Protein 6TVK (pdb70)

Foldseek 3Di:
DAQAEAEAAAQDDLPDAQFQVPADLVLLLVLCVLLVHQEYAEEQAHLCGAGLAPDPLGHHSPRHDHNLVQSNCVSNVVVNHAYAYEHELQHHNVVCVVCVLQFFQDPVGAFPPHRDPVDDDTGTGQLLDCSLVSVLVRLLRCLQPDPHQAYEYPDADQDQGDRPSLVVVCVVVVHDNVDRVSSSVVSVVSRLVSLVSNQVSNCVHPNPRFYDYDPLADQAQCPVNCVSGQAEENAAACQAFRNPLRVLLRLLARQVVVGAYAYEYEQANYHPPRVVGGAALLQLLLVSLVQLQSLHRYYYYDYADSNNRDDNVSSNSSNSNSVVVVQCVVVRPPKHFDAQEEEADCRLAVHDADCLTPPDGQLSSLVSLLCFLLQHRYGYYHLPDDCQSHQEYEAAAAQACDPSHVVSVVVSLVSNHAYEYEHQRQHHPVSQFRNDPFFKTWPAWDPEAFWWKFFPPPLDPVHTDTHTARFTFTQIAGHRWDARIFTFHFPDADDVPDADPDHGHDTPRDTRHGQWTGDSRFIYGGGSLSSVCSPVVPVSSSSNVSVRVCVSCPPVRFKDKPQHRQKGWTWIDPVVQQKIKIKIFDFDFPAPDPGRTGGDDWDKDAFMKMWGQDPFAFWPFKAKPPVRHGFDWDDDGSIIMGTDGMATGMIIMMTHGHD

Radius of gyration: 26.82 Å; Cα contacts (8 Å, |Δi|>4): 1527; chains: 1; bounding box: 70×64×73 Å

Sequence (659 aa):
MRYRQVHLDFHTSEHISDIGRNFSKKNFQEMLQLGHVNSITVFAKCHHGWAYFPSATNEIHPRLDFDLLGAQIEAAHEIGVKVPIYISVGFDEKLAWEEKPQWLMRDEEADRMNWVDSFMKPGYHQFCLNTPYLDLVIEQVQEVVRKYDGDGIFLDIVGERTCYCTTCLKQMQADGLDPHNKEEDVIANGRRIYANYTTRIREAIDAIKPGLPVFHNAGHIHQGRRDLMGMNSHLELESLPTGGWGYDHFPLSARYAQPTGFHFLGMTGKFHTFWGEFGGYKHPNALRYETALSLANGARCSIGDQLHPGGQMDRATYELIGKAYAEVEAKEAWCVNAVNLADVALLTVEAAGVQQESGAMYSGKVDMGAVRMLLEGKILFDIVDLESDWSGYKVLILPDSIVMKDTILPKVEAFLAAGGKVLASGRSGLNVELTRQMLPLGFTDSGLNPFRPDYFRPLDGMANLGEAAYVMYGDGRRIELTDGTELGRREDPYFNRQAFRFCSHQHAPSSEQEGGPGMVESAQGIYIAWNVFEDYATKGSLILKEMVLFALRRLLGEQITLKTTLPAQGVTTLQHQAAERRYINHLLYASPVKRGERVEIIEDMIPLQQVEVQLQLPVTDVKRVYLAPQMTEIEFKASGGDVQFTVPQLECHQMVVVEYNE

Solvent-accessible surface area: 26938 Å² total

Nearest PDB structures (foldseek):
  6tvk-assembly1_AAA  TM=1.002E+00  e=0.000E+00  Paenibacillus thiaminolyticus
  4oif-assembly1_C  TM=6.599E-01  e=8.447E-22  Geobacillus stearothermophilus
  1hl9-assembly1_B-3  TM=6.759E-01  e=8.529E-10  Thermotoga maritima MSB8
  1hl9-assembly1_A  TM=6.380E-01  e=1.092E-08  Thermotoga maritima MSB8
  7xsh-assembly1_A  TM=5.441E-01  e=2.319E-08  Cecembia lonarensis LW9

Structure (mmCIF, N/CA/C/O backbone):
data_6TVK
#
_entry.id   6TVK
#
_cell.length_a   125.118
_cell.length_b   125.118
_cell.length_c   231.905
_cell.angle_alpha   90.000
_cell.angle_beta   90.000
_cell.angle_gamma   120.000
#
_symmetry.space_group_name_H-M   'P 64 2 2'
#
loop_
_entity.id
_entity.type
_entity.pdbx_description
1 polymer Alpha-L-fucosidase
2 non-polymer 'HEXATANTALUM DODECABROMIDE'
3 non-polymer 'ZINC ION'
4 non-polymer GLYCEROL
5 non-polymer 'SULFATE ION'
6 water water
#
loop_
_atom_site.group_PDB
_atom_site.id
_atom_site.type_symbol
_atom_site.label_atom_id
_atom_site.label_alt_id
_atom_site.label_comp_id
_atom_site.label_asym_id
_atom_site.label_entity_id
_atom_site.label_seq_id
_atom_site.pdbx_PDB_ins_code
_atom_site.Cartn_x
_atom_site.Cartn_y
_atom_site.Cartn_z
_atom_site.occupancy
_atom_site.B_iso_or_equiv
_atom_site.auth_seq_id
_atom_site.auth_comp_id
_atom_site.auth_asym_id
_atom_site.auth_atom_id
_atom_site.pdbx_PDB_model_num
ATOM 1 N N . MET A 1 30 ? 20.571 9.731 83.452 1.000 69.607 1 MET AAA N 1
ATOM 2 C CA . MET A 1 30 ? 21.446 8.795 84.246 1.000 64.001 1 MET AAA CA 1
ATOM 3 C C . MET A 1 30 ? 20.571 7.748 84.945 1.000 48.144 1 MET AAA C 1
ATOM 4 O O . MET A 1 30 ? 19.726 8.100 85.764 1.000 50.934 1 MET AAA O 1
ATOM 9 N N . ARG A 1 31 ? 20.792 6.477 84.657 1.000 49.698 2 ARG AAA N 1
ATOM 10 C CA . ARG A 1 31 ? 19.967 5.378 85.224 1.000 52.511 2 ARG AAA CA 1
ATOM 11 C C . ARG A 1 31 ? 20.244 5.134 86.710 1.000 53.624 2 ARG AAA C 1
ATOM 12 O O . ARG A 1 31 ? 21.408 5.269 87.146 1.000 52.826 2 ARG AAA O 1
ATOM 20 N N . TYR A 1 32 ? 19.194 4.740 87.440 1.000 55.660 3 TYR AAA N 1
ATOM 21 C CA . TYR A 1 32 ? 19.142 4.667 88.919 1.000 51.214 3 TYR AAA CA 1
ATOM 22 C C . TYR A 1 32 ? 19.664 3.322 89.422 1.000 48.342 3 TYR AAA C 1
ATOM 23 O O . TYR A 1 32 ? 20.066 3.277 90.594 1.000 51.639 3 TYR AAA O 1
ATOM 32 N N . ARG A 1 33 ? 19.642 2.279 88.604 1.000 50.451 4 ARG AAA N 1
ATOM 33 C CA . ARG A 1 33 ? 19.846 0.879 89.055 1.000 48.458 4 ARG AAA CA 1
ATOM 34 C C . ARG A 1 33 ? 21.067 0.245 88.385 1.000 48.851 4 ARG AAA C 1
ATOM 35 O O . ARG A 1 33 ? 20.910 -0.745 87.658 1.000 49.709 4 ARG AAA O 1
ATOM 43 N N . GLN A 1 34 ? 22.263 0.726 88.718 1.000 47.613 5 GLN AAA N 1
ATOM 44 C CA . GLN A 1 34 ? 23.510 0.285 88.048 1.000 45.587 5 GLN AAA CA 1
ATOM 45 C C . GLN A 1 34 ? 24.215 -0.821 88.851 1.000 49.410 5 GLN AAA C 1
ATOM 46 O O . GLN A 1 34 ? 24.080 -0.901 90.091 1.000 48.209 5 GLN AAA O 1
ATOM 52 N N . VAL A 1 35 ? 24.996 -1.620 88.140 1.000 47.317 6 VAL AAA N 1
ATOM 53 C CA . VAL A 1 35 ? 25.955 -2.585 88.720 1.000 46.098 6 VAL AAA CA 1
ATOM 54 C C . VAL A 1 35 ? 27.311 -2.244 88.119 1.000 50.976 6 VAL AAA C 1
ATOM 55 O O . VAL A 1 35 ? 27.359 -1.914 86.926 1.000 48.089 6 VAL AAA O 1
ATOM 59 N N . HIS A 1 36 ? 28.359 -2.277 88.942 1.000 47.085 7 HIS AAA N 1
ATOM 60 C CA . HIS A 1 36 ? 29.753 -2.154 88.488 1.000 48.476 7 HIS AAA CA 1
ATOM 61 C C . HIS A 1 36 ? 30.301 -3.574 88.494 1.000 50.496 7 HIS AAA C 1
ATOM 62 O O . HIS A 1 36 ? 30.537 -4.091 89.595 1.000 54.194 7 HIS AAA O 1
ATOM 69 N N . LEU A 1 37 ? 30.427 -4.212 87.335 1.000 47.354 8 LEU AAA N 1
ATOM 70 C CA . LEU A 1 37 ? 30.761 -5.656 87.284 1.000 46.538 8 LEU AAA CA 1
ATOM 71 C C . LEU A 1 37 ? 32.279 -5.870 87.168 1.000 44.719 8 LEU AAA C 1
ATOM 72 O O . LEU A 1 37 ? 32.786 -5.966 86.053 1.000 50.983 8 LEU AAA O 1
ATOM 77 N N . ASP A 1 38 ? 32.976 -5.995 88.293 1.000 47.993 9 ASP AAA N 1
ATOM 78 C CA . ASP A 1 38 ? 34.446 -6.224 88.328 1.000 47.585 9 ASP AAA CA 1
ATOM 79 C C . ASP A 1 38 ? 34.800 -7.526 87.603 1.000 50.872 9 ASP AAA C 1
ATOM 80 O O . ASP A 1 38 ? 33.973 -8.477 87.627 1.000 49.599 9 ASP AAA O 1
ATOM 85 N N . PHE A 1 39 ? 35.990 -7.566 86.992 1.000 46.919 10 PHE AAA N 1
ATOM 86 C CA . PHE A 1 39 ? 36.530 -8.748 86.272 1.000 49.519 10 PHE AAA CA 1
ATOM 87 C C . PHE A 1 39 ? 38.068 -8.754 86.276 1.000 43.676 10 PHE AAA C 1
ATOM 88 O O . PHE A 1 39 ? 38.683 -9.086 85.258 1.000 46.169 10 PHE AAA O 1
ATOM 96 N N . HIS A 1 40 ? 38.678 -8.399 87.395 1.000 46.027 11 HIS AAA N 1
ATOM 97 C CA . HIS A 1 40 ? 40.131 -8.573 87.624 1.000 45.206 11 HIS AAA CA 1
ATOM 98 C C . HIS A 1 40 ? 40.410 -10.070 87.699 1.000 46.611 11 HIS AAA C 1
ATOM 99 O O . HIS A 1 40 ? 40.061 -10.686 88.716 1.000 46.120 11 HIS AAA O 1
ATOM 106 N N . THR A 1 41 ? 41.015 -10.614 86.639 1.000 51.151 12 THR AAA N 1
ATOM 107 C CA . THR A 1 41 ? 41.120 -12.062 86.396 1.000 47.004 12 THR AAA CA 1
ATOM 108 C C . THR A 1 41 ? 42.565 -12.415 86.066 1.000 48.555 12 THR AAA C 1
ATOM 109 O O . THR A 1 41 ? 43.061 -11.980 85.019 1.000 52.794 12 THR AAA O 1
ATOM 113 N N . SER A 1 42 ? 43.189 -13.225 86.918 1.000 49.727 13 SER AAA N 1
ATOM 114 C CA . SER A 1 42 ? 44.550 -13.796 86.740 1.000 47.948 13 SER AAA CA 1
ATOM 115 C C . SER A 1 42 ? 44.680 -14.564 85.423 1.000 46.072 13 SER AAA C 1
ATOM 116 O O . SER A 1 42 ? 43.768 -15.350 85.081 1.000 49.432 13 SER AAA O 1
ATOM 119 N N . GLU A 1 43 ? 45.807 -14.363 84.737 1.000 47.395 14 GLU AAA N 1
ATOM 120 C CA . GLU A 1 43 ? 46.257 -15.171 83.576 1.000 50.315 14 GLU AAA CA 1
ATOM 121 C C . GLU A 1 43 ? 46.321 -16.649 83.972 1.000 53.971 14 GLU AAA C 1
ATOM 122 O O . GLU A 1 43 ? 46.195 -17.456 83.088 1.000 53.442 14 GLU AAA O 1
ATOM 128 N N . HIS A 1 44 ? 46.461 -16.982 85.256 1.000 53.881 15 HIS AAA N 1
ATOM 129 C CA . HIS A 1 44 ? 46.638 -18.375 85.725 1.000 49.092 15 HIS AAA CA 1
ATOM 130 C C . HIS A 1 44 ? 45.288 -19.040 85.972 1.000 52.284 15 HIS AAA C 1
ATOM 131 O O . HIS A 1 44 ? 45.319 -20.129 86.468 1.000 57.269 15 HIS AAA O 1
ATOM 138 N N . ILE A 1 45 ? 44.156 -18.413 85.651 1.000 49.762 16 ILE AAA N 1
ATOM 139 C CA . ILE A 1 45 ? 42.842 -19.122 85.625 1.000 50.645 16 ILE AAA CA 1
ATOM 140 C C . ILE A 1 45 ? 42.452 -19.393 84.161 1.000 52.255 16 ILE AAA C 1
ATOM 141 O O . ILE A 1 45 ? 42.601 -18.474 83.311 1.000 51.285 16 ILE AAA O 1
ATOM 146 N N . SER A 1 46 ? 41.986 -20.619 83.891 1.000 48.140 17 SER AAA N 1
ATOM 147 C CA . SER A 1 46 ? 41.621 -21.169 82.557 1.000 51.042 17 SER AAA CA 1
ATOM 148 C C . SER A 1 46 ? 40.129 -21.016 82.242 1.000 51.483 17 SER AAA C 1
ATOM 149 O O . SER A 1 46 ? 39.350 -20.699 83.160 1.000 56.784 17 SER AAA O 1
ATOM 152 N N . ASP A 1 47 ? 39.761 -21.231 80.974 1.000 48.747 18 ASP AAA N 1
ATOM 153 C CA . ASP A 1 47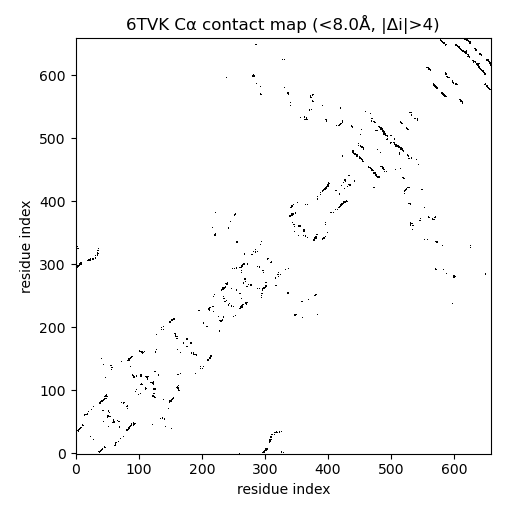 ? 38.351 -21.359 80.517 1.000 51.632 18 ASP AAA CA 1
ATOM 154 C C . ASP A 1 47 ? 37.577 -20.082 80.864 1.000 51.840 18 ASP AAA C 1
ATOM 155 O O . ASP A 1 47 ? 36.409 -20.167 81.286 1.000 56.542 18 ASP AAA O 1
ATOM 160 N N . ILE A 1 48 ? 38.197 -18.922 80.685 1.000 50.790 19 ILE AAA N 1
ATOM 161 C CA . ILE A 1 48 ? 37.522 -17.627 80.953 1.000 50.518 19 ILE AAA CA 1
ATOM 162 C C . ILE A 1 48 ? 36.274 -17.576 80.082 1.000 49.422 19 ILE AAA C 1
ATOM 163 O O . ILE A 1 48 ? 36.389 -17.761 78.881 1.000 55.324 19 ILE AAA O 1
ATOM 168 N N . GLY A 1 49 ? 35.123 -17.313 80.681 1.000 53.716 20 GLY AAA N 1
ATOM 169 C CA . GLY A 1 49 ? 33.871 -17.058 79.949 1.000 54.691 20 GLY AAA CA 1
ATOM 170 C C . GLY A 1 49 ? 33.215 -18.332 79.452 1.000 56.776 20 GLY AAA C 1
ATOM 171 O O . GLY A 1 49 ? 32.126 -18.220 78.897 1.000 55.937 20 GLY AAA O 1
ATOM 172 N N . ARG A 1 50 ? 33.802 -19.506 79.687 1.000 58.599 21 ARG AAA N 1
ATOM 173 C CA . ARG A 1 50 ? 33.273 -20.799 79.163 1.000 57.427 21 ARG AAA CA 1
ATOM 174 C C . ARG A 1 50 ? 31.823 -21.012 79.607 1.000 53.230 21 ARG AAA C 1
ATOM 175 O O . ARG A 1 50 ? 31.096 -21.649 78.875 1.000 56.844 21 ARG AAA O 1
ATOM 183 N N . ASN A 1 51 ? 31.419 -20.536 80.780 1.000 55.874 22 ASN AAA N 1
ATOM 184 C CA . ASN A 1 51 ? 30.035 -20.688 81.299 1.000 52.793 22 ASN AAA CA 1
ATOM 185 C C . ASN A 1 51 ? 29.247 -19.398 81.114 1.000 52.074 22 ASN AAA C 1
ATOM 186 O O . ASN A 1 51 ? 28.228 -19.266 81.784 1.000 53.715 22 ASN AAA O 1
ATOM 191 N N . PHE A 1 52 ? 29.709 -18.457 80.287 1.000 54.567 23 PHE AAA N 1
ATOM 192 C CA . PHE A 1 52 ? 28.920 -17.250 79.951 1.000 50.400 23 PHE AAA CA 1
ATOM 193 C C . PHE A 1 52 ? 27.783 -17.680 79.025 1.000 56.134 23 PHE AAA C 1
ATOM 194 O O . PHE A 1 52 ? 27.988 -18.567 78.214 1.000 56.366 23 PHE AAA O 1
ATOM 202 N N . SER A 1 53 ? 26.627 -17.036 79.115 1.000 53.444 24 SER AAA N 1
ATOM 203 C CA . SER A 1 53 ? 25.560 -17.172 78.104 1.000 57.411 24 SER AAA CA 1
ATOM 204 C C . SER A 1 53 ? 24.722 -15.894 78.074 1.000 52.264 24 SER AAA C 1
ATOM 205 O O . SER A 1 53 ? 24.484 -15.308 79.119 1.000 58.521 24 SER AAA O 1
ATOM 208 N N . LYS A 1 54 ? 24.275 -15.489 76.901 1.000 59.151 25 LYS AAA N 1
ATOM 209 C CA . LYS A 1 54 ? 23.304 -14.375 76.760 1.000 62.339 25 LYS AAA CA 1
ATOM 210 C C . LYS A 1 54 ? 22.131 -14.636 77.705 1.000 57.463 25 LYS AAA C 1
ATOM 211 O O . LYS A 1 54 ? 21.729 -13.705 78.426 1.000 58.108 25 LYS AAA O 1
ATOM 217 N N . LYS A 1 55 ? 21.618 -15.863 77.744 1.000 62.420 26 LYS AAA N 1
ATOM 218 C CA . LYS A 1 55 ? 20.439 -16.195 78.589 1.000 67.586 26 LYS AAA CA 1
ATOM 219 C C . LYS A 1 55 ? 20.746 -15.952 80.084 1.000 61.509 26 LYS AAA C 1
ATOM 220 O O . LYS A 1 55 ? 19.968 -15.232 80.780 1.000 57.693 26 LYS AAA O 1
ATOM 226 N N . ASN A 1 56 ? 21.842 -16.501 80.592 1.000 56.924 27 ASN AAA N 1
ATOM 227 C CA . ASN A 1 56 ? 22.209 -16.336 82.023 1.000 53.917 27 ASN AAA CA 1
ATOM 228 C C . ASN A 1 56 ? 22.411 -14.839 82.315 1.000 52.458 27 ASN AAA C 1
ATOM 229 O O . ASN A 1 56 ? 21.849 -14.365 83.296 1.000 53.943 27 ASN AAA O 1
ATOM 234 N N . PHE A 1 57 ? 23.158 -14.104 81.483 1.000 53.919 28 PHE AAA N 1
ATOM 235 C CA . PHE A 1 57 ? 23.478 -12.670 81.727 1.000 54.992 28 PHE AAA CA 1
ATOM 236 C C . PHE A 1 57 ? 22.161 -11.878 81.822 1.000 58.595 28 PHE AAA C 1
ATOM 237 O O . PHE A 1 57 ? 22.001 -11.029 82.720 1.000 53.455 28 PHE AAA O 1
ATOM 245 N N . GLN A 1 58 ? 21.195 -12.182 80.956 1.000 60.197 29 GLN AAA N 1
ATOM 246 C CA . GLN A 1 58 ? 19.910 -11.434 80.879 1.000 57.731 29 GLN AAA CA 1
ATOM 247 C C . GLN A 1 58 ? 19.016 -11.794 82.061 1.000 52.374 29 GLN AAA C 1
ATOM 248 O O . GLN A 1 58 ? 18.340 -10.889 82.574 1.000 57.424 29 GLN AAA O 1
ATOM 254 N N . GLU A 1 59 ? 18.963 -13.077 82.429 1.000 55.847 30 GLU AAA N 1
ATOM 255 C CA . GLU A 1 59 ? 18.108 -13.572 83.542 1.000 63.471 30 GLU AAA CA 1
ATOM 256 C C . GLU A 1 59 ? 18.550 -12.891 84.839 1.000 55.463 30 GLU AAA C 1
ATOM 257 O O . GLU A 1 59 ? 17.704 -12.425 85.602 1.000 56.183 30 GLU AAA O 1
ATOM 263 N N . MET A 1 60 ? 19.854 -12.844 85.081 1.000 53.520 31 MET AAA N 1
ATOM 264 C CA . MET A 1 60 ? 20.396 -12.283 86.340 1.000 53.586 31 MET AAA CA 1
ATOM 265 C C . MET A 1 60 ? 20.226 -10.752 86.346 1.000 49.674 31 MET AAA C 1
ATOM 266 O O . MET A 1 60 ? 19.796 -10.237 87.379 1.000 57.954 31 MET AAA O 1
ATOM 271 N N . LEU A 1 61 ? 20.373 -10.050 85.218 1.000 50.181 32 LEU AAA N 1
ATOM 272 C CA . LEU A 1 61 ? 20.102 -8.586 85.170 1.000 53.580 32 LEU AAA CA 1
ATOM 273 C C . LEU A 1 61 ? 18.639 -8.329 85.540 1.000 51.976 32 LEU AAA C 1
ATOM 274 O O . LEU A 1 61 ? 18.339 -7.334 86.271 1.000 55.019 32 LEU AAA O 1
ATOM 279 N N . GLN A 1 62 ? 17.757 -9.211 85.085 1.000 52.192 33 GLN AAA N 1
ATOM 280 C CA . GLN A 1 62 ? 16.289 -9.087 85.316 1.000 55.519 33 GLN AAA CA 1
ATOM 281 C C . GLN A 1 62 ? 15.973 -9.433 86.772 1.000 53.312 33 GLN AAA C 1
ATOM 282 O O . GLN A 1 62 ? 15.273 -8.652 87.413 1.000 53.423 33 GLN AAA O 1
ATOM 288 N N . LEU A 1 63 ? 16.549 -10.510 87.298 1.000 50.402 34 LEU AAA N 1
ATOM 289 C CA . LEU A 1 63 ? 16.434 -10.862 88.733 1.000 51.292 34 LEU AAA CA 1
ATOM 290 C C . LEU A 1 63 ? 16.867 -9.661 89.579 1.000 54.004 34 LEU AAA C 1
ATOM 291 O O . LEU A 1 63 ? 16.175 -9.362 90.547 1.000 59.217 34 LEU AAA O 1
ATOM 296 N N . GLY A 1 64 ? 17.903 -8.928 89.165 1.000 57.610 35 GLY AAA N 1
ATOM 297 C CA . GLY A 1 64 ? 18.464 -7.794 89.930 1.000 55.477 35 GLY AAA CA 1
ATOM 298 C C . GLY A 1 64 ? 17.787 -6.459 89.666 1.000 50.351 35 GLY AAA C 1
ATOM 299 O O . GLY A 1 64 ? 18.160 -5.462 90.359 1.000 55.033 35 GLY AAA O 1
ATOM 300 N N . HIS A 1 65 ? 16.849 -6.396 88.714 1.000 55.292 36 HIS AAA N 1
ATOM 301 C CA . HIS A 1 65 ? 16.186 -5.139 88.278 1.000 49.753 36 HIS AAA CA 1
ATOM 302 C C . HIS A 1 65 ? 17.274 -4.133 87.895 1.000 51.403 36 HIS AAA C 1
ATOM 303 O O . HIS A 1 65 ? 17.193 -2.955 88.286 1.000 51.713 36 HIS AAA O 1
ATOM 310 N N . VAL A 1 66 ? 18.264 -4.595 87.129 1.000 52.142 37 VAL AAA N 1
ATOM 311 C CA . VAL A 1 66 ? 19.443 -3.772 86.746 1.000 53.896 37 VAL AAA CA 1
ATOM 312 C C . VAL A 1 66 ? 19.131 -3.107 85.403 1.000 53.573 37 VAL AAA C 1
ATOM 313 O O . VAL A 1 66 ? 18.682 -3.802 84.513 1.000 51.813 37 VAL AAA O 1
ATOM 317 N N . ASN A 1 67 ? 19.367 -1.806 85.279 1.000 52.500 38 ASN AAA N 1
ATOM 318 C CA . ASN A 1 67 ? 19.082 -1.073 84.027 1.000 53.047 38 ASN AAA CA 1
ATOM 319 C C . ASN A 1 67 ? 20.391 -0.476 83.470 1.000 53.276 38 ASN AAA C 1
ATOM 320 O O . ASN A 1 67 ? 20.347 0.105 82.393 1.000 52.189 38 ASN AAA O 1
ATOM 325 N N . SER A 1 68 ? 21.543 -0.716 84.105 1.000 52.037 39 SER AAA N 1
ATOM 326 C CA . SER A 1 68 ? 22.896 -0.384 83.572 1.000 49.877 39 SER AAA CA 1
ATOM 327 C C . SER A 1 68 ? 23.969 -1.285 84.202 1.000 47.309 39 SER AAA C 1
ATOM 328 O O . SER A 1 68 ? 23.905 -1.558 85.394 1.000 47.209 39 SER AAA O 1
ATOM 331 N N . ILE A 1 69 ? 24.932 -1.770 83.446 1.000 49.603 40 ILE AAA N 1
ATOM 332 C CA . ILE A 1 69 ? 25.998 -2.605 84.055 1.000 51.066 40 ILE AAA CA 1
ATOM 333 C C . ILE A 1 69 ? 27.314 -2.209 83.400 1.000 54.624 40 ILE AAA C 1
ATOM 334 O O . ILE A 1 69 ? 27.452 -2.383 82.193 1.000 52.340 40 ILE AAA O 1
ATOM 339 N N . THR A 1 70 ? 28.241 -1.675 84.185 1.000 49.415 41 THR AAA N 1
ATOM 340 C CA . THR A 1 70 ? 29.582 -1.336 83.693 1.000 47.472 41 THR AAA CA 1
ATOM 341 C C . THR A 1 70 ? 30.352 -2.646 83.561 1.000 45.896 41 THR AAA C 1
ATOM 342 O O . THR A 1 70 ? 30.554 -3.281 84.579 1.000 51.780 41 THR AAA O 1
ATOM 346 N N . VAL A 1 71 ? 30.759 -3.023 82.351 1.000 50.971 42 VAL AAA N 1
ATOM 347 C CA . VAL A 1 71 ? 31.528 -4.282 82.079 1.000 52.510 42 VAL AAA CA 1
ATOM 348 C C . VAL A 1 71 ? 32.947 -3.940 81.621 1.000 50.098 42 VAL AAA C 1
ATOM 349 O O . VAL A 1 71 ? 33.194 -2.786 81.207 1.000 46.682 42 VAL AAA O 1
ATOM 353 N N . PHE A 1 72 ? 33.848 -4.923 81.692 1.000 46.497 43 PHE AAA N 1
ATOM 354 C CA . PHE A 1 72 ? 35.307 -4.696 81.581 1.000 45.154 43 PHE AAA CA 1
ATOM 355 C C . PHE A 1 72 ? 35.781 -4.848 80.138 1.000 50.257 43 PHE AAA C 1
ATOM 356 O O . PHE A 1 72 ? 35.470 -5.845 79.463 1.000 49.019 43 PHE AAA O 1
ATOM 364 N N . ALA A 1 73 ? 36.588 -3.890 79.696 1.000 47.506 44 ALA AAA N 1
ATOM 365 C CA . ALA A 1 73 ? 37.405 -4.011 78.479 1.000 48.924 44 ALA AAA CA 1
ATOM 366 C C . ALA A 1 73 ? 38.829 -4.377 78.882 1.000 46.681 44 ALA AAA C 1
ATOM 367 O O . ALA A 1 73 ? 39.474 -5.107 78.128 1.000 48.471 44 ALA AAA O 1
ATOM 369 N N . LYS A 1 74 ? 39.293 -3.867 80.024 1.000 50.979 45 LYS AAA N 1
ATOM 370 C CA . LYS A 1 74 ? 40.692 -4.010 80.515 1.000 46.388 45 LYS AAA CA 1
ATOM 371 C C . LYS A 1 74 ? 40.724 -3.972 82.055 1.000 48.160 45 LYS AAA C 1
ATOM 372 O O . LYS A 1 74 ? 40.247 -2.966 82.649 1.000 48.278 45 LYS AAA O 1
ATOM 378 N N . CYS A 1 75 ? 41.267 -5.023 82.695 1.000 44.063 46 CYS AAA N 1
ATOM 379 C CA . CYS A 1 75 ? 41.295 -5.175 84.174 1.000 45.126 46 CYS AAA CA 1
ATOM 380 C C . CYS A 1 75 ? 42.662 -4.783 84.754 1.000 46.663 46 CYS AAA C 1
ATOM 381 O O . CYS A 1 75 ? 43.599 -4.525 84.002 1.000 44.965 46 CYS AAA O 1
ATOM 384 N N . HIS A 1 76 ? 42.781 -4.802 86.078 1.000 48.062 47 HIS AAA N 1
ATOM 385 C CA . HIS A 1 76 ? 44.033 -4.485 86.807 1.000 48.756 47 HIS AAA CA 1
ATOM 386 C C . HIS A 1 76 ? 45.177 -5.400 86.354 1.000 45.527 47 HIS AAA C 1
ATOM 387 O O . HIS A 1 76 ? 46.340 -4.964 86.399 1.000 43.228 47 HIS AAA O 1
ATOM 394 N N . HIS A 1 77 ? 44.885 -6.642 85.993 1.000 42.159 48 HIS AAA N 1
ATOM 395 C CA . HIS A 1 77 ? 45.925 -7.608 85.549 1.000 46.814 48 HIS AAA CA 1
ATOM 396 C C . HIS A 1 77 ? 46.419 -7.230 84.158 1.000 45.015 48 HIS AAA C 1
ATOM 397 O O . HIS A 1 77 ? 47.479 -7.754 83.752 1.000 46.134 48 HIS AAA O 1
ATOM 404 N N . GLY A 1 78 ? 45.646 -6.399 83.452 1.000 50.430 49 GLY AAA N 1
ATOM 405 C CA . GLY A 1 78 ? 46.043 -5.696 82.215 1.000 47.686 49 GLY AAA CA 1
ATOM 406 C C . GLY A 1 78 ? 45.470 -6.313 80.954 1.000 46.008 49 GLY AAA C 1
ATOM 407 O O . GLY A 1 78 ? 45.729 -5.790 79.875 1.000 48.165 49 GLY AAA O 1
ATOM 408 N N . TRP A 1 79 ? 44.709 -7.391 81.077 1.000 45.153 50 TRP AAA N 1
ATOM 409 C CA . TRP A 1 79 ? 44.194 -8.153 79.921 1.000 44.311 50 TRP AAA CA 1
ATOM 410 C C . TRP A 1 79 ? 42.980 -7.426 79.356 1.000 50.384 50 TRP AAA C 1
ATOM 411 O O . TRP A 1 79 ? 42.232 -6.793 80.145 1.000 47.264 50 TRP AAA O 1
ATOM 422 N N . ALA A 1 80 ? 42.790 -7.534 78.039 1.000 49.875 51 ALA AAA N 1
ATOM 423 C CA . ALA A 1 80 ? 41.537 -7.162 77.343 1.000 47.001 51 ALA AAA CA 1
ATOM 424 C C . ALA A 1 80 ? 40.599 -8.363 77.376 1.000 45.736 51 ALA AAA C 1
ATOM 425 O O . ALA A 1 80 ? 41.098 -9.487 77.442 1.000 46.181 51 ALA AAA O 1
ATOM 427 N N . TYR A 1 81 ? 39.294 -8.110 77.332 1.000 53.049 52 TYR AAA N 1
ATOM 428 C CA . TYR A 1 81 ? 38.207 -9.127 77.307 1.000 54.339 52 TYR AAA CA 1
ATOM 429 C C . TYR A 1 81 ? 37.510 -9.059 75.940 1.000 50.728 52 TYR AAA C 1
ATOM 430 O O . TYR A 1 81 ? 36.302 -9.342 75.853 1.000 51.750 52 TYR AAA O 1
ATOM 439 N N . PHE A 1 82 ? 38.292 -8.692 74.918 1.000 52.272 53 PHE AAA N 1
ATOM 440 C CA . PHE A 1 82 ? 37.910 -8.596 73.487 1.000 51.507 53 PHE AAA CA 1
ATOM 441 C C . PHE A 1 82 ? 39.162 -8.819 72.651 1.000 55.860 53 PHE AAA C 1
ATOM 442 O O . PHE A 1 82 ? 40.262 -8.610 73.146 1.000 57.172 53 PHE AAA O 1
ATOM 450 N N . PRO A 1 83 ? 39.043 -9.266 71.380 1.000 56.332 54 PRO AAA N 1
ATOM 451 C CA . PRO A 1 83 ? 40.219 -9.559 70.559 1.000 58.366 54 PRO AAA CA 1
ATOM 452 C C . PRO A 1 83 ? 40.918 -8.258 70.121 1.000 57.819 54 PRO AAA C 1
ATOM 453 O O . PRO A 1 83 ? 40.736 -7.781 69.034 1.000 64.976 54 PRO AAA O 1
ATOM 457 N N . SER A 1 84 ? 41.722 -7.702 71.012 1.000 58.929 55 SER AAA N 1
ATOM 458 C CA . SER A 1 84 ? 42.282 -6.332 70.920 1.000 57.186 55 SER AAA CA 1
ATOM 459 C C . SER A 1 84 ? 43.542 -6.326 70.046 1.000 57.407 55 SER AAA C 1
ATOM 460 O O . SER A 1 84 ? 44.298 -7.309 70.107 1.000 52.129 55 SER AAA O 1
ATOM 463 N N . ALA A 1 85 ? 43.767 -5.246 69.290 1.000 50.127 56 ALA AAA N 1
ATOM 464 C CA . ALA A 1 85 ? 45.001 -5.000 68.510 1.000 55.204 56 ALA AAA CA 1
ATOM 465 C C . ALA A 1 85 ? 45.955 -4.104 69.296 1.000 53.637 56 ALA AAA C 1
ATOM 466 O O . ALA A 1 85 ? 47.108 -4.103 68.965 1.000 62.270 56 ALA AAA O 1
ATOM 468 N N . THR A 1 86 ? 45.514 -3.350 70.293 1.000 57.436 57 THR AAA N 1
ATOM 469 C CA . THR A 1 86 ? 46.438 -2.436 71.023 1.000 57.402 57 THR AAA CA 1
ATOM 470 C C . THR A 1 86 ? 46.800 -3.011 72.388 1.000 56.704 57 THR AAA C 1
ATOM 471 O O . THR A 1 86 ? 47.682 -2.424 73.041 1.000 58.903 57 THR AAA O 1
ATOM 475 N N . ASN A 1 87 ? 46.120 -4.080 72.810 1.000 55.340 58 ASN AAA N 1
ATOM 476 C CA . ASN A 1 87 ? 4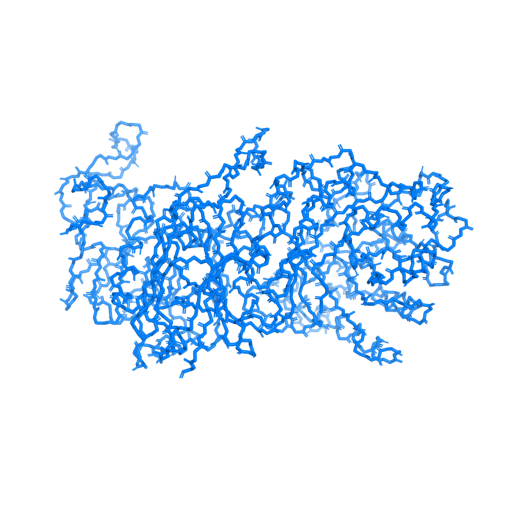6.362 -4.787 74.099 1.000 54.220 58 ASN AAA CA 1
ATOM 477 C C . ASN A 1 87 ? 46.235 -6.289 73.841 1.000 54.994 58 ASN AAA C 1
ATOM 478 O O . ASN A 1 87 ? 45.670 -6.643 72.810 1.000 52.275 58 ASN AAA O 1
ATOM 483 N N . GLU A 1 88 ? 46.687 -7.138 74.759 1.000 53.047 59 GLU AAA N 1
ATOM 484 C CA . GLU A 1 88 ? 46.569 -8.608 74.599 1.000 53.050 59 GLU AAA CA 1
ATOM 485 C C . GLU A 1 88 ? 45.290 -9.086 75.295 1.000 51.806 59 GLU AAA C 1
ATOM 486 O O . GLU A 1 88 ? 45.082 -8.783 76.488 1.000 48.794 59 GLU AAA O 1
ATOM 492 N N . ILE A 1 89 ? 44.467 -9.848 74.591 1.000 47.548 60 ILE AAA N 1
ATOM 493 C CA . ILE A 1 89 ? 43.309 -10.551 75.200 1.000 48.835 60 ILE AAA CA 1
ATOM 494 C C . ILE A 1 89 ? 43.827 -11.444 76.341 1.000 45.771 60 ILE AAA C 1
ATOM 495 O O . ILE A 1 89 ? 44.953 -11.933 76.261 1.000 47.943 60 ILE AAA O 1
ATOM 500 N N . HIS A 1 90 ? 43.031 -11.646 77.387 1.000 47.826 61 HIS AAA N 1
ATOM 501 C CA . HIS A 1 90 ? 43.319 -12.658 78.430 1.000 48.386 61 HIS AAA CA 1
ATOM 502 C C . HIS A 1 90 ? 43.729 -13.947 77.721 1.000 50.809 61 HIS AAA C 1
ATOM 503 O O . HIS A 1 90 ? 43.001 -14.458 76.875 1.000 48.412 61 HIS AAA O 1
ATOM 510 N N . PRO A 1 91 ? 44.911 -14.517 78.014 1.000 51.405 62 PRO AAA N 1
ATOM 511 C CA . PRO A 1 91 ? 45.378 -15.691 77.283 1.000 52.421 62 PRO AAA CA 1
ATOM 512 C C . PRO A 1 91 ? 44.525 -16.961 77.445 1.000 53.372 62 PRO AAA C 1
ATOM 513 O O . PRO A 1 91 ? 44.802 -17.913 76.805 1.000 52.233 62 PRO AAA O 1
ATOM 517 N N . ARG A 1 92 ? 43.470 -16.950 78.241 1.000 51.510 63 ARG AAA N 1
ATOM 518 C CA . ARG A 1 92 ? 42.624 -18.153 78.416 1.000 53.583 63 ARG AAA CA 1
ATOM 519 C C . ARG A 1 92 ? 41.185 -17.812 78.034 1.000 53.281 63 ARG AAA C 1
ATOM 520 O O . ARG A 1 92 ? 40.281 -18.546 78.450 1.000 53.005 63 ARG AAA O 1
ATOM 528 N N . LEU A 1 93 ? 40.991 -16.717 77.295 1.000 55.015 64 LEU AAA N 1
ATOM 529 C CA . LEU A 1 93 ? 39.680 -16.287 76.735 1.000 56.830 64 LEU AAA CA 1
ATOM 530 C C . LEU A 1 93 ? 39.714 -16.519 75.223 1.000 57.890 64 LEU AAA C 1
ATOM 531 O O . LEU A 1 93 ? 40.669 -16.032 74.597 1.000 49.579 64 LEU AAA O 1
ATOM 536 N N . ASP A 1 94 ? 38.689 -17.190 74.680 1.000 64.418 65 ASP AAA N 1
ATOM 537 C CA . ASP A 1 94 ? 38.615 -17.684 73.276 1.000 63.270 65 ASP AAA CA 1
ATOM 538 C C . ASP A 1 94 ? 37.622 -16.886 72.432 1.000 66.886 65 ASP AAA C 1
ATOM 539 O O . ASP A 1 94 ? 37.467 -17.249 71.274 1.000 70.952 65 ASP AAA O 1
ATOM 544 N N . PHE A 1 95 ? 36.899 -15.923 72.994 1.000 56.023 66 PHE AAA N 1
ATOM 545 C CA . PHE A 1 95 ? 35.804 -15.239 72.274 1.000 54.717 66 PHE AAA CA 1
ATOM 546 C C . PHE A 1 95 ? 35.652 -13.834 72.836 1.000 52.560 66 PHE AAA C 1
ATOM 547 O O . PHE A 1 95 ? 36.193 -13.551 73.892 1.000 54.671 66 PHE AAA O 1
ATOM 555 N N . ASP A 1 96 ? 34.913 -12.997 72.130 1.000 55.456 67 ASP AAA N 1
ATOM 556 C CA . ASP A 1 96 ? 34.749 -11.558 72.449 1.000 52.437 67 ASP AAA CA 1
ATOM 557 C C . ASP A 1 96 ? 33.734 -11.412 73.583 1.000 49.283 67 ASP AAA C 1
ATOM 558 O O . ASP A 1 96 ? 32.539 -11.235 73.305 1.000 56.743 67 ASP AAA O 1
ATOM 563 N N . LEU A 1 97 ? 34.200 -11.477 74.827 1.000 51.547 68 LEU AAA N 1
ATOM 564 C CA . LEU A 1 97 ? 33.314 -11.463 76.016 1.000 50.308 68 LEU AAA CA 1
ATOM 565 C C . LEU A 1 97 ? 32.663 -10.083 76.139 1.000 47.286 68 LEU AAA C 1
ATOM 566 O O . LEU A 1 97 ? 31.427 -10.021 76.317 1.000 53.572 68 LEU AAA O 1
ATOM 571 N N . LEU A 1 98 ? 33.447 -9.023 75.973 1.000 46.857 69 LEU AAA N 1
ATOM 572 C CA . LEU A 1 98 ? 32.954 -7.619 76.025 1.000 49.554 69 LEU AAA CA 1
ATOM 573 C C . LEU A 1 98 ? 31.797 -7.411 75.039 1.000 52.065 69 LEU AAA C 1
ATOM 574 O O . LEU A 1 98 ? 30.735 -6.910 75.467 1.000 50.985 69 LEU AAA O 1
ATOM 579 N N . GLY A 1 99 ? 32.029 -7.735 73.757 1.000 51.182 70 GLY AAA N 1
ATOM 580 C CA . GLY A 1 99 ? 31.011 -7.764 72.689 1.000 51.064 70 GLY AAA CA 1
ATOM 581 C C . GLY A 1 99 ? 29.758 -8.550 73.073 1.000 51.938 70 GLY AAA C 1
ATOM 582 O O . GLY A 1 99 ? 28.654 -8.018 72.917 1.000 50.523 70 GLY AAA O 1
ATOM 583 N N . ALA A 1 100 ? 29.899 -9.781 73.560 1.000 53.046 71 ALA AAA N 1
ATOM 584 C CA . ALA A 1 100 ? 28.758 -10.635 73.960 1.000 51.429 71 ALA AAA CA 1
ATOM 585 C C . ALA A 1 100 ? 27.976 -9.969 75.095 1.000 53.057 71 ALA AAA C 1
ATOM 586 O O . ALA A 1 100 ? 26.763 -10.056 75.091 1.000 55.289 71 ALA AAA O 1
ATOM 588 N N . GLN A 1 101 ? 28.649 -9.304 76.044 1.000 57.587 72 GLN AAA N 1
ATOM 589 C CA . GLN A 1 101 ? 27.954 -8.680 77.209 1.000 56.146 72 GLN AAA CA 1
ATOM 590 C C . GLN A 1 101 ? 27.152 -7.454 76.738 1.000 50.003 72 GLN AAA C 1
ATOM 591 O O . GLN A 1 101 ? 26.039 -7.254 77.244 1.000 51.378 72 GLN AAA O 1
ATOM 597 N N . ILE A 1 102 ? 27.735 -6.604 75.890 1.000 53.073 73 ILE AAA N 1
ATOM 598 C CA . ILE A 1 102 ? 27.059 -5.381 75.368 1.000 51.915 73 ILE AAA CA 1
ATOM 599 C C . ILE A 1 102 ? 25.812 -5.821 74.598 1.000 52.388 73 ILE AAA C 1
ATOM 600 O O . ILE A 1 102 ? 24.742 -5.240 74.788 1.000 55.170 73 ILE AAA O 1
ATOM 605 N N . GLU A 1 103 ? 25.949 -6.829 73.748 1.000 60.858 74 GLU AAA N 1
ATOM 606 C CA . GLU A 1 103 ? 24.811 -7.316 72.932 1.000 62.146 74 GLU AAA CA 1
ATOM 607 C C . GLU A 1 103 ? 23.723 -7.839 73.870 1.000 57.369 74 GLU AAA C 1
ATOM 608 O O . GLU A 1 103 ? 22.577 -7.391 73.717 1.000 57.105 74 GLU AAA O 1
ATOM 614 N N . ALA A 1 104 ? 24.064 -8.720 74.818 1.000 59.230 75 ALA AAA N 1
ATOM 615 C CA . ALA A 1 104 ? 23.075 -9.390 75.708 1.000 56.791 75 ALA AAA CA 1
ATOM 616 C C . ALA A 1 104 ? 22.295 -8.348 76.507 1.000 53.490 75 ALA AAA C 1
ATOM 617 O O . ALA A 1 104 ? 21.065 -8.468 76.630 1.000 59.889 75 ALA AAA O 1
ATOM 619 N N . ALA A 1 105 ? 22.979 -7.335 77.020 1.000 57.373 76 ALA AAA N 1
ATOM 620 C CA . ALA A 1 105 ? 22.351 -6.263 77.829 1.000 54.607 76 ALA AAA CA 1
ATOM 621 C C . ALA A 1 105 ? 21.508 -5.344 76.940 1.000 57.389 76 ALA AAA C 1
ATOM 622 O O . ALA A 1 105 ? 20.404 -4.946 77.376 1.000 57.641 76 ALA AAA O 1
ATOM 624 N N . HIS A 1 106 ? 22.042 -4.927 75.788 1.000 63.074 77 HIS AAA N 1
ATOM 625 C CA . HIS A 1 106 ? 21.367 -3.939 74.904 1.000 57.293 77 HIS AAA CA 1
ATOM 626 C C . HIS A 1 106 ? 20.063 -4.571 74.414 1.000 54.000 77 HIS AAA C 1
ATOM 627 O O . HIS A 1 106 ? 19.053 -3.861 74.322 1.000 54.753 77 HIS AAA O 1
ATOM 634 N N . GLU A 1 107 ? 20.065 -5.876 74.177 1.000 55.156 78 GLU AAA N 1
ATOM 635 C CA . GLU A 1 107 ? 18.866 -6.578 73.657 1.000 58.099 78 GLU AAA CA 1
ATOM 636 C C . GLU A 1 107 ? 17.741 -6.633 74.696 1.000 61.033 78 GLU AAA C 1
ATOM 637 O O . GLU A 1 107 ? 16.673 -7.045 74.285 1.000 69.365 78 GLU AAA O 1
ATOM 643 N N . ILE A 1 108 ? 17.946 -6.242 75.965 1.000 60.334 79 ILE AAA N 1
ATOM 644 C CA . ILE A 1 108 ? 16.854 -6.173 76.991 1.000 50.036 79 ILE AAA CA 1
ATOM 645 C C . ILE A 1 108 ? 16.799 -4.763 77.569 1.000 53.012 79 ILE AAA C 1
ATOM 646 O O . ILE A 1 108 ? 16.220 -4.604 78.644 1.000 51.393 79 ILE AAA O 1
ATOM 651 N N . GLY A 1 109 ? 17.354 -3.779 76.854 1.000 54.109 80 GLY AAA N 1
ATOM 652 C CA . GLY A 1 109 ? 17.254 -2.351 77.208 1.000 58.261 80 GLY AAA CA 1
ATOM 653 C C . GLY A 1 109 ? 18.164 -1.952 78.367 1.000 59.576 80 GLY AAA C 1
ATOM 654 O O . GLY A 1 109 ? 17.875 -0.928 79.022 1.000 55.527 80 GLY AAA O 1
ATOM 655 N N . VAL A 1 110 ? 19.245 -2.695 78.610 1.000 57.616 81 VAL AAA N 1
ATOM 656 C CA . VAL A 1 110 ? 20.226 -2.372 79.688 1.000 55.524 81 VAL AAA CA 1
ATOM 657 C C . VAL A 1 110 ? 21.437 -1.656 79.063 1.000 51.919 81 VAL AAA C 1
ATOM 658 O O . VAL A 1 110 ? 22.083 -2.244 78.174 1.000 55.945 81 VAL AAA O 1
ATOM 662 N N . LYS A 1 111 ? 21.754 -0.447 79.529 1.000 49.110 82 LYS AAA N 1
ATOM 663 C CA . LYS A 1 111 ? 22.969 0.314 79.129 1.000 55.656 82 LYS AAA CA 1
ATOM 664 C C . LYS A 1 111 ? 24.226 -0.344 79.697 1.000 49.318 82 LYS AAA C 1
ATOM 665 O O . LYS A 1 111 ? 24.129 -1.084 80.669 1.000 49.623 82 LYS AAA O 1
ATOM 671 N N . VAL A 1 112 ? 25.354 -0.139 79.036 1.000 48.393 83 VAL AAA N 1
ATOM 672 C CA . VAL A 1 112 ? 26.627 -0.848 79.345 1.000 48.750 83 VAL AAA CA 1
ATOM 673 C C . VAL A 1 112 ? 27.782 0.131 79.221 1.000 47.934 83 VAL AAA C 1
ATOM 674 O O . VAL A 1 112 ? 28.401 0.200 78.169 1.000 51.637 83 VAL AAA O 1
ATOM 678 N N . PRO A 1 113 ? 28.110 0.927 80.262 1.000 48.844 84 PRO AAA N 1
ATOM 679 C CA . PRO A 1 113 ? 29.361 1.667 80.260 1.000 48.320 84 PRO AAA CA 1
ATOM 680 C C . PRO A 1 113 ? 30.489 0.630 80.281 1.000 48.909 84 PRO AAA C 1
ATOM 681 O O . PRO A 1 113 ? 30.246 -0.522 80.622 1.000 46.102 84 PRO AAA O 1
ATOM 685 N N . ILE A 1 114 ? 31.678 1.033 79.854 1.000 48.829 85 ILE AAA N 1
ATOM 686 C CA . ILE A 1 114 ? 32.848 0.115 79.698 1.000 48.585 85 ILE AAA CA 1
ATOM 687 C C . ILE A 1 114 ? 33.971 0.613 80.614 1.000 49.379 85 ILE AAA C 1
ATOM 688 O O . ILE A 1 114 ? 34.269 1.826 80.602 1.000 46.284 85 ILE AAA O 1
ATOM 693 N N . TYR A 1 115 ? 34.582 -0.322 81.339 1.000 51.335 86 TYR AAA N 1
ATOM 694 C CA . TYR A 1 115 ? 35.645 -0.080 82.346 1.000 49.115 86 TYR AAA CA 1
ATOM 695 C C . TYR A 1 115 ? 37.018 -0.317 81.705 1.000 44.613 86 TYR AAA C 1
ATOM 696 O O . TYR A 1 115 ? 37.251 -1.356 81.039 1.000 43.332 86 TYR AAA O 1
ATOM 705 N N . ILE A 1 116 ? 37.943 0.615 81.938 1.000 44.863 87 ILE AAA N 1
ATOM 706 C CA . ILE A 1 116 ? 39.370 0.470 81.547 1.000 43.089 87 ILE AAA CA 1
ATOM 707 C C . ILE A 1 116 ? 40.210 0.809 82.773 1.000 46.924 87 ILE AAA C 1
ATOM 708 O O . ILE A 1 116 ? 40.120 1.951 83.295 1.000 47.368 87 ILE AAA O 1
ATOM 713 N N . SER A 1 117 ? 41.019 -0.152 83.209 1.000 46.543 88 SER AAA N 1
ATOM 714 C CA . SER A 1 117 ? 42.039 0.087 84.246 1.000 43.925 88 SER AAA CA 1
ATOM 715 C C . SER A 1 117 ? 43.103 0.972 83.629 1.000 41.548 88 SER AAA C 1
ATOM 716 O O . SER A 1 117 ? 43.605 0.579 82.602 1.000 46.645 88 SER AAA O 1
ATOM 719 N N . VAL A 1 118 ? 43.427 2.107 84.237 1.000 44.380 89 VAL AAA N 1
ATOM 720 C CA . VAL A 1 118 ? 44.500 2.996 83.732 1.000 45.556 89 VAL AAA CA 1
ATOM 721 C C . VAL A 1 118 ? 45.729 2.816 84.621 1.000 45.784 89 VAL AAA C 1
ATOM 722 O O . VAL A 1 118 ? 46.799 2.482 84.080 1.000 44.360 89 VAL AAA O 1
ATOM 726 N N . GLY A 1 119 ? 45.590 3.111 85.906 1.000 41.513 90 GLY AAA N 1
ATOM 727 C CA . GLY A 1 119 ? 46.702 3.068 86.866 1.000 44.452 90 GLY AAA CA 1
ATOM 728 C C . GLY A 1 119 ? 47.330 1.682 86.930 1.000 45.243 90 GLY AAA C 1
ATOM 729 O O . GLY A 1 119 ? 48.549 1.589 87.151 1.000 41.830 90 GLY AAA O 1
ATOM 730 N N . PHE A 1 120 ? 46.543 0.626 86.764 1.000 43.418 91 PHE AAA N 1
ATOM 731 C CA . PHE A 1 120 ? 47.080 -0.756 86.821 1.000 45.419 91 PHE AAA CA 1
ATOM 732 C C . PHE A 1 120 ? 46.964 -1.460 85.474 1.000 45.964 91 PHE AAA C 1
ATOM 733 O O . PHE A 1 120 ? 45.885 -1.461 84.874 1.000 49.675 91 PHE AAA O 1
ATOM 741 N N . ASP A 1 121 ? 48.077 -2.087 85.083 1.000 46.409 92 ASP AAA N 1
ATOM 742 C CA . ASP A 1 121 ? 48.247 -3.032 83.957 1.000 43.602 92 ASP AAA CA 1
ATOM 743 C C . ASP A 1 121 ? 49.368 -4.012 84.354 1.000 44.711 92 ASP AAA C 1
ATOM 744 O O . ASP A 1 121 ? 50.503 -3.842 83.924 1.000 44.769 92 ASP AAA O 1
ATOM 749 N N . GLU A 1 122 ? 49.062 -4.995 85.176 1.000 43.574 93 GLU AAA N 1
ATOM 750 C CA . GLU A 1 122 ? 50.085 -5.794 85.887 1.000 45.910 93 GLU AAA CA 1
ATOM 751 C C . GLU A 1 122 ? 50.943 -6.585 84.889 1.000 47.355 93 GLU AAA C 1
ATOM 752 O O . GLU A 1 122 ? 52.161 -6.652 85.089 1.000 45.844 93 GLU AAA O 1
ATOM 758 N N . LYS A 1 123 ? 50.372 -7.121 83.818 1.000 46.559 94 LYS AAA N 1
ATOM 759 C CA . LYS A 1 123 ? 51.177 -7.889 82.832 1.000 50.184 94 LYS AAA CA 1
ATOM 760 C C . LYS A 1 123 ? 52.139 -6.935 82.093 1.000 49.972 94 LYS AAA C 1
ATOM 761 O O . LYS A 1 123 ? 53.240 -7.380 81.753 1.000 46.594 94 LYS AAA O 1
ATOM 767 N N . LEU A 1 124 ? 51.793 -5.657 81.904 1.000 46.978 95 LEU AAA N 1
ATOM 768 C CA . LEU A 1 124 ? 52.747 -4.651 81.360 1.000 45.913 95 LEU AAA CA 1
ATOM 769 C C . LEU A 1 124 ? 53.745 -4.233 82.432 1.000 43.008 95 LEU AAA C 1
ATOM 770 O O . LEU A 1 124 ? 54.885 -3.967 82.057 1.000 47.884 95 LEU AAA O 1
ATOM 775 N N . ALA A 1 125 ? 53.341 -4.174 83.705 1.000 44.483 96 ALA AAA N 1
ATOM 776 C CA . ALA A 1 125 ? 54.230 -3.792 84.822 1.000 43.283 96 ALA AAA CA 1
ATOM 777 C C . ALA A 1 125 ? 55.486 -4.654 84.778 1.000 46.923 96 ALA AAA C 1
ATOM 778 O O . ALA A 1 125 ? 56.590 -4.120 85.039 1.000 45.376 96 ALA AAA O 1
ATOM 780 N N . TRP A 1 126 ? 55.322 -5.940 84.461 1.000 46.723 97 TRP AAA N 1
ATOM 781 C CA . TRP A 1 126 ? 56.439 -6.931 84.401 1.000 50.286 97 TRP AAA CA 1
ATOM 782 C C . TRP A 1 126 ? 57.387 -6.656 83.230 1.000 47.437 97 TRP AAA C 1
ATOM 783 O O . TRP A 1 126 ? 58.567 -7.061 83.325 1.000 52.469 97 TRP AAA O 1
ATOM 794 N N . GLU A 1 127 ? 56.904 -6.015 82.167 1.000 46.472 98 GLU AAA N 1
ATOM 795 C CA A GLU A 1 127 ? 57.713 -5.733 80.956 0.500 47.843 98 GLU AAA CA 1
ATOM 796 C CA B GLU A 1 127 ? 57.681 -5.711 80.933 0.500 48.948 98 GLU AAA CA 1
ATOM 797 C C . GLU A 1 127 ? 58.300 -4.316 81.020 1.000 49.186 98 GLU AAA C 1
ATOM 798 O O . GLU A 1 127 ? 59.363 -4.134 80.453 1.000 50.321 98 GLU AAA O 1
ATOM 809 N N . LYS A 1 128 ? 57.614 -3.369 81.676 1.000 50.296 99 LYS AAA N 1
ATOM 810 C CA . LYS A 1 128 ? 57.965 -1.922 81.638 1.000 51.884 99 LYS AAA CA 1
ATOM 811 C C . LYS A 1 128 ? 57.996 -1.331 83.035 1.000 48.042 99 LYS AAA C 1
ATOM 812 O O . LYS A 1 128 ? 57.392 -0.293 83.290 1.000 50.467 99 LYS AAA O 1
ATOM 818 N N . PRO A 1 129 ? 58.751 -1.933 83.964 1.000 48.689 100 PRO AAA N 1
ATOM 819 C CA . PRO A 1 129 ? 58.862 -1.392 85.311 1.000 50.738 100 PRO AAA CA 1
ATOM 820 C C . PRO A 1 129 ? 59.418 0.041 85.342 1.000 45.809 100 PRO AAA C 1
ATOM 821 O O . PRO A 1 129 ? 59.216 0.698 86.318 1.000 45.592 100 PRO AAA O 1
ATOM 825 N N . GLN A 1 130 ? 60.090 0.487 84.283 1.000 45.276 101 GLN AAA N 1
ATOM 826 C CA . GLN A 1 130 ? 60.644 1.868 84.196 1.000 45.474 101 GLN AAA CA 1
ATOM 827 C C . GLN A 1 130 ? 59.509 2.905 84.144 1.000 47.312 101 GLN AAA C 1
ATOM 828 O O . GLN A 1 130 ? 59.800 4.087 84.341 1.000 51.361 101 GLN AAA O 1
ATOM 834 N N . TRP A 1 131 ? 58.268 2.496 83.893 1.000 44.563 102 TRP AAA N 1
ATOM 835 C CA . TRP A 1 131 ? 57.116 3.423 83.749 1.000 47.395 102 TRP AAA CA 1
ATOM 836 C C . TRP A 1 131 ? 56.284 3.453 85.027 1.000 47.659 102 TRP AAA C 1
ATOM 837 O O . TRP A 1 131 ? 55.243 4.125 85.026 1.000 49.789 102 TRP AAA O 1
ATOM 848 N N . LEU A 1 132 ? 56.719 2.750 86.072 1.000 46.101 103 LEU AAA N 1
ATOM 849 C CA . LEU A 1 132 ? 55.968 2.649 87.338 1.000 43.807 103 LEU AAA CA 1
ATOM 850 C C . LEU A 1 132 ? 56.299 3.848 88.207 1.000 43.498 103 LEU AAA C 1
ATOM 851 O O . LEU A 1 132 ? 57.431 4.349 88.129 1.000 45.197 103 LEU AAA O 1
ATOM 856 N N . MET A 1 133 ? 55.321 4.260 89.008 1.000 41.563 104 MET AAA N 1
ATOM 857 C CA . MET A 1 133 ? 55.491 5.305 90.036 1.000 42.995 104 MET AAA CA 1
ATOM 858 C C . MET A 1 133 ? 56.562 4.876 91.040 1.000 43.987 104 MET AAA C 1
ATOM 859 O O . MET A 1 133 ? 56.680 3.657 91.352 1.000 47.825 104 MET AAA O 1
ATOM 864 N N . ARG A 1 134 ? 57.282 5.873 91.551 1.000 42.488 105 ARG AAA N 1
ATOM 865 C CA . ARG A 1 134 ? 58.276 5.742 92.632 1.000 44.873 105 ARG AAA CA 1
ATOM 866 C C . ARG A 1 134 ? 58.042 6.875 93.628 1.000 45.084 105 ARG AAA C 1
ATOM 867 O O . ARG A 1 134 ? 57.872 8.016 93.196 1.000 43.127 105 ARG AAA O 1
ATOM 875 N N . ASP A 1 135 ? 58.113 6.572 94.921 1.000 46.799 106 ASP AAA N 1
ATOM 876 C CA . ASP A 1 135 ? 58.199 7.608 95.974 1.000 48.739 106 ASP AAA CA 1
ATOM 877 C C . ASP A 1 135 ? 59.670 8.001 96.145 1.000 47.081 106 ASP AAA C 1
ATOM 878 O O . ASP A 1 135 ? 60.510 7.507 95.384 1.000 48.338 106 ASP AAA O 1
ATOM 883 N N . GLU A 1 136 ? 59.922 8.918 97.069 1.000 47.074 107 GLU AAA N 1
ATOM 884 C CA A GLU A 1 136 ? 61.244 9.523 97.389 0.500 52.426 107 GLU AAA CA 1
ATOM 885 C CA B GLU A 1 136 ? 61.261 9.519 97.298 0.500 52.728 107 GLU AAA CA 1
ATOM 886 C C . GLU A 1 136 ? 62.282 8.428 97.665 1.000 51.965 107 GLU AAA C 1
ATOM 887 O O . GLU A 1 136 ? 63.477 8.669 97.409 1.000 51.027 107 GLU AAA O 1
ATOM 898 N N . ALA A 1 137 ? 61.832 7.287 98.214 1.000 48.779 108 ALA AAA N 1
ATOM 899 C CA . ALA A 1 137 ? 62.685 6.148 98.640 1.000 46.785 108 ALA AAA CA 1
ATOM 900 C C . ALA A 1 137 ? 62.624 4.992 97.629 1.000 46.030 108 ALA AAA C 1
ATOM 901 O O . ALA A 1 137 ? 63.022 3.862 97.992 1.000 47.888 108 ALA AAA O 1
ATOM 903 N N . ASP A 1 138 ? 62.106 5.243 96.418 1.000 43.303 109 ASP AAA N 1
ATOM 904 C CA . ASP A 1 138 ? 62.155 4.323 95.255 1.000 42.495 109 ASP AAA CA 1
ATOM 905 C C . ASP A 1 138 ? 61.091 3.252 95.367 1.000 43.965 109 ASP AAA C 1
ATOM 906 O O . ASP A 1 138 ? 61.188 2.287 94.597 1.000 47.074 109 ASP AAA O 1
ATOM 911 N N . ARG A 1 139 ? 60.101 3.433 96.228 1.000 46.435 110 ARG AAA N 1
ATOM 912 C CA . ARG A 1 139 ? 59.063 2.410 96.497 1.000 50.067 110 ARG AAA CA 1
ATOM 913 C C . ARG A 1 139 ? 57.928 2.518 95.472 1.000 49.209 110 ARG AAA C 1
ATOM 914 O O . ARG A 1 139 ? 57.437 3.643 95.186 1.000 47.341 110 ARG AAA O 1
ATOM 922 N N . MET A 1 140 ? 57.513 1.364 94.961 1.000 47.212 111 MET AAA N 1
ATOM 923 C CA . MET A 1 140 ? 56.300 1.212 94.133 1.000 43.588 111 MET AAA CA 1
ATOM 924 C C . MET A 1 140 ? 55.086 1.242 95.056 1.000 42.178 111 MET AAA C 1
ATOM 925 O O . MET A 1 140 ? 55.253 1.008 96.238 1.000 47.582 111 MET AAA O 1
ATOM 930 N N . ASN A 1 141 ? 53.898 1.477 94.502 1.000 42.365 112 ASN AAA N 1
ATOM 931 C CA . ASN A 1 141 ? 52.595 1.389 95.207 1.000 44.509 112 ASN AAA CA 1
ATOM 932 C C . ASN A 1 141 ? 51.716 0.629 94.226 1.000 48.849 112 ASN AAA C 1
ATOM 933 O O . ASN A 1 141 ? 52.052 0.621 93.041 1.000 47.883 112 ASN AAA O 1
ATOM 938 N N . TRP A 1 142 ? 50.665 -0.072 94.674 1.000 47.581 113 TRP AAA N 1
ATOM 939 C CA . TRP A 1 142 ? 50.238 -0.210 96.055 1.000 47.500 113 TRP AAA CA 1
ATOM 940 C C . TRP A 1 142 ? 51.153 -1.160 96.841 1.000 45.105 113 TRP AAA C 1
ATOM 941 O O . TRP A 1 142 ? 51.101 -1.166 98.059 1.000 46.487 113 TRP AAA O 1
ATOM 952 N N . VAL A 1 143 ? 51.876 -2.027 96.167 1.000 45.109 114 VAL AAA N 1
ATOM 953 C CA . VAL A 1 143 ? 52.695 -3.079 96.818 1.000 48.563 114 VAL AAA CA 1
ATOM 954 C C . VAL A 1 143 ? 54.161 -2.781 96.461 1.000 45.776 114 VAL AAA C 1
ATOM 955 O O . VAL A 1 143 ? 54.424 -2.360 95.352 1.000 44.790 114 VAL AAA O 1
ATOM 959 N N . ASP A 1 144 ? 55.090 -2.889 97.400 1.000 49.339 115 ASP AAA N 1
ATOM 960 C CA . ASP A 1 144 ? 56.461 -2.337 97.203 1.000 50.069 115 ASP AAA CA 1
ATOM 961 C C . ASP A 1 144 ? 57.455 -3.396 96.697 1.000 46.578 115 ASP AAA C 1
ATOM 962 O O . ASP A 1 144 ? 58.653 -3.093 96.605 1.000 46.677 115 ASP AAA O 1
ATOM 967 N N . SER A 1 145 ? 56.992 -4.528 96.193 1.000 44.838 116 SER AAA N 1
ATOM 968 C CA . SER A 1 145 ? 57.876 -5.391 95.380 1.000 46.225 116 SER AAA CA 1
ATOM 969 C C . SER A 1 145 ? 57.067 -6.337 94.494 1.000 41.596 116 SER AAA C 1
ATOM 970 O O . SER A 1 145 ? 55.857 -6.491 94.691 1.000 45.441 116 SER AAA O 1
ATOM 973 N N . PHE A 1 146 ? 57.749 -7.004 93.584 1.000 42.475 117 PHE AAA N 1
ATOM 974 C CA . PHE A 1 146 ? 57.157 -8.048 92.713 1.000 49.903 117 PHE AAA CA 1
ATOM 975 C C . PHE A 1 146 ? 57.168 -9.424 93.406 1.000 44.799 117 PHE AAA C 1
ATOM 976 O O . PHE A 1 146 ? 56.650 -10.381 92.833 1.000 50.647 117 PHE AAA O 1
ATOM 984 N N . MET A 1 147 ? 57.781 -9.534 94.580 1.000 46.564 118 MET AAA N 1
ATOM 985 C CA . MET A 1 147 ? 57.889 -10.811 95.338 1.000 50.584 118 MET AAA CA 1
ATOM 986 C C . MET A 1 147 ? 56.714 -10.930 96.312 1.000 52.816 118 MET AAA C 1
ATOM 987 O O . MET A 1 147 ? 56.753 -11.822 97.137 1.000 52.801 118 MET AAA O 1
ATOM 992 N N . LYS A 1 148 ? 55.736 -10.025 96.225 1.000 56.532 119 LYS AAA N 1
ATOM 993 C CA . LYS A 1 148 ? 54.486 -10.021 97.025 1.000 52.461 119 LYS AAA CA 1
ATOM 994 C C . LYS A 1 148 ? 53.329 -9.886 96.061 1.000 50.805 119 LYS AAA C 1
ATOM 995 O O . LYS A 1 148 ? 53.479 -9.301 95.002 1.000 51.514 119 LYS AAA O 1
ATOM 1001 N N . PRO A 1 149 ? 52.144 -10.430 96.392 1.000 47.763 120 PRO AAA N 1
ATOM 1002 C CA . PRO A 1 149 ? 50.987 -10.268 95.527 1.000 46.248 120 PRO AAA CA 1
ATOM 1003 C C . PRO A 1 149 ? 50.467 -8.820 95.568 1.000 45.432 120 PRO AAA C 1
ATOM 1004 O O . PRO A 1 149 ? 50.594 -8.163 96.577 1.000 50.892 120 PRO AAA O 1
ATOM 1008 N N . GLY A 1 150 ? 49.847 -8.387 94.486 1.000 45.516 121 GLY AAA N 1
ATOM 1009 C CA . GLY A 1 150 ? 49.192 -7.072 94.353 1.000 45.171 121 GLY AAA CA 1
ATOM 1010 C C . GLY A 1 150 ? 49.697 -6.313 93.139 1.000 45.837 121 GLY AAA C 1
ATOM 1011 O O . GLY A 1 150 ? 50.586 -6.820 92.371 1.000 44.748 121 GLY AAA O 1
ATOM 1012 N N . TYR A 1 151 ? 49.164 -5.109 92.974 1.000 43.904 122 TYR AAA N 1
ATOM 1013 C CA . TYR A 1 151 ? 49.301 -4.292 91.751 1.000 42.156 122 TYR AAA CA 1
ATOM 1014 C C . TYR A 1 151 ? 50.308 -3.152 91.928 1.000 44.217 122 TYR AAA C 1
ATOM 1015 O O . TYR A 1 151 ? 50.435 -2.580 93.033 1.000 43.871 122 TYR AAA O 1
ATOM 1024 N N . HIS A 1 152 ? 50.952 -2.788 90.814 1.000 45.516 123 HIS AAA N 1
ATOM 1025 C CA . HIS A 1 152 ? 52.012 -1.756 90.711 1.000 44.033 123 HIS AAA CA 1
ATOM 1026 C C . HIS A 1 152 ? 51.535 -0.628 89.779 1.000 44.744 123 HIS AAA C 1
ATOM 1027 O O . HIS A 1 152 ? 51.317 -0.875 88.580 1.000 46.343 123 HIS AAA O 1
ATOM 1034 N N . GLN A 1 153 ? 51.423 0.590 90.310 1.000 44.589 124 GLN AAA N 1
ATOM 1035 C CA . GLN A 1 153 ? 50.803 1.745 89.610 1.000 41.966 124 GLN AAA CA 1
ATOM 1036 C C . GLN A 1 153 ? 51.787 2.375 88.633 1.000 41.490 124 GLN AAA C 1
ATOM 1037 O O . GLN A 1 153 ? 52.960 2.630 89.008 1.000 46.744 124 GLN AAA O 1
ATOM 1043 N N . PHE A 1 154 ? 51.317 2.619 87.412 1.000 45.242 125 PHE AAA N 1
ATOM 1044 C CA . PHE A 1 154 ? 52.078 3.301 86.337 1.000 45.526 125 PHE AAA CA 1
ATOM 1045 C C . PHE A 1 154 ? 52.033 4.809 86.571 1.000 45.050 125 PHE AAA C 1
ATOM 1046 O O . PHE A 1 154 ? 51.040 5.302 87.104 1.000 45.465 125 PHE AAA O 1
ATOM 1054 N N . CYS A 1 155 ? 53.089 5.509 86.167 1.000 45.723 126 CYS AAA N 1
ATOM 1055 C CA . CYS A 1 155 ? 53.165 6.992 86.133 1.000 43.373 126 CYS AAA CA 1
ATOM 1056 C C . CYS A 1 155 ? 52.662 7.504 84.776 1.000 45.249 126 CYS AAA C 1
ATOM 1057 O O . CYS A 1 155 ? 53.206 7.102 83.741 1.000 45.202 126 CYS AAA O 1
ATOM 1060 N N . LEU A 1 156 ? 51.649 8.368 84.766 1.000 44.640 127 LEU AAA N 1
ATOM 1061 C CA . LEU A 1 156 ? 51.102 8.943 83.507 1.000 48.275 127 LEU AAA CA 1
ATOM 1062 C C . LEU A 1 156 ? 51.977 10.094 82.956 1.000 46.644 127 LEU AAA C 1
ATOM 1063 O O . LEU A 1 156 ? 51.587 10.700 81.961 1.000 44.598 127 LEU AAA O 1
ATOM 1068 N N . ASN A 1 157 ? 53.146 10.365 83.521 1.000 48.145 128 ASN AAA N 1
ATOM 1069 C CA . ASN A 1 157 ? 54.132 11.319 82.950 1.000 44.761 128 ASN AAA CA 1
ATOM 1070 C C . ASN A 1 157 ? 55.075 10.550 82.017 1.000 49.479 128 ASN AAA C 1
ATOM 1071 O O . ASN A 1 157 ? 56.072 11.127 81.588 1.000 52.794 128 ASN AAA O 1
ATOM 1076 N N . THR A 1 158 ? 54.804 9.280 81.729 1.000 45.967 129 THR AAA N 1
ATOM 1077 C CA . THR A 1 158 ? 55.693 8.417 80.904 1.000 48.040 129 THR AAA CA 1
ATOM 1078 C C . THR A 1 158 ? 54.976 8.051 79.614 1.000 47.021 129 THR AAA C 1
ATOM 1079 O O . THR A 1 158 ? 53.776 8.282 79.495 1.000 49.477 129 THR AAA O 1
ATOM 1083 N N . PRO A 1 159 ? 55.670 7.417 78.644 1.000 46.460 130 PRO AAA N 1
ATOM 1084 C CA . PRO A 1 159 ? 55.030 6.999 77.404 1.000 46.832 130 PRO AAA CA 1
ATOM 1085 C C . PRO A 1 159 ? 53.923 5.956 77.600 1.000 49.860 130 PRO AAA C 1
ATOM 1086 O O . PRO A 1 159 ? 53.268 5.661 76.642 1.000 54.578 130 PRO AAA O 1
ATOM 1090 N N . TYR A 1 160 ? 53.743 5.422 78.807 1.000 49.946 131 TYR AAA N 1
ATOM 1091 C CA . TYR A 1 160 ? 52.560 4.598 79.148 1.000 44.746 131 TYR AAA CA 1
ATOM 1092 C C . TYR A 1 160 ? 51.289 5.378 78.815 1.000 48.441 131 TYR AAA C 1
ATOM 1093 O O . TYR A 1 160 ? 50.327 4.722 78.430 1.000 49.834 131 TYR AAA O 1
ATOM 1102 N N . LEU A 1 161 ? 51.278 6.717 78.955 1.000 51.273 132 LEU AAA N 1
ATOM 1103 C CA . LEU A 1 161 ? 50.081 7.560 78.636 1.000 49.089 132 LEU AAA CA 1
ATOM 1104 C C . LEU A 1 161 ? 49.659 7.347 77.177 1.000 48.326 132 LEU AAA C 1
ATOM 1105 O O . LEU A 1 161 ? 48.453 7.245 76.912 1.000 50.015 132 LEU AAA O 1
ATOM 1110 N N . ASP A 1 162 ? 50.617 7.257 76.256 1.000 50.837 133 ASP AAA N 1
ATOM 1111 C CA . ASP A 1 162 ? 50.344 7.121 74.798 1.000 51.167 133 ASP AAA CA 1
ATOM 1112 C C . ASP A 1 162 ? 49.672 5.775 74.544 1.000 50.629 133 ASP AAA C 1
ATOM 1113 O O . ASP A 1 162 ? 48.804 5.712 73.654 1.000 50.556 133 ASP AAA O 1
ATOM 1118 N N . LEU A 1 163 ? 50.104 4.735 75.257 1.000 46.211 134 LEU AAA N 1
ATOM 1119 C CA . LEU A 1 163 ? 49.544 3.358 75.142 1.000 46.671 134 LEU AAA CA 1
ATOM 1120 C C . LEU A 1 163 ? 48.109 3.358 75.684 1.000 46.883 134 LEU AAA C 1
ATOM 1121 O O . LEU A 1 163 ? 47.212 2.793 75.053 1.000 45.931 134 LEU AAA O 1
ATOM 1126 N N . VAL A 1 164 ? 47.855 4.092 76.763 1.000 49.671 135 VAL AAA N 1
ATOM 1127 C CA . VAL A 1 164 ? 46.499 4.203 77.363 1.000 51.082 135 VAL AAA CA 1
ATOM 1128 C C . VAL A 1 164 ? 45.568 4.860 76.351 1.000 48.758 135 VAL AAA C 1
ATOM 1129 O O . VAL A 1 164 ? 44.456 4.368 76.141 1.000 49.048 135 VAL AAA O 1
ATOM 1133 N N . ILE A 1 165 ? 45.982 5.974 75.768 1.000 55.045 136 ILE AAA N 1
ATOM 1134 C CA . ILE A 1 165 ? 45.135 6.688 74.772 1.000 49.762 136 ILE AAA CA 1
ATOM 1135 C C . ILE A 1 165 ? 44.827 5.731 73.615 1.000 49.489 136 ILE AAA C 1
ATOM 1136 O O . ILE A 1 165 ? 43.658 5.589 73.255 1.000 47.808 136 ILE AAA O 1
ATOM 1141 N N . GLU A 1 166 ? 45.831 5.080 73.033 1.000 48.549 137 GLU AAA N 1
ATOM 1142 C CA . GLU A 1 166 ? 45.581 4.097 71.947 1.000 54.839 137 GLU AAA CA 1
ATOM 1143 C C . GLU A 1 166 ? 44.524 3.079 72.390 1.000 50.154 137 GLU AAA C 1
ATOM 1144 O O . GLU A 1 166 ? 43.660 2.729 71.581 1.000 52.820 137 GLU AAA O 1
ATOM 1150 N N . GLN A 1 167 ? 44.633 2.538 73.599 1.000 49.636 138 GLN AAA N 1
ATOM 1151 C CA . GLN A 1 167 ? 43.747 1.429 74.020 1.000 49.011 138 GLN AAA CA 1
ATOM 1152 C C . GLN A 1 167 ? 42.345 1.981 74.225 1.000 45.570 138 GLN AAA C 1
ATOM 1153 O O . GLN A 1 167 ? 41.372 1.264 73.898 1.000 47.640 138 GLN AAA O 1
ATOM 1159 N N . VAL A 1 168 ? 42.233 3.210 74.729 1.000 48.682 139 VAL AAA N 1
ATOM 1160 C CA . VAL A 1 168 ? 40.919 3.875 74.974 1.000 46.313 139 VAL AAA CA 1
ATOM 1161 C C . VAL A 1 168 ? 40.291 4.145 73.603 1.000 50.615 139 VAL AAA C 1
ATOM 1162 O O . VAL A 1 168 ? 39.078 3.856 73.407 1.000 47.784 139 VAL AAA O 1
ATOM 1166 N N . GLN A 1 169 ? 41.098 4.624 72.661 1.000 47.339 140 GLN AAA N 1
ATOM 1167 C CA . GLN A 1 169 ? 40.625 4.912 71.282 1.000 49.098 140 GLN AAA CA 1
ATOM 1168 C C . GLN A 1 169 ? 40.057 3.635 70.664 1.000 48.499 140 GLN AAA C 1
ATOM 1169 O O . GLN A 1 169 ? 38.942 3.695 70.133 1.000 49.085 140 GLN AAA O 1
ATOM 1175 N N . GLU A 1 170 ? 40.774 2.511 70.758 1.000 51.753 141 GLU AAA N 1
ATOM 1176 C CA . GLU A 1 170 ? 40.338 1.220 70.163 1.000 47.798 141 GLU AAA CA 1
ATOM 1177 C C . GLU A 1 170 ? 38.970 0.845 70.726 1.000 53.937 141 GLU AAA C 1
ATOM 1178 O O . GLU A 1 170 ? 38.063 0.537 69.928 1.000 52.836 141 GLU AAA O 1
ATOM 1184 N N . VAL A 1 171 ? 38.809 0.847 72.049 1.000 56.117 142 VAL AAA N 1
ATOM 1185 C CA . VAL A 1 171 ? 37.516 0.455 72.693 1.000 51.020 142 VAL AAA CA 1
ATOM 1186 C C . VAL A 1 171 ? 36.409 1.413 72.237 1.000 51.411 142 VAL AAA C 1
ATOM 1187 O O . VAL A 1 171 ? 35.273 0.964 71.981 1.000 51.930 142 VAL AAA O 1
ATOM 1191 N N . VAL A 1 172 ? 36.679 2.712 72.183 1.000 50.889 143 VAL AAA N 1
ATOM 1192 C CA . VAL A 1 172 ? 35.617 3.685 71.803 1.000 48.447 143 VAL AAA CA 1
ATOM 1193 C C . VAL A 1 172 ? 35.224 3.483 70.327 1.000 53.416 143 VAL AAA C 1
ATOM 1194 O O . VAL A 1 172 ? 34.033 3.567 70.024 1.000 52.059 143 VAL AAA O 1
ATOM 1198 N N . ARG A 1 173 ? 36.172 3.168 69.443 1.000 56.039 144 ARG AAA N 1
ATOM 1199 C CA . ARG A 1 173 ? 35.867 2.927 68.010 1.000 54.678 144 ARG AAA CA 1
ATOM 1200 C C . ARG A 1 173 ? 35.041 1.662 67.867 1.000 55.379 144 ARG AAA C 1
ATOM 1201 O O . ARG A 1 173 ? 34.085 1.680 67.113 1.000 57.758 144 ARG AAA O 1
ATOM 1209 N N . LYS A 1 174 ? 35.438 0.577 68.518 1.000 54.030 145 LYS AAA N 1
ATOM 1210 C CA . LYS A 1 174 ? 34.998 -0.766 68.092 1.000 52.294 145 LYS AAA CA 1
ATOM 1211 C C . LYS A 1 174 ? 33.725 -1.208 68.804 1.000 52.264 145 LYS AAA C 1
ATOM 1212 O O . LYS A 1 174 ? 33.117 -2.178 68.314 1.000 57.021 145 LYS AAA O 1
ATOM 1218 N N . TYR A 1 175 ? 33.355 -0.593 69.928 1.000 55.343 146 TYR AAA N 1
ATOM 1219 C CA . TYR A 1 175 ? 32.272 -1.126 70.801 1.000 52.447 146 TYR AAA CA 1
ATOM 1220 C C . TYR A 1 175 ? 31.234 -0.030 71.033 1.000 55.264 146 TYR AAA C 1
ATOM 1221 O O . TYR A 1 175 ? 31.584 1.161 71.181 1.000 54.216 146 TYR AAA O 1
ATOM 1230 N N . ASP A 1 176 ? 29.978 -0.459 71.027 1.000 51.721 147 ASP AAA N 1
ATOM 1231 C CA . ASP A 1 176 ? 28.784 0.405 71.161 1.000 58.283 147 ASP AAA CA 1
ATOM 1232 C C . ASP A 1 176 ? 28.498 0.602 72.653 1.000 57.735 147 ASP AAA C 1
ATOM 1233 O O . ASP A 1 176 ? 27.369 0.393 73.070 1.000 56.110 147 ASP AAA O 1
ATOM 1238 N N . GLY A 1 177 ? 29.489 1.008 73.442 1.000 57.420 148 GLY AAA N 1
ATOM 1239 C CA . GLY A 1 177 ? 29.312 1.231 74.889 1.000 57.219 148 GLY AAA CA 1
ATOM 1240 C C . GLY A 1 177 ? 28.580 2.524 75.201 1.000 55.323 148 GLY AAA C 1
ATOM 1241 O O . GLY A 1 177 ? 28.491 3.396 74.326 1.000 58.937 148 GLY AAA O 1
ATOM 1242 N N . ASP A 1 178 ? 28.121 2.666 76.440 1.000 49.152 149 ASP AAA N 1
ATOM 1243 C CA . ASP A 1 178 ? 27.330 3.824 76.921 1.000 48.032 149 ASP AAA CA 1
ATOM 1244 C C . ASP A 1 178 ? 28.195 4.692 77.835 1.000 46.814 149 ASP AAA C 1
ATOM 1245 O O . ASP A 1 178 ? 27.643 5.355 78.684 1.000 55.816 149 ASP AAA O 1
ATOM 1250 N N . GLY A 1 179 ? 29.511 4.733 77.618 1.000 47.000 150 GLY AAA N 1
ATOM 1251 C CA . GLY A 1 179 ? 30.419 5.535 78.447 1.000 44.425 150 GLY AAA CA 1
ATOM 1252 C C . GLY A 1 179 ? 31.686 4.774 78.809 1.000 48.677 150 GLY AAA C 1
ATOM 1253 O O . GLY A 1 179 ? 31.777 3.583 78.544 1.000 47.183 150 GLY AAA O 1
ATOM 1254 N N . ILE A 1 180 ? 32.633 5.475 79.413 1.000 48.198 151 ILE AAA N 1
ATOM 1255 C CA . ILE A 1 180 ? 33.961 4.952 79.813 1.000 52.347 151 ILE AAA CA 1
ATOM 1256 C C . ILE A 1 180 ? 34.155 5.317 81.287 1.000 51.589 151 ILE AAA C 1
ATOM 1257 O O . ILE A 1 180 ? 33.875 6.480 81.671 1.000 53.224 151 ILE AAA O 1
ATOM 1262 N N . PHE A 1 181 ? 34.565 4.323 82.072 1.000 50.480 152 PHE AAA N 1
ATOM 1263 C CA . PHE A 1 181 ? 34.969 4.419 83.492 1.000 46.843 152 PHE AAA CA 1
ATOM 1264 C C . PHE A 1 181 ? 36.472 4.156 83.498 1.000 48.847 152 PHE AAA C 1
ATOM 1265 O O . PHE A 1 181 ? 36.897 3.058 83.091 1.000 44.936 152 PHE AAA O 1
ATOM 1273 N N . LEU A 1 182 ? 37.260 5.147 83.874 1.000 48.057 153 LEU AAA N 1
ATOM 1274 C CA . LEU A 1 182 ? 38.738 5.028 83.900 1.000 49.926 153 LEU AAA CA 1
ATOM 1275 C C . LEU A 1 182 ? 39.205 4.935 85.360 1.000 49.718 153 LEU AAA C 1
ATOM 1276 O O . LEU A 1 182 ? 38.952 5.872 86.150 1.000 47.611 153 LEU AAA O 1
ATOM 1281 N N . ASP A 1 183 ? 39.895 3.849 85.709 1.000 48.313 154 ASP AAA N 1
ATOM 1282 C CA . ASP A 1 183 ? 40.173 3.502 87.125 1.000 46.934 154 ASP AAA CA 1
ATOM 1283 C C . ASP A 1 183 ? 41.652 3.706 87.496 1.000 44.818 154 ASP AAA C 1
ATOM 1284 O O . ASP A 1 183 ? 42.535 3.580 86.646 1.000 42.463 154 ASP AAA O 1
ATOM 1289 N N . ILE A 1 184 ? 41.873 3.952 88.785 1.000 46.710 155 ILE AAA N 1
ATOM 1290 C CA . ILE A 1 184 ? 43.193 4.137 89.418 1.000 46.162 155 ILE AAA CA 1
ATOM 1291 C C . ILE A 1 184 ? 43.842 5.338 88.757 1.000 48.370 155 ILE AAA C 1
ATOM 1292 O O . ILE A 1 184 ? 44.889 5.186 88.131 1.000 51.044 155 ILE AAA O 1
ATOM 1297 N N . VAL A 1 185 ? 43.223 6.503 88.951 1.000 47.062 156 VAL AAA N 1
ATOM 1298 C CA . VAL A 1 185 ? 43.745 7.808 88.470 1.000 45.090 156 VAL AAA CA 1
ATOM 1299 C C . VAL A 1 185 ? 43.505 8.890 89.521 1.000 41.526 156 VAL AAA C 1
ATOM 1300 O O . VAL A 1 185 ? 42.634 8.729 90.370 1.000 52.200 156 VAL AAA O 1
ATOM 1304 N N . GLY A 1 186 ? 44.315 9.938 89.472 1.000 45.361 157 GLY AAA N 1
ATOM 1305 C CA . GLY A 1 186 ? 44.199 11.126 90.327 1.000 43.722 157 GLY AAA CA 1
ATOM 1306 C C . GLY A 1 186 ? 45.515 11.836 90.370 1.000 46.527 157 GLY AAA C 1
ATOM 1307 O O . GLY A 1 186 ? 46.447 11.312 89.796 1.000 51.193 157 GLY AAA O 1
ATOM 1308 N N . GLU A 1 187 ? 45.585 12.959 91.066 1.000 46.186 158 GLU AAA N 1
ATOM 1309 C CA . GLU A 1 187 ? 46.836 13.719 91.277 1.000 45.832 158 GLU AAA CA 1
ATOM 1310 C C . GLU A 1 187 ? 47.760 12.945 92.219 1.000 46.861 158 GLU AAA C 1
ATOM 1311 O O . GLU A 1 187 ? 47.355 12.636 93.318 1.000 51.026 158 GLU AAA O 1
ATOM 1317 N N . ARG A 1 188 ? 48.973 12.682 91.774 1.000 43.866 159 ARG AAA N 1
ATOM 1318 C CA . ARG A 1 188 ? 49.981 11.875 92.471 1.000 42.674 159 ARG AAA CA 1
ATOM 1319 C C . ARG A 1 188 ? 51.168 12.766 92.795 1.000 46.688 159 ARG AAA C 1
ATOM 1320 O O . ARG A 1 188 ? 51.195 13.927 92.318 1.000 48.689 159 ARG AAA O 1
ATOM 1328 N N . THR A 1 189 ? 52.097 12.238 93.586 1.000 47.382 160 THR AAA N 1
ATOM 1329 C CA . THR A 1 189 ? 53.479 12.766 93.727 1.000 48.968 160 THR AAA CA 1
ATOM 1330 C C . THR A 1 189 ? 54.423 11.629 93.328 1.000 49.862 160 THR AAA C 1
ATOM 1331 O O . THR A 1 189 ? 54.324 10.537 93.887 1.000 54.712 160 THR AAA O 1
ATOM 1335 N N . CYS A 1 190 ? 55.239 11.840 92.308 1.000 50.382 161 CYS AAA N 1
ATOM 1336 C CA . CYS A 1 190 ? 56.012 10.751 91.693 1.000 50.330 161 CYS AAA CA 1
ATOM 1337 C C . CYS A 1 190 ? 57.464 11.183 91.552 1.000 50.463 161 CYS AAA C 1
ATOM 1338 O O . CYS A 1 190 ? 57.706 12.324 91.145 1.000 45.643 161 CYS AAA O 1
ATOM 1341 N N . TYR A 1 191 ? 58.371 10.274 91.907 1.000 47.788 162 TYR AAA N 1
ATOM 1342 C CA . TYR A 1 191 ? 59.839 10.488 91.915 1.000 46.145 162 TYR AAA CA 1
ATOM 1343 C C . TYR A 1 191 ? 60.522 9.432 91.029 1.000 43.719 162 TYR AAA C 1
ATOM 1344 O O . TYR A 1 191 ? 61.684 9.164 91.256 1.000 47.811 162 TYR AAA O 1
ATOM 1353 N N . CYS A 1 192 ? 59.817 8.883 90.034 1.000 46.326 163 CYS AAA N 1
ATOM 1354 C CA . CYS A 1 192 ? 60.350 7.968 88.977 1.000 47.901 163 CYS AAA CA 1
ATOM 1355 C C . CYS A 1 192 ? 61.450 8.686 88.179 1.000 51.341 163 CYS AAA C 1
ATOM 1356 O O . CYS A 1 192 ? 61.534 9.922 88.269 1.000 49.547 163 CYS AAA O 1
ATOM 1359 N N . THR A 1 193 ? 62.272 7.956 87.419 1.000 47.081 164 THR AAA N 1
ATOM 1360 C CA . THR A 1 193 ? 63.402 8.541 86.653 1.000 47.605 164 THR AAA CA 1
ATOM 1361 C C . THR A 1 193 ? 62.895 9.615 85.684 1.000 46.053 164 THR AAA C 1
ATOM 1362 O O . THR A 1 193 ? 63.527 10.679 85.609 1.000 53.752 164 THR AAA O 1
ATOM 1366 N N . THR A 1 194 ? 61.784 9.383 85.001 1.000 42.327 165 THR AAA N 1
ATOM 1367 C CA . THR A 1 194 ? 61.233 10.316 83.995 1.000 46.007 165 THR AAA CA 1
ATOM 1368 C C . THR A 1 194 ? 60.874 11.634 84.675 1.000 51.925 165 THR AAA C 1
ATOM 1369 O O . THR A 1 194 ? 61.276 12.706 84.156 1.000 52.060 165 THR AAA O 1
ATOM 1373 N N . CYS A 1 195 ? 60.148 11.542 85.788 1.000 50.006 166 CYS AAA N 1
ATOM 1374 C CA . CYS A 1 195 ? 59.678 12.706 86.580 1.000 51.106 166 CYS AAA CA 1
ATOM 1375 C C . CYS A 1 195 ? 60.866 13.505 87.115 1.000 49.942 166 CYS AAA C 1
ATOM 1376 O O . CYS A 1 195 ? 60.837 14.719 86.997 1.000 49.922 166 CYS AAA O 1
ATOM 1379 N N . LEU A 1 196 ? 61.869 12.848 87.685 1.000 49.139 167 LEU AAA N 1
ATOM 1380 C CA . LEU A 1 196 ? 63.040 13.541 88.266 1.000 52.550 167 LEU AAA CA 1
ATOM 1381 C C . LEU A 1 196 ? 63.798 14.286 87.157 1.000 52.351 167 LEU AAA C 1
ATOM 1382 O O . LEU A 1 196 ? 64.201 15.428 87.395 1.000 51.027 167 LEU AAA O 1
ATOM 1387 N N . LYS A 1 197 ? 63.961 13.695 85.974 1.000 53.437 168 LYS AAA N 1
ATOM 1388 C CA . LYS A 1 197 ? 64.685 14.359 84.852 1.000 53.400 168 LYS AAA CA 1
ATOM 1389 C C . LYS A 1 197 ? 63.890 15.570 84.368 1.000 57.417 168 LYS AAA C 1
ATOM 1390 O O . LYS A 1 197 ? 64.509 16.622 84.135 1.000 56.930 168 LYS AAA O 1
ATOM 1396 N N . GLN A 1 198 ? 62.576 15.395 84.207 1.000 54.213 169 GLN AAA N 1
ATOM 1397 C CA . GLN A 1 198 ? 61.649 16.401 83.640 1.000 54.885 169 GLN AAA CA 1
ATOM 1398 C C . GLN A 1 198 ? 61.581 17.583 84.604 1.000 52.070 169 GLN AAA C 1
ATOM 1399 O O . GLN A 1 198 ? 61.659 18.717 84.131 1.000 55.626 169 GLN AAA O 1
ATOM 1405 N N . MET A 1 199 ? 61.465 17.316 85.904 1.000 52.994 170 MET AAA N 1
ATOM 1406 C CA . MET A 1 199 ? 61.410 18.373 86.943 1.000 54.274 170 MET AAA CA 1
ATOM 1407 C C . MET A 1 199 ? 62.702 19.205 86.896 1.000 60.591 170 MET AAA C 1
ATOM 1408 O O . MET A 1 199 ? 62.594 20.439 86.891 1.000 57.625 170 MET AAA O 1
ATOM 1413 N N . GLN A 1 200 ? 63.857 18.558 86.754 1.000 54.788 171 GLN AAA N 1
ATOM 1414 C CA . GLN A 1 200 ? 65.180 19.224 86.746 1.000 56.015 171 GLN AAA CA 1
ATOM 1415 C C . GLN A 1 200 ? 65.311 20.097 85.494 1.000 53.528 171 GLN AAA C 1
ATOM 1416 O O . GLN A 1 200 ? 65.834 21.197 85.622 1.000 55.564 171 GLN AAA O 1
ATOM 1422 N N . ALA A 1 201 ? 64.801 19.633 84.357 1.000 53.683 172 ALA AAA N 1
ATOM 1423 C CA . ALA A 1 201 ? 64.865 20.320 83.053 1.000 52.183 172 ALA AAA CA 1
ATOM 1424 C C . ALA A 1 201 ? 63.901 21.507 83.036 1.000 56.694 172 ALA AAA C 1
ATOM 1425 O O . ALA A 1 201 ? 64.161 22.417 82.298 1.000 66.747 172 ALA AAA O 1
ATOM 1427 N N . ASP A 1 202 ? 62.833 21.487 83.827 1.000 55.913 173 ASP AAA N 1
ATOM 1428 C CA . ASP A 1 202 ? 61.817 22.565 83.910 1.000 56.116 173 ASP AAA CA 1
ATOM 1429 C C . ASP A 1 202 ? 62.172 23.513 85.062 1.000 60.481 173 ASP AAA C 1
ATOM 1430 O O . ASP A 1 202 ? 61.339 24.372 85.392 1.000 61.570 173 ASP AAA O 1
ATOM 1435 N N . GLY A 1 203 ? 63.334 23.323 85.692 1.000 60.223 174 GLY AAA N 1
ATOM 1436 C CA . GLY A 1 203 ? 63.813 24.149 86.819 1.000 60.656 174 GLY AAA CA 1
ATOM 1437 C C . GLY A 1 203 ? 63.052 23.935 88.116 1.000 64.540 174 GLY AAA C 1
ATOM 1438 O O . GLY A 1 203 ? 63.205 24.771 89.012 1.000 63.052 174 GLY AAA O 1
ATOM 1439 N N . LEU A 1 204 ? 62.295 22.842 88.247 1.000 62.898 175 LEU AAA N 1
ATOM 1440 C CA . LEU A 1 204 ? 61.635 22.441 89.515 1.000 58.179 175 LEU AAA CA 1
ATOM 1441 C C . LEU A 1 204 ? 62.630 21.670 90.386 1.000 55.560 175 LEU AAA C 1
ATOM 1442 O O . LEU A 1 204 ? 63.596 21.129 89.866 1.000 62.343 175 LEU AAA O 1
ATOM 1447 N N . ASP A 1 205 ? 62.378 21.645 91.682 1.000 53.298 176 ASP AAA N 1
ATOM 1448 C CA . ASP A 1 205 ? 63.254 21.037 92.708 1.000 58.647 176 ASP AAA CA 1
ATOM 1449 C C . ASP A 1 205 ? 62.571 19.786 93.250 1.000 54.487 176 ASP AAA C 1
ATOM 1450 O O . ASP A 1 205 ? 61.625 19.909 94.013 1.000 57.837 176 ASP AAA O 1
ATOM 1455 N N . PRO A 1 206 ? 63.030 18.560 92.904 1.000 54.024 177 PRO AAA N 1
ATOM 1456 C CA . PRO A 1 206 ? 62.422 17.332 93.422 1.000 50.499 177 PRO AAA CA 1
ATOM 1457 C C . PRO A 1 206 ? 62.453 17.203 94.952 1.000 51.066 177 PRO AAA C 1
ATOM 1458 O O . PRO A 1 206 ? 61.621 16.504 95.504 1.000 60.753 177 PRO AAA O 1
ATOM 1462 N N . HIS A 1 207 ? 63.365 17.900 95.623 1.000 52.847 178 HIS AAA N 1
ATOM 1463 C CA . HIS A 1 207 ? 63.463 17.895 97.105 1.000 54.393 178 HIS AAA CA 1
ATOM 1464 C C . HIS A 1 207 ? 62.432 18.853 97.703 1.000 52.335 178 HIS AAA C 1
ATOM 1465 O O . HIS A 1 207 ? 62.246 18.801 98.896 1.000 59.435 178 HIS AAA O 1
ATOM 1472 N N . ASN A 1 208 ? 61.766 19.667 96.894 1.000 55.053 179 ASN AAA N 1
ATOM 1473 C CA . ASN A 1 208 ? 60.672 20.560 97.363 1.000 56.796 179 ASN AAA CA 1
ATOM 1474 C C . ASN A 1 208 ? 59.328 19.845 97.159 1.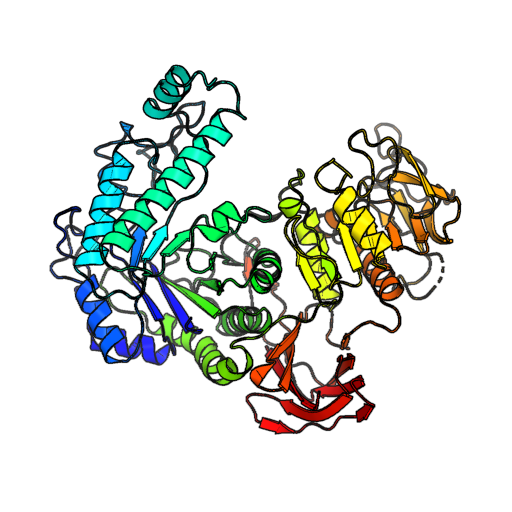000 55.920 179 ASN AAA C 1
ATOM 1475 O O . ASN A 1 208 ? 58.911 19.661 96.024 1.000 52.143 179 ASN AAA O 1
ATOM 1480 N N . LYS A 1 209 ? 58.667 19.438 98.227 1.000 54.469 180 LYS AAA N 1
ATOM 1481 C CA . LYS A 1 209 ? 57.396 18.691 98.116 1.000 58.059 180 LYS AAA CA 1
ATOM 1482 C C . LYS A 1 209 ? 56.378 19.477 97.267 1.000 59.919 180 LYS AAA C 1
ATOM 1483 O O . LYS A 1 209 ? 55.664 18.829 96.448 1.000 56.328 180 LYS AAA O 1
ATOM 1489 N N . GLU A 1 210 ? 56.250 20.798 97.447 1.000 56.933 181 GLU AAA N 1
ATOM 1490 C CA A GLU A 1 210 ? 55.262 21.659 96.729 0.500 59.001 181 GLU AAA CA 1
ATOM 1491 C CA B GLU A 1 210 ? 55.176 21.530 96.730 0.500 56.514 181 GLU AAA CA 1
ATOM 1492 C C . GLU A 1 210 ? 55.470 21.498 95.222 1.000 55.183 181 GLU AAA C 1
ATOM 1493 O O . GLU A 1 210 ? 54.476 21.340 94.473 1.000 53.763 181 GLU AAA O 1
ATOM 1504 N N . ASP A 1 211 ? 56.740 21.563 94.796 1.000 53.724 182 ASP AAA N 1
ATOM 1505 C CA . ASP A 1 211 ? 57.100 21.444 93.359 1.000 51.008 182 ASP AAA CA 1
ATOM 1506 C C . ASP A 1 211 ? 56.589 20.114 92.803 1.000 55.013 182 ASP AAA C 1
ATOM 1507 O O . ASP A 1 211 ? 56.046 20.120 91.687 1.000 51.495 182 ASP AAA O 1
ATOM 1512 N N . VAL A 1 212 ? 56.791 19.012 93.530 1.000 52.986 183 VAL AAA N 1
ATOM 1513 C CA . VAL A 1 212 ? 56.396 17.654 93.049 1.000 51.314 183 VAL AAA CA 1
ATOM 1514 C C . VAL A 1 212 ? 54.857 17.568 93.040 1.000 47.466 183 VAL AAA C 1
ATOM 1515 O O . VAL A 1 212 ? 54.312 17.066 92.057 1.000 47.259 183 VAL AAA O 1
ATOM 1519 N N . ILE A 1 213 ? 54.165 18.097 94.048 1.000 49.142 184 ILE AAA N 1
ATOM 1520 C CA . ILE A 1 213 ? 52.669 18.112 94.082 1.000 52.636 184 ILE AAA CA 1
ATOM 1521 C C . ILE A 1 213 ? 52.132 18.859 92.848 1.000 49.904 184 ILE AAA C 1
ATOM 1522 O O . ILE A 1 213 ? 51.230 18.326 92.173 1.000 49.654 184 ILE AAA O 1
ATOM 1527 N N . ALA A 1 214 ? 52.692 20.026 92.528 1.000 52.879 185 ALA AAA N 1
ATOM 1528 C CA . ALA A 1 214 ? 52.269 20.878 91.393 1.000 49.362 185 ALA AAA CA 1
ATOM 1529 C C . ALA A 1 214 ? 52.559 20.161 90.080 1.000 53.136 185 ALA AAA C 1
ATOM 1530 O O . ALA A 1 214 ? 51.663 20.131 89.206 1.000 53.267 185 ALA AAA O 1
ATOM 1532 N N . ASN A 1 215 ? 53.740 19.551 89.956 1.000 48.907 186 ASN AAA N 1
ATOM 1533 C CA . ASN A 1 215 ? 54.072 18.700 88.782 1.000 48.428 186 ASN AAA CA 1
ATOM 1534 C C . ASN A 1 215 ? 52.949 17.670 88.586 1.000 41.816 186 ASN AAA C 1
ATOM 1535 O O . ASN A 1 215 ? 52.515 17.460 87.439 1.000 49.511 186 ASN AAA O 1
ATOM 1540 N N . GLY A 1 216 ? 52.517 17.016 89.652 1.000 44.727 187 GLY AAA N 1
ATOM 1541 C CA . GLY A 1 216 ? 51.519 15.928 89.563 1.000 45.915 187 GLY AAA CA 1
ATOM 1542 C C . GLY A 1 216 ? 50.147 16.444 89.150 1.000 43.882 187 GLY AAA C 1
ATOM 1543 O O . GLY A 1 216 ? 49.387 15.679 88.514 1.000 46.713 187 GLY AAA O 1
ATOM 1544 N N . ARG A 1 217 ? 49.842 17.697 89.483 1.000 48.615 188 ARG AAA N 1
ATOM 1545 C CA . ARG A 1 217 ? 48.579 18.374 89.094 1.000 49.335 188 ARG AAA CA 1
ATOM 1546 C C . ARG A 1 217 ? 48.587 18.555 87.582 1.000 48.926 188 ARG AAA C 1
ATOM 1547 O O . ARG A 1 217 ? 47.580 18.232 86.951 1.000 47.105 188 ARG AAA O 1
ATOM 1555 N N . ARG A 1 218 ? 49.731 18.943 87.026 1.000 50.907 189 ARG AAA N 1
ATOM 1556 C CA . ARG A 1 218 ? 49.892 19.133 85.572 1.000 48.990 189 ARG AAA CA 1
ATOM 1557 C C . ARG A 1 218 ? 49.822 17.767 84.899 1.000 48.784 189 ARG AAA C 1
ATOM 1558 O O . ARG A 1 218 ? 49.151 17.652 83.852 1.000 52.321 189 ARG AAA O 1
ATOM 1566 N N . ILE A 1 219 ? 50.516 16.770 85.440 1.000 48.289 190 ILE AAA N 1
ATOM 1567 C CA . ILE A 1 219 ? 50.555 15.396 84.865 1.000 44.514 190 ILE AAA CA 1
ATOM 1568 C C . ILE A 1 219 ? 49.129 14.838 84.767 1.000 43.895 190 ILE AAA C 1
ATOM 1569 O O . ILE A 1 219 ? 48.793 14.196 83.741 1.000 46.486 190 ILE AAA O 1
ATOM 1574 N N . TYR A 1 220 ? 48.316 15.026 85.802 1.000 45.735 191 TYR AAA N 1
ATOM 1575 C CA . TYR A 1 220 ? 46.949 14.450 85.832 1.000 46.420 191 TYR AAA CA 1
ATOM 1576 C C . TYR A 1 220 ? 46.056 15.202 84.820 1.000 48.098 191 TYR AAA C 1
ATOM 1577 O O . TYR A 1 220 ? 45.270 14.556 84.096 1.000 44.464 191 TYR AAA O 1
ATOM 1586 N N . ALA A 1 221 ? 46.153 16.538 84.770 1.000 49.141 192 ALA AAA N 1
ATOM 1587 C CA . ALA A 1 221 ? 45.321 17.407 83.893 1.000 51.350 192 ALA AAA CA 1
ATOM 1588 C C . ALA A 1 221 ? 45.668 17.099 82.442 1.000 48.345 192 ALA AAA C 1
ATOM 1589 O O . ALA A 1 221 ? 44.746 16.965 81.602 1.000 51.894 192 ALA AAA O 1
ATOM 1591 N N . ASN A 1 222 ? 46.954 16.911 82.174 1.000 45.280 193 ASN AAA N 1
ATOM 1592 C CA . ASN A 1 222 ? 47.435 16.501 80.834 1.000 46.296 193 ASN AAA CA 1
ATOM 1593 C C . ASN A 1 222 ? 46.783 15.172 80.445 1.000 47.509 193 ASN AAA C 1
ATOM 1594 O O . ASN A 1 222 ? 46.369 15.091 79.302 1.000 54.860 193 ASN AAA O 1
ATOM 1599 N N . TYR A 1 223 ? 46.678 14.185 81.350 1.000 46.320 194 TYR AAA N 1
ATOM 1600 C CA . TYR A 1 223 ? 46.020 12.869 81.079 1.000 45.207 194 TYR AAA CA 1
ATOM 1601 C C . TYR A 1 223 ? 44.530 13.088 80.764 1.000 43.491 194 TYR AAA C 1
ATOM 1602 O O . TYR A 1 223 ? 44.044 12.496 79.821 1.000 42.356 194 TYR AAA O 1
ATOM 1611 N N . THR A 1 224 ? 43.784 13.839 81.568 1.000 46.851 195 THR AAA N 1
ATOM 1612 C CA . THR A 1 224 ? 42.308 13.933 81.367 1.000 49.950 195 THR AAA CA 1
ATOM 1613 C C . THR A 1 224 ? 42.000 14.758 80.101 1.000 50.387 195 THR AAA C 1
ATOM 1614 O O . THR A 1 224 ? 40.989 14.449 79.445 1.000 46.874 195 THR AAA O 1
ATOM 1618 N N . THR A 1 225 ? 42.810 15.779 79.799 1.000 47.841 196 THR AAA N 1
ATOM 1619 C CA . THR A 1 225 ? 42.718 16.600 78.551 1.000 54.032 196 THR AAA CA 1
ATOM 1620 C C . THR A 1 225 ? 42.951 15.680 77.342 1.000 54.462 196 THR AAA C 1
ATOM 1621 O O . THR A 1 225 ? 42.122 15.710 76.433 1.000 53.174 196 THR AAA O 1
ATOM 1625 N N . ARG A 1 226 ? 44.017 14.865 77.338 1.000 47.763 197 ARG AAA N 1
ATOM 1626 C CA . ARG A 1 226 ? 44.268 13.934 76.210 1.000 46.376 197 ARG AAA CA 1
ATOM 1627 C C . ARG A 1 226 ? 43.145 12.910 76.089 1.000 45.467 197 ARG AAA C 1
ATOM 1628 O O . ARG A 1 226 ? 42.771 12.611 74.963 1.000 54.343 197 ARG AAA O 1
ATOM 1636 N N . ILE A 1 227 ? 42.572 12.413 77.177 1.000 48.256 198 ILE AAA N 1
ATOM 1637 C CA . ILE A 1 227 ? 41.438 11.442 77.065 1.000 46.030 198 ILE AAA CA 1
ATOM 1638 C C . ILE A 1 227 ? 40.232 12.123 76.399 1.000 45.797 198 ILE AAA C 1
ATOM 1639 O O . ILE A 1 227 ? 39.624 11.475 75.536 1.000 47.819 198 ILE AAA O 1
ATOM 1644 N N . ARG A 1 228 ? 39.849 13.335 76.830 1.000 46.830 199 ARG AAA N 1
ATOM 1645 C CA . ARG A 1 228 ? 38.631 14.037 76.322 1.000 50.732 199 ARG AAA CA 1
ATOM 1646 C C . ARG A 1 228 ? 38.843 14.311 74.824 1.000 52.082 199 ARG AAA C 1
ATOM 1647 O O . ARG A 1 228 ? 37.939 13.996 74.028 1.000 51.092 199 ARG AAA O 1
ATOM 1655 N N . GLU A 1 229 ? 40.031 14.773 74.419 1.000 53.568 200 GLU AAA N 1
ATOM 1656 C CA . GLU A 1 229 ? 40.310 15.071 72.984 1.000 50.265 200 GLU AAA CA 1
ATOM 1657 C C . GLU A 1 229 ? 40.277 13.773 72.160 1.000 54.029 200 GLU AAA C 1
ATOM 1658 O O . GLU A 1 229 ? 39.640 13.771 71.108 1.000 54.701 200 GLU AAA O 1
ATOM 1664 N N . ALA A 1 230 ? 40.911 12.682 72.601 1.000 57.987 201 ALA AAA N 1
ATOM 1665 C CA . ALA A 1 230 ? 40.900 11.393 71.853 1.000 53.754 201 ALA AAA CA 1
ATOM 1666 C C . ALA A 1 230 ? 39.460 10.898 71.664 1.000 53.401 201 ALA AAA C 1
ATOM 1667 O O . ALA A 1 230 ? 39.106 10.433 70.575 1.000 57.058 201 ALA AAA O 1
ATOM 1669 N N . ILE A 1 231 ? 38.660 10.945 72.712 1.000 50.730 202 ILE AAA N 1
ATOM 1670 C CA . ILE A 1 231 ? 37.274 10.410 72.666 1.000 54.984 202 ILE AAA CA 1
ATOM 1671 C C . ILE A 1 231 ? 36.436 11.369 71.813 1.000 53.945 202 ILE AAA C 1
ATOM 1672 O O . ILE A 1 231 ? 35.638 10.884 71.026 1.000 50.594 202 ILE AAA O 1
ATOM 1677 N N . ASP A 1 232 ? 36.599 12.685 71.944 1.000 56.505 203 ASP AAA N 1
ATOM 1678 C CA . ASP A 1 232 ? 35.720 13.645 71.205 1.000 57.905 203 ASP AAA CA 1
ATOM 1679 C C . ASP A 1 232 ? 36.003 13.561 69.696 1.000 59.834 203 ASP AAA C 1
ATOM 1680 O O . ASP A 1 232 ? 35.085 13.826 68.913 1.000 56.286 203 ASP AAA O 1
ATOM 1685 N N . ALA A 1 233 ? 37.207 13.141 69.295 1.000 52.801 204 ALA AAA N 1
ATOM 1686 C CA . ALA A 1 233 ? 37.561 12.883 67.882 1.000 52.193 204 ALA AAA CA 1
ATOM 1687 C C . ALA A 1 233 ? 36.886 11.610 67.366 1.000 55.568 204 ALA AAA C 1
ATOM 1688 O O . ALA A 1 233 ? 37.137 11.277 66.193 1.000 51.971 204 ALA AAA O 1
ATOM 1690 N N . ILE A 1 234 ? 36.090 10.897 68.174 1.000 53.534 205 ILE AAA N 1
ATOM 1691 C CA . ILE A 1 234 ? 35.477 9.618 67.712 1.000 53.715 205 ILE AAA CA 1
ATOM 1692 C C . ILE A 1 234 ? 33.994 9.641 68.009 1.000 49.425 205 ILE AAA C 1
ATOM 1693 O O . ILE A 1 234 ? 33.224 9.453 67.079 1.000 55.444 205 ILE AAA O 1
ATOM 1698 N N . LYS A 1 235 ? 33.626 9.756 69.276 1.000 56.039 206 LYS AAA N 1
ATOM 1699 C CA . LYS A 1 235 ? 32.215 9.854 69.723 1.000 52.674 206 LYS AAA CA 1
ATOM 1700 C C . LYS A 1 235 ? 32.104 11.054 70.653 1.000 54.732 206 LYS AAA C 1
ATOM 1701 O O . LYS A 1 235 ? 32.187 10.913 71.866 1.000 58.060 206 LYS AAA O 1
ATOM 1707 N N . PRO A 1 236 ? 31.921 12.272 70.103 1.000 57.066 207 PRO AAA N 1
ATOM 1708 C CA . PRO A 1 236 ? 31.696 13.470 70.907 1.000 54.724 207 PRO AAA CA 1
ATOM 1709 C C . PRO A 1 236 ? 30.651 13.293 72.023 1.000 56.671 207 PRO AAA C 1
ATOM 1710 O O . PRO A 1 236 ? 29.583 12.736 71.753 1.000 56.239 207 PRO AAA O 1
ATOM 1714 N N . GLY A 1 237 ? 30.980 13.764 73.235 1.000 58.131 208 GLY AAA N 1
ATOM 1715 C CA . GLY A 1 237 ? 30.115 13.708 74.433 1.000 58.124 208 GLY AAA CA 1
ATOM 1716 C C . GLY A 1 237 ? 29.844 12.295 74.948 1.000 64.521 208 GLY AAA C 1
ATOM 1717 O O . GLY A 1 237 ? 28.855 12.120 75.694 1.000 69.136 208 GLY AAA O 1
ATOM 1718 N N . LEU A 1 238 ? 30.659 11.295 74.597 1.000 52.941 209 LEU AAA N 1
ATOM 1719 C CA . LEU A 1 238 ? 30.600 9.980 75.283 1.000 51.112 209 LEU AAA CA 1
ATOM 1720 C C . LEU A 1 238 ? 30.882 10.225 76.764 1.000 46.701 209 LEU AAA C 1
ATOM 1721 O O . LEU A 1 238 ? 31.841 10.926 77.114 1.000 50.263 209 LEU AAA O 1
ATOM 1726 N N . PRO A 1 239 ? 30.030 9.747 77.694 1.000 47.738 210 PRO AAA N 1
ATOM 1727 C CA . PRO A 1 239 ? 30.309 9.936 79.116 1.000 54.392 210 PRO AAA CA 1
ATOM 1728 C C . PRO A 1 239 ? 31.667 9.361 79.550 1.000 54.161 210 PRO AAA C 1
ATOM 1729 O O . PRO A 1 239 ? 32.038 8.287 79.103 1.000 55.020 210 PRO AAA O 1
ATOM 1733 N N . VAL A 1 240 ? 32.387 10.121 80.377 1.000 50.042 211 VAL AAA N 1
ATOM 1734 C CA . VAL A 1 240 ? 33.676 9.701 80.982 1.000 49.693 211 VAL AAA CA 1
ATOM 1735 C C . VAL A 1 240 ? 33.669 10.012 82.473 1.000 48.857 211 VAL AAA C 1
ATOM 1736 O O . VAL A 1 240 ? 33.291 11.134 82.847 1.000 50.434 211 VAL AAA O 1
ATOM 1740 N N . PHE A 1 241 ? 34.092 9.039 83.283 1.000 51.452 212 PHE AAA N 1
ATOM 1741 C CA . PHE A 1 241 ? 34.352 9.214 84.729 1.000 47.175 212 PHE AAA CA 1
ATOM 1742 C C . PHE A 1 241 ? 35.751 8.707 85.041 1.000 44.836 212 PHE AAA C 1
ATOM 1743 O O . PHE A 1 241 ? 36.104 7.582 84.639 1.000 48.775 212 PHE AAA O 1
ATOM 1751 N N . HIS A 1 242 ? 36.523 9.565 85.707 1.000 44.546 213 HIS AAA N 1
ATOM 1752 C CA . HIS A 1 242 ? 37.905 9.310 86.166 1.000 45.176 213 HIS AAA CA 1
ATOM 1753 C C . HIS A 1 242 ? 37.845 9.022 87.663 1.000 47.316 213 HIS AAA C 1
ATOM 1754 O O . HIS A 1 242 ? 37.582 9.980 88.428 1.000 49.302 213 HIS AAA O 1
ATOM 1761 N N . ASN A 1 243 ? 38.080 7.763 88.070 1.000 48.599 214 ASN AAA N 1
ATOM 1762 C CA . ASN A 1 243 ? 37.913 7.309 89.484 1.000 47.079 214 ASN AAA CA 1
ATOM 1763 C C . ASN A 1 243 ? 39.203 7.457 90.298 1.000 42.510 214 ASN AAA C 1
ATOM 1764 O O . ASN A 1 243 ? 40.156 6.706 90.040 1.000 49.489 214 ASN AAA O 1
ATOM 1769 N N . ALA A 1 244 ? 39.206 8.375 91.264 1.000 45.459 215 ALA AAA N 1
ATOM 1770 C CA . ALA A 1 244 ? 40.202 8.517 92.360 1.000 48.517 215 ALA AAA CA 1
ATOM 1771 C C . ALA A 1 244 ? 39.741 7.862 93.674 1.000 47.589 215 ALA AAA C 1
ATOM 1772 O O . ALA A 1 244 ? 40.532 7.835 94.626 1.000 55.650 215 ALA AAA O 1
ATOM 1774 N N . GLY A 1 245 ? 38.531 7.326 93.753 1.000 51.177 216 GLY AAA N 1
ATOM 1775 C CA . GLY A 1 245 ? 37.975 6.751 94.995 1.000 50.775 216 GLY AAA CA 1
ATOM 1776 C C . GLY A 1 245 ? 37.364 7.809 95.911 1.000 53.070 216 GLY AAA C 1
ATOM 1777 O O . GLY A 1 245 ? 36.744 7.430 96.936 1.000 51.738 216 GLY AAA O 1
ATOM 1778 N N . HIS A 1 246 ? 37.524 9.096 95.591 1.000 49.335 217 HIS AAA N 1
ATOM 1779 C CA . HIS A 1 246 ? 36.992 10.214 96.415 1.000 50.636 217 HIS AAA CA 1
ATOM 1780 C C . HIS A 1 246 ? 36.816 11.457 95.547 1.000 53.409 217 HIS AAA C 1
ATOM 1781 O O . HIS A 1 246 ? 37.742 11.736 94.753 1.000 51.639 217 HIS AAA O 1
ATOM 1788 N N . ILE A 1 247 ? 35.733 12.218 95.773 1.000 55.794 218 ILE AAA N 1
ATOM 1789 C CA . ILE A 1 247 ? 35.536 13.566 95.166 1.000 50.272 218 ILE AAA CA 1
ATOM 1790 C C . ILE A 1 247 ? 36.153 14.613 96.098 1.000 51.068 218 ILE AAA C 1
ATOM 1791 O O . ILE A 1 247 ? 35.506 14.966 97.087 1.000 52.402 218 ILE AAA O 1
ATOM 1796 N N . HIS A 1 248 ? 37.348 15.120 95.775 1.000 50.142 219 HIS AAA N 1
ATOM 1797 C CA . HIS A 1 248 ? 38.094 16.101 96.614 1.000 51.691 219 HIS AAA CA 1
ATOM 1798 C C . HIS A 1 248 ? 37.306 17.429 96.677 1.000 52.989 219 HIS AAA C 1
ATOM 1799 O O . HIS A 1 248 ? 36.922 17.965 95.629 1.000 51.864 219 HIS AAA O 1
ATOM 1806 N N . GLN A 1 249 ? 36.972 17.898 97.875 1.000 52.755 220 GLN AAA N 1
ATOM 1807 C CA . GLN A 1 249 ? 36.024 19.030 98.059 1.000 54.135 220 GLN AAA CA 1
ATOM 1808 C C . GLN A 1 249 ? 36.798 20.330 97.836 1.000 54.748 220 GLN AAA C 1
ATOM 1809 O O . GLN A 1 249 ? 37.959 20.405 98.241 1.000 50.692 220 GLN AAA O 1
ATOM 1815 N N . GLY A 1 250 ? 36.197 21.280 97.125 1.000 54.501 221 GLY AAA N 1
ATOM 1816 C CA . GLY A 1 250 ? 36.840 22.563 96.803 1.000 52.792 221 GLY AAA CA 1
ATOM 1817 C C . GLY A 1 250 ? 37.671 22.488 95.545 1.000 50.686 221 GLY AAA C 1
ATOM 1818 O O . GLY A 1 250 ? 38.410 23.426 95.294 1.000 60.926 221 GLY AAA O 1
ATOM 1819 N N . ARG A 1 251 ? 37.569 21.419 94.760 1.000 51.503 222 ARG AAA N 1
ATOM 1820 C CA . ARG A 1 251 ? 38.373 21.289 93.514 1.000 49.085 222 ARG AAA CA 1
ATOM 1821 C C . ARG A 1 251 ? 37.412 21.116 92.335 1.000 52.810 222 ARG AAA C 1
ATOM 1822 O O . ARG A 1 251 ? 37.265 19.988 91.857 1.000 51.868 222 ARG AAA O 1
ATOM 1830 N N . ARG A 1 252 ? 36.804 22.224 91.881 1.000 50.102 223 ARG AAA N 1
ATOM 1831 C CA . ARG A 1 252 ? 35.899 22.282 90.697 1.000 52.475 223 ARG AAA CA 1
ATOM 1832 C C . ARG A 1 252 ? 36.649 21.850 89.430 1.000 44.233 223 ARG AAA C 1
ATOM 1833 O O . ARG A 1 252 ? 36.025 21.264 88.568 1.000 48.454 223 ARG AAA O 1
ATOM 1841 N N . ASP A 1 253 ? 37.944 22.143 89.316 1.000 46.515 224 ASP AAA N 1
ATOM 1842 C CA . ASP A 1 253 ? 38.754 21.727 88.145 1.000 46.298 224 ASP AAA CA 1
ATOM 1843 C C . ASP A 1 253 ? 38.726 20.191 88.036 1.000 49.102 224 ASP AAA C 1
ATOM 1844 O O . ASP A 1 253 ? 38.506 19.687 86.944 1.000 53.980 224 ASP AAA O 1
ATOM 1849 N N . LEU A 1 254 ? 38.895 19.442 89.125 1.000 52.193 225 LEU AAA N 1
ATOM 1850 C CA . LEU A 1 254 ? 38.960 17.955 89.040 1.000 49.548 225 LEU AAA CA 1
ATOM 1851 C C . LEU A 1 254 ? 37.552 17.396 88.797 1.000 44.807 225 LEU AAA C 1
ATOM 1852 O O . LEU A 1 254 ? 37.418 16.483 88.011 1.000 45.625 225 LEU AAA O 1
ATOM 1857 N N . MET A 1 255 ? 36.516 17.961 89.399 1.000 46.061 226 MET AAA N 1
ATOM 1858 C CA . MET A 1 255 ? 35.136 17.461 89.166 1.000 49.889 226 MET AAA CA 1
ATOM 1859 C C . MET A 1 255 ? 34.771 17.652 87.694 1.000 48.802 226 MET AAA C 1
ATOM 1860 O O . MET A 1 255 ? 34.178 16.727 87.111 1.000 50.357 226 MET AAA O 1
ATOM 1865 N N . GLY A 1 256 ? 35.136 18.809 87.115 1.000 51.147 227 GLY AAA N 1
ATOM 1866 C CA . GLY A 1 256 ? 34.774 19.209 85.739 1.000 52.293 227 GLY AAA CA 1
ATOM 1867 C C . GLY A 1 256 ? 35.441 18.367 84.658 1.000 49.611 227 GLY AAA C 1
ATOM 1868 O O . GLY A 1 256 ? 35.089 18.494 83.502 1.000 51.367 227 GLY AAA O 1
ATOM 1869 N N . MET A 1 257 ? 36.412 17.537 84.993 1.000 50.531 228 MET AAA N 1
ATOM 1870 C CA . MET A 1 257 ? 37.059 16.648 84.005 1.000 45.568 228 MET AAA CA 1
ATOM 1871 C C . MET A 1 257 ? 36.158 15.441 83.735 1.000 41.578 228 MET AAA C 1
ATOM 1872 O O . MET A 1 257 ? 36.498 14.654 82.866 1.000 49.194 228 MET AAA O 1
ATOM 1877 N N . ASN A 1 258 ? 35.043 15.312 84.444 1.000 45.100 229 ASN AAA N 1
ATOM 1878 C CA . ASN A 1 258 ? 34.074 14.192 84.263 1.000 47.976 229 ASN AAA CA 1
ATOM 1879 C C . ASN A 1 258 ? 32.803 14.734 83.638 1.000 46.276 229 ASN AAA C 1
ATOM 1880 O O . ASN A 1 258 ? 32.535 15.924 83.804 1.000 49.736 229 ASN AAA O 1
ATOM 1885 N N . SER A 1 259 ? 32.041 13.874 82.981 1.000 47.262 230 SER AAA N 1
ATOM 1886 C CA . SER A 1 259 ? 30.678 14.189 82.499 1.000 46.499 230 SER AAA CA 1
ATOM 1887 C C . SER A 1 259 ? 29.668 13.983 83.632 1.000 51.012 230 SER AAA C 1
ATOM 1888 O O . SER A 1 259 ? 28.614 14.592 83.610 1.000 48.812 230 SER AAA O 1
ATOM 1891 N N . HIS A 1 260 ? 29.976 13.128 84.600 1.000 49.493 231 HIS AAA N 1
ATOM 1892 C CA . HIS A 1 260 ? 29.103 12.821 85.768 1.000 52.149 231 HIS AAA CA 1
ATOM 1893 C C . HIS A 1 260 ? 29.998 12.303 86.898 1.000 53.132 231 HIS AAA C 1
ATOM 1894 O O . HIS A 1 260 ? 31.182 12.071 86.591 1.000 49.037 231 HIS AAA O 1
ATOM 1901 N N . LEU A 1 261 ? 29.486 12.155 88.132 1.000 49.776 232 LEU AAA N 1
ATOM 1902 C CA . LEU A 1 261 ? 30.293 11.709 89.310 1.000 45.902 232 LEU AAA CA 1
ATOM 1903 C C . LEU A 1 261 ? 29.808 10.333 89.780 1.000 49.648 232 LEU AAA C 1
ATOM 1904 O O . LEU A 1 261 ? 28.593 10.119 89.869 1.000 51.778 232 LEU AAA O 1
ATOM 1909 N N . GLU A 1 262 ? 30.737 9.397 89.977 1.000 51.116 233 GLU AAA N 1
ATOM 1910 C CA . GLU A 1 262 ? 30.470 8.085 90.634 1.000 46.319 233 GLU AAA CA 1
ATOM 1911 C C . GLU A 1 262 ? 31.185 8.075 91.991 1.000 44.355 233 GLU AAA C 1
ATOM 1912 O O . GLU A 1 262 ? 32.442 8.077 92.037 1.000 46.234 233 GLU AAA O 1
ATOM 1918 N N . LEU A 1 263 ? 30.427 8.148 93.078 1.000 46.175 234 LEU AAA N 1
ATOM 1919 C CA . LEU A 1 263 ? 31.005 8.237 94.441 1.000 43.972 234 LEU AAA CA 1
ATOM 1920 C C . LEU A 1 263 ? 31.197 6.808 94.928 1.000 51.585 234 LEU AAA C 1
ATOM 1921 O O . LEU A 1 263 ? 30.235 6.231 95.450 1.000 50.415 234 LEU AAA O 1
ATOM 1926 N N . GLU A 1 264 ? 32.367 6.237 94.638 1.000 53.320 235 GLU AAA N 1
ATOM 1927 C CA . GLU A 1 264 ? 32.827 4.957 95.223 1.000 53.704 235 GLU AAA CA 1
ATOM 1928 C C . GLU A 1 264 ? 32.844 5.179 96.743 1.000 52.701 235 GLU AAA C 1
ATOM 1929 O O . GLU A 1 264 ? 33.531 6.097 97.192 1.000 50.553 235 GLU AAA O 1
ATOM 1935 N N . SER A 1 265 ? 32.045 4.409 97.480 1.000 50.060 236 SER AAA N 1
ATOM 1936 C CA . SER A 1 265 ? 31.748 4.635 98.915 1.000 54.396 236 SER AAA CA 1
ATOM 1937 C C . SER A 1 265 ? 31.176 3.342 99.549 1.000 53.645 236 SER AAA C 1
ATOM 1938 O O . SER A 1 265 ? 29.983 3.308 99.897 1.000 55.623 236 SER AAA O 1
ATOM 1941 N N . LEU A 1 266 ? 32.014 2.308 99.689 1.000 51.246 237 LEU AAA N 1
ATOM 1942 C CA . LEU A 1 266 ? 31.684 1.036 100.394 1.000 51.670 237 LEU AAA CA 1
ATOM 1943 C C . LEU A 1 266 ? 31.825 1.260 101.899 1.000 47.404 237 LEU AAA C 1
ATOM 1944 O O . LEU A 1 266 ? 32.941 1.267 102.445 1.000 49.121 237 LEU AAA O 1
ATOM 1949 N N . PRO A 1 267 ? 30.689 1.410 102.616 1.000 45.734 238 PRO AAA N 1
ATOM 1950 C CA . PRO A 1 267 ? 30.709 1.714 104.051 1.000 46.506 238 PRO AAA CA 1
ATOM 1951 C C . PRO A 1 267 ? 31.283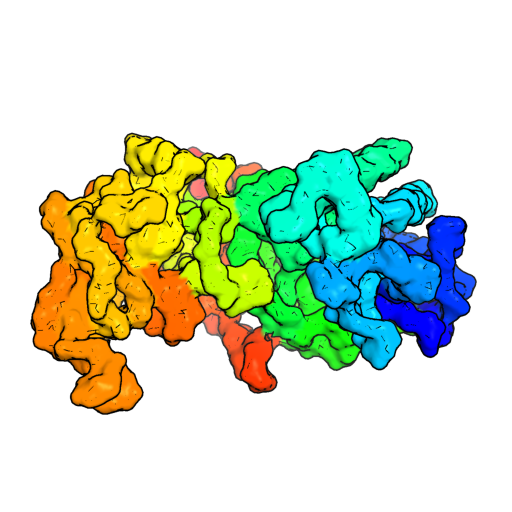 0.567 104.908 1.000 48.393 238 PRO AAA C 1
ATOM 1952 O O . PRO A 1 267 ? 31.738 0.847 105.988 1.000 53.950 238 PRO AAA O 1
ATOM 1956 N N . THR A 1 268 ? 31.359 -0.652 104.376 1.000 48.154 239 THR AAA N 1
ATOM 1957 C CA . THR A 1 268 ? 31.928 -1.831 105.074 1.000 49.267 239 THR AAA CA 1
ATOM 1958 C C . THR A 1 268 ? 33.241 -2.244 104.424 1.000 54.386 239 THR AAA C 1
ATOM 1959 O O . THR A 1 268 ? 33.703 -3.338 104.731 1.000 55.114 239 THR AAA O 1
ATOM 1963 N N . GLY A 1 269 ? 33.800 -1.407 103.548 1.000 56.160 240 GLY AAA N 1
ATOM 1964 C CA . GLY A 1 269 ? 34.929 -1.783 102.675 1.000 52.236 240 GLY AAA CA 1
ATOM 1965 C C . GLY A 1 269 ? 36.070 -0.792 102.743 1.000 51.266 240 GLY AAA C 1
ATOM 1966 O O . GLY A 1 269 ? 36.898 -0.810 101.835 1.000 53.990 240 GLY AAA O 1
ATOM 1967 N N . GLY A 1 270 ? 36.136 0.028 103.787 1.000 50.084 241 GLY AAA N 1
ATOM 1968 C CA . GLY A 1 270 ? 37.216 1.024 103.939 1.000 54.606 241 GLY AAA CA 1
ATOM 1969 C C . GLY A 1 270 ? 36.733 2.475 104.013 1.000 51.973 241 GLY AAA C 1
ATOM 1970 O O . GLY A 1 270 ? 37.501 3.310 104.470 1.000 55.404 241 GLY AAA O 1
ATOM 1971 N N . TRP A 1 271 ? 35.527 2.806 103.560 1.000 53.544 242 TRP AAA N 1
ATOM 1972 C CA . TRP A 1 271 ? 35.101 4.233 103.455 1.000 55.272 242 TRP AAA CA 1
ATOM 1973 C C . TRP A 1 271 ? 34.424 4.720 104.740 1.000 51.941 242 TRP AAA C 1
ATOM 1974 O O . TRP A 1 271 ? 34.543 5.916 104.992 1.000 60.392 242 TRP AAA O 1
ATOM 1985 N N . GLY A 1 272 ? 33.756 3.843 105.503 1.000 46.484 243 GLY AAA N 1
ATOM 1986 C CA . GLY A 1 272 ? 32.843 4.214 106.604 1.000 49.920 243 GLY AAA CA 1
ATOM 1987 C C . GLY A 1 272 ? 31.525 4.817 106.124 1.000 51.672 243 GLY AAA C 1
ATOM 1988 O O . GLY A 1 272 ? 31.380 5.010 104.919 1.000 56.374 243 GLY AAA O 1
ATOM 1989 N N . TYR A 1 273 ? 30.591 5.107 107.040 1.000 50.408 244 TYR AAA N 1
ATOM 1990 C CA . TYR A 1 273 ? 29.187 5.494 106.734 1.000 50.990 244 TYR AAA CA 1
ATOM 1991 C C . TYR A 1 273 ? 29.030 7.015 106.624 1.000 51.969 244 TYR AAA C 1
ATOM 1992 O O . TYR A 1 273 ? 27.970 7.489 106.196 1.000 51.571 244 TYR AAA O 1
ATOM 2001 N N . ASP A 1 274 ? 30.041 7.768 107.020 1.000 55.092 245 ASP AAA N 1
ATOM 2002 C CA . ASP A 1 274 ? 30.004 9.250 106.950 1.000 56.526 245 ASP AAA CA 1
ATOM 2003 C C . ASP A 1 274 ? 30.370 9.707 105.541 1.000 56.546 245 ASP AAA C 1
ATOM 2004 O O . ASP A 1 274 ? 29.934 10.802 105.145 1.000 52.111 245 ASP AAA O 1
ATOM 2009 N N . HIS A 1 275 ? 31.191 8.926 104.838 1.000 51.133 246 HIS AAA N 1
ATOM 2010 C CA . HIS A 1 275 ? 31.805 9.359 103.568 1.000 51.834 246 HIS AAA CA 1
ATOM 2011 C C . HIS A 1 275 ? 30.692 9.670 102.559 1.000 51.491 246 HIS AAA C 1
ATOM 2012 O O . HIS A 1 275 ? 30.793 10.711 101.913 1.000 50.141 246 HIS AAA O 1
ATOM 2019 N N . PHE A 1 276 ? 29.664 8.838 102.432 1.000 49.907 247 PHE AAA N 1
ATOM 2020 C CA . PHE A 1 276 ? 28.618 9.061 101.401 1.000 51.543 247 PHE AAA CA 1
ATOM 2021 C C . PHE A 1 276 ? 27.891 10.392 101.648 1.000 47.900 247 PHE AAA C 1
ATOM 2022 O O . PHE A 1 276 ? 27.898 11.260 100.775 1.000 51.158 247 PHE AAA O 1
ATOM 2030 N N . PRO A 1 277 ? 27.228 10.638 102.800 1.000 51.597 248 PRO AAA N 1
ATOM 2031 C CA . PRO A 1 277 ? 26.518 11.898 102.987 1.000 51.230 248 PRO AAA CA 1
ATOM 2032 C C . PRO A 1 277 ? 27.436 13.111 102.827 1.000 52.707 248 PRO AAA C 1
ATOM 2033 O O . PRO A 1 277 ? 26.946 14.085 102.313 1.000 47.701 248 PRO AAA O 1
ATOM 2037 N N . LEU A 1 278 ? 28.705 13.028 103.256 1.000 52.960 249 LEU AAA N 1
ATOM 2038 C CA . LEU A 1 278 ? 29.680 14.157 103.154 1.000 51.743 249 LEU AAA CA 1
ATOM 2039 C C . LEU A 1 278 ? 29.912 14.478 101.676 1.000 48.967 249 LEU AAA C 1
ATOM 2040 O O . LEU A 1 278 ? 30.109 15.645 101.370 1.000 52.377 249 LEU AAA O 1
ATOM 2045 N N . SER A 1 279 ? 29.939 13.466 100.809 1.000 45.613 250 SER AAA N 1
ATOM 2046 C CA . SER A 1 279 ? 30.161 13.609 99.357 1.000 48.837 250 SER AAA CA 1
ATOM 2047 C C . SER A 1 279 ? 28.863 14.005 98.630 1.000 49.552 250 SER AAA C 1
ATOM 2048 O O . SER A 1 279 ? 28.913 14.905 97.795 1.000 54.468 250 SER AAA O 1
ATOM 2051 N N . ALA A 1 280 ? 27.777 13.281 98.856 1.000 43.657 251 ALA AAA N 1
ATOM 2052 C CA . ALA A 1 280 ? 26.482 13.486 98.177 1.000 43.975 251 ALA AAA CA 1
ATOM 2053 C C . ALA A 1 280 ? 25.935 14.893 98.465 1.000 44.066 251 ALA AAA C 1
ATOM 2054 O O . ALA A 1 280 ? 25.421 15.506 97.550 1.000 52.553 251 ALA AAA O 1
ATOM 2056 N N . ARG A 1 281 ? 26.047 15.404 99.683 1.000 47.198 252 ARG AAA N 1
ATOM 2057 C CA . ARG A 1 281 ? 25.483 16.724 100.065 1.000 46.909 252 ARG AAA CA 1
ATOM 2058 C C . ARG A 1 281 ? 26.391 17.848 99.566 1.000 49.014 252 ARG AAA C 1
ATOM 2059 O O . ARG A 1 281 ? 25.998 19.042 99.673 1.000 48.714 252 ARG AAA O 1
ATOM 2067 N N . TYR A 1 282 ? 27.577 17.493 99.075 1.000 48.161 253 TYR AAA N 1
ATOM 2068 C CA . TYR A 1 282 ? 28.492 18.410 98.353 1.000 48.224 253 TYR AAA CA 1
ATOM 2069 C C . TYR A 1 282 ? 28.206 18.325 96.852 1.000 48.769 253 TYR AAA C 1
ATOM 2070 O O . TYR A 1 282 ? 28.187 19.378 96.201 1.000 49.281 253 TYR AAA O 1
ATOM 2079 N N . ALA A 1 283 ? 27.949 17.126 96.329 1.000 47.490 254 ALA AAA N 1
ATOM 2080 C CA . ALA A 1 283 ? 27.753 16.877 94.886 1.000 51.875 254 ALA AAA CA 1
ATOM 2081 C C . ALA A 1 283 ? 26.420 17.474 94.398 1.000 52.549 254 ALA AAA C 1
ATOM 2082 O O . ALA A 1 283 ? 26.404 18.141 93.345 1.000 51.254 254 ALA AAA O 1
ATOM 2084 N N . GLN A 1 284 ? 25.316 17.202 95.075 1.000 48.597 255 GLN AAA N 1
ATOM 2085 C CA . GLN A 1 284 ? 23.994 17.526 94.492 1.000 54.042 255 GLN AAA CA 1
ATOM 2086 C C . GLN A 1 284 ? 23.916 19.004 94.085 1.000 54.967 255 GLN AAA C 1
ATOM 2087 O O . GLN A 1 284 ? 23.548 19.296 92.955 1.000 53.043 255 GLN AAA O 1
ATOM 2093 N N . PRO A 1 285 ? 24.243 19.996 94.940 1.000 53.760 256 PRO AAA N 1
ATOM 2094 C CA . PRO A 1 285 ? 24.120 21.400 94.533 1.000 54.253 256 PRO AAA CA 1
ATOM 2095 C C . PRO A 1 285 ? 25.093 21.892 93.449 1.000 59.205 256 PRO AAA C 1
ATOM 2096 O O . PRO A 1 285 ? 24.967 23.019 93.019 1.000 52.545 256 PRO AAA O 1
ATOM 2100 N N . THR A 1 286 ? 26.046 21.070 93.018 1.000 59.180 257 THR AAA N 1
ATOM 2101 C CA . THR A 1 286 ? 26.976 21.469 91.938 1.000 55.486 257 THR AAA CA 1
ATOM 2102 C C . THR A 1 286 ? 26.279 21.346 90.586 1.000 53.843 257 THR AAA C 1
ATOM 2103 O O . THR A 1 286 ? 26.803 21.933 89.637 1.000 55.199 257 THR AAA O 1
ATOM 2107 N N . GLY A 1 287 ? 25.196 20.570 90.487 1.000 51.330 258 GLY AAA N 1
ATOM 2108 C CA . GLY A 1 287 ? 24.511 20.332 89.209 1.000 46.959 258 GLY AAA CA 1
ATOM 2109 C C . GLY A 1 287 ? 24.961 19.068 88.515 1.000 52.941 258 GLY AAA C 1
ATOM 2110 O O . GLY A 1 287 ? 24.265 18.651 87.578 1.000 48.671 258 GLY AAA O 1
ATOM 2111 N N . PHE A 1 288 ? 26.075 18.455 88.919 1.000 51.135 259 PHE AAA N 1
ATOM 2112 C CA . PHE A 1 288 ? 26.482 17.142 88.354 1.000 51.050 259 PHE AAA CA 1
ATOM 2113 C C . PHE A 1 288 ? 25.411 16.086 88.662 1.000 47.621 259 PHE AAA C 1
ATOM 2114 O O . PHE A 1 288 ? 24.889 16.075 89.745 1.000 52.454 259 PHE AAA O 1
ATOM 2122 N N . HIS A 1 289 ? 25.070 15.259 87.688 1.000 47.129 260 HIS AAA N 1
ATOM 2123 C CA . HIS A 1 289 ? 24.441 13.937 87.902 1.000 52.729 260 HIS AAA CA 1
ATOM 2124 C C . HIS A 1 289 ? 25.504 13.077 88.593 1.000 54.947 260 HIS AAA C 1
ATOM 2125 O O . HIS A 1 289 ? 26.681 13.182 88.216 1.000 52.277 260 HIS AAA O 1
ATOM 2132 N N . PHE A 1 290 ? 25.120 12.308 89.602 1.000 52.153 261 PHE AAA N 1
ATOM 2133 C CA . PHE A 1 290 ? 26.065 11.517 90.419 1.000 51.954 261 PHE AAA CA 1
ATOM 2134 C C . PHE A 1 290 ? 25.335 10.302 90.988 1.000 52.889 261 PHE AAA C 1
ATOM 2135 O O . PHE A 1 290 ? 24.094 10.349 91.166 1.000 50.488 261 PHE AAA O 1
ATOM 2143 N N . LEU A 1 291 ? 26.080 9.212 91.171 1.000 53.500 262 LEU AAA N 1
ATOM 2144 C CA . LEU A 1 291 ? 25.575 7.985 91.832 1.000 49.850 262 LEU AAA CA 1
ATOM 2145 C C . LEU A 1 291 ? 26.441 7.687 93.062 1.000 50.770 262 LEU AAA C 1
ATOM 2146 O O . LEU A 1 291 ? 27.573 8.202 93.169 1.000 50.489 262 LEU AAA O 1
ATOM 2151 N N . GLY A 1 292 ? 25.841 6.981 94.011 1.000 53.688 263 GLY AAA N 1
ATOM 2152 C CA . GLY A 1 292 ? 26.502 6.307 95.139 1.000 49.835 263 GLY AAA CA 1
ATOM 2153 C C . GLY A 1 292 ? 26.773 4.870 94.762 1.000 47.842 263 GLY AAA C 1
ATOM 2154 O O . GLY A 1 292 ? 25.810 4.170 94.382 1.000 48.163 263 GLY AAA O 1
ATOM 2155 N N . MET A 1 293 ? 28.045 4.472 94.797 1.000 43.490 264 MET AAA N 1
ATOM 2156 C CA . MET A 1 293 ? 28.471 3.096 94.472 1.000 44.685 264 MET AAA CA 1
ATOM 2157 C C . MET A 1 293 ? 28.879 2.404 95.777 1.000 47.174 264 MET AAA C 1
ATOM 2158 O O . MET A 1 293 ? 29.840 2.835 96.436 1.000 50.235 264 MET AAA O 1
ATOM 2163 N N . THR A 1 294 ? 28.138 1.372 96.124 1.000 48.252 265 THR AAA N 1
ATOM 2164 C CA . THR A 1 294 ? 28.424 0.463 97.244 1.000 46.618 265 THR AAA CA 1
ATOM 2165 C C . THR A 1 294 ? 28.823 -0.869 96.639 1.000 46.167 265 THR AAA C 1
ATOM 2166 O O . THR A 1 294 ? 28.946 -0.937 95.420 1.000 47.902 265 THR AAA O 1
ATOM 2170 N N . GLY A 1 295 ? 29.002 -1.869 97.488 1.000 45.622 266 GLY AAA N 1
ATOM 2171 C CA . GLY A 1 295 ? 29.294 -3.243 97.078 1.000 45.921 266 GLY AAA CA 1
ATOM 2172 C C . GLY A 1 295 ? 28.274 -4.208 97.623 1.000 44.475 266 GLY AAA C 1
ATOM 2173 O O . GLY A 1 295 ? 27.715 -3.974 98.691 1.000 49.539 266 GLY AAA O 1
ATOM 2174 N N . LYS A 1 296 ? 28.072 -5.281 96.885 1.000 47.000 267 LYS AAA N 1
ATOM 2175 C CA . LYS A 1 296 ? 27.192 -6.421 97.232 1.000 46.499 267 LYS AAA CA 1
ATOM 2176 C C . LYS A 1 296 ? 27.885 -7.231 98.334 1.000 51.827 267 LYS AAA C 1
ATOM 2177 O O . LYS A 1 296 ? 27.189 -7.893 99.135 1.000 46.626 267 LYS AAA O 1
ATOM 2183 N N . PHE A 1 297 ? 29.220 -7.165 98.330 1.000 48.455 268 PHE AAA N 1
ATOM 2184 C CA . PHE A 1 297 ? 30.183 -7.826 99.248 1.000 48.378 268 PHE AAA CA 1
ATOM 2185 C C . PHE A 1 297 ? 29.909 -7.427 100.700 1.000 48.089 268 PHE AAA C 1
ATOM 2186 O O . PHE A 1 297 ? 29.447 -6.301 100.958 1.000 48.597 268 PHE AAA O 1
ATOM 2194 N N . HIS A 1 298 ? 30.260 -8.309 101.634 1.000 46.592 269 HIS AAA N 1
ATOM 2195 C CA . HIS A 1 298 ? 30.278 -8.015 103.090 1.000 47.814 269 HIS AAA CA 1
ATOM 2196 C C . HIS A 1 298 ? 31.350 -6.953 103.395 1.000 45.592 269 HIS AAA C 1
ATOM 2197 O O . HIS A 1 298 ? 31.078 -6.049 104.195 1.000 47.247 269 HIS AAA O 1
ATOM 2204 N N . THR A 1 299 ? 32.518 -7.071 102.760 1.000 46.327 270 THR AAA N 1
ATOM 2205 C CA . THR A 1 299 ? 33.710 -6.222 102.992 1.000 51.061 270 THR AAA CA 1
ATOM 2206 C C . THR A 1 299 ? 33.970 -5.379 101.732 1.000 47.760 270 THR AAA C 1
ATOM 2207 O O . THR A 1 299 ? 33.135 -4.524 101.380 1.000 50.590 270 THR AAA O 1
ATOM 2211 N N . PHE A 1 300 ? 35.074 -5.605 101.053 1.000 49.825 271 PHE AAA N 1
ATOM 2212 C CA . PHE A 1 300 ? 35.505 -4.730 99.941 1.000 54.099 271 PHE AAA CA 1
ATOM 2213 C C . PHE A 1 300 ? 35.645 -5.552 98.668 1.000 49.377 271 PHE AAA C 1
ATOM 2214 O O . PHE A 1 300 ? 35.321 -6.747 98.645 1.000 52.831 271 PHE AAA O 1
ATOM 2222 N N . TRP A 1 301 ? 35.991 -4.836 97.605 1.000 48.924 272 TRP AAA N 1
ATOM 2223 C CA . TRP A 1 301 ? 36.127 -5.350 96.239 1.000 48.639 272 TRP AAA CA 1
ATOM 2224 C C . TRP A 1 301 ? 36.972 -6.615 96.300 1.000 48.945 272 TRP AAA C 1
ATOM 2225 O O . TRP A 1 301 ? 37.915 -6.686 97.110 1.000 47.616 272 TRP AAA O 1
ATOM 2236 N N . GLY A 1 302 ? 36.630 -7.579 95.464 1.000 47.455 273 GLY AAA N 1
ATOM 2237 C CA . GLY A 1 302 ? 37.382 -8.835 95.350 1.000 50.703 273 GLY AAA CA 1
ATOM 2238 C C . GLY A 1 302 ? 36.882 -9.884 96.310 1.000 48.255 273 GLY AAA C 1
ATOM 2239 O O . GLY A 1 302 ? 37.497 -10.952 96.322 1.000 48.384 273 GLY AAA O 1
ATOM 2240 N N . GLU A 1 303 ? 35.807 -9.614 97.067 1.000 50.203 274 GLU AAA N 1
ATOM 2241 C CA . GLU A 1 303 ? 35.337 -10.560 98.105 1.000 48.260 274 GLU AAA CA 1
ATOM 2242 C C . GLU A 1 303 ? 34.404 -11.575 97.461 1.000 45.624 274 GLU AAA C 1
ATOM 2243 O O . GLU A 1 303 ? 33.223 -11.590 97.772 1.000 48.595 274 GLU AAA O 1
ATOM 2249 N N . PHE A 1 304 ? 34.968 -12.456 96.657 1.000 46.637 275 PHE AAA N 1
ATOM 2250 C CA . PHE A 1 304 ? 34.287 -13.653 96.135 1.000 48.524 275 PHE AAA CA 1
ATOM 2251 C C . PHE A 1 304 ? 33.672 -14.392 97.322 1.000 48.510 275 PHE AAA C 1
ATOM 2252 O O . PHE A 1 304 ? 34.367 -14.584 98.319 1.000 45.549 275 PHE AAA O 1
ATOM 2260 N N . GLY A 1 305 ? 32.393 -14.757 97.212 1.000 49.133 276 GLY AAA N 1
ATOM 2261 C CA . GLY A 1 305 ? 31.648 -15.533 98.217 1.000 50.374 276 GLY AAA CA 1
ATOM 2262 C C . GLY A 1 305 ? 31.167 -14.665 99.363 1.000 51.302 276 GLY AAA C 1
ATOM 2263 O O . GLY A 1 305 ? 30.734 -15.228 100.375 1.000 48.080 276 GLY AAA O 1
ATOM 2264 N N . GLY A 1 306 ? 31.309 -13.342 99.242 1.000 49.494 277 GLY AAA N 1
ATOM 2265 C CA . GLY A 1 306 ? 30.925 -12.369 100.287 1.000 43.937 277 GLY AAA CA 1
ATOM 2266 C C . GLY A 1 306 ? 29.572 -11.769 99.975 1.000 46.123 277 GLY AAA C 1
ATOM 2267 O O . GLY A 1 306 ? 29.375 -11.353 98.814 1.000 47.185 277 GLY AAA O 1
ATOM 2268 N N . TYR A 1 307 ? 28.664 -11.722 100.954 1.000 46.117 278 TYR AAA N 1
ATOM 2269 C CA . TYR A 1 307 ? 27.269 -11.271 100.759 1.000 50.703 278 TYR AAA CA 1
ATOM 2270 C C . TYR A 1 307 ? 26.768 -10.484 101.971 1.000 50.153 278 TYR AAA C 1
ATOM 2271 O O . TYR A 1 307 ? 26.736 -11.004 103.089 1.000 54.841 278 TYR AAA O 1
ATOM 2280 N N . LYS A 1 308 ? 26.313 -9.262 101.721 1.000 50.548 279 LYS AAA N 1
ATOM 2281 C CA . LYS A 1 308 ? 25.520 -8.476 102.688 1.000 49.262 279 LYS AAA CA 1
ATOM 2282 C C . LYS A 1 308 ? 24.139 -9.115 102.827 1.000 50.248 279 LYS AAA C 1
ATOM 2283 O O . LYS A 1 308 ? 23.740 -9.940 101.983 1.000 49.226 279 LYS AAA O 1
ATOM 2289 N N . HIS A 1 309 ? 23.430 -8.715 103.865 1.000 49.166 280 HIS AAA N 1
ATOM 2290 C CA . HIS A 1 309 ? 21.996 -9.007 104.012 1.000 49.871 280 HIS AAA CA 1
ATOM 2291 C C . HIS A 1 309 ? 21.240 -8.018 103.150 1.000 51.244 280 HIS AAA C 1
ATOM 2292 O O . HIS A 1 309 ? 21.607 -6.847 103.114 1.000 54.839 280 HIS AAA O 1
ATOM 2299 N N . PRO A 1 310 ? 20.141 -8.446 102.491 1.000 54.902 281 PRO AAA N 1
ATOM 2300 C CA . PRO A 1 310 ? 19.312 -7.540 101.702 1.000 51.422 281 PRO AAA CA 1
ATOM 2301 C C . PRO A 1 310 ? 19.013 -6.195 102.354 1.000 49.334 281 PRO AAA C 1
ATOM 2302 O O . PRO A 1 310 ? 19.091 -5.182 101.649 1.000 50.418 281 PRO AAA O 1
ATOM 2306 N N . ASN A 1 311 ? 18.698 -6.194 103.650 1.000 50.323 282 ASN AAA N 1
ATOM 2307 C CA . ASN A 1 311 ? 18.301 -4.957 104.368 1.000 46.997 282 ASN AAA CA 1
ATOM 2308 C C . ASN A 1 311 ? 19.409 -3.907 104.291 1.000 51.331 282 ASN AAA C 1
ATOM 2309 O O . ASN A 1 311 ? 19.065 -2.729 104.362 1.000 48.780 282 ASN AAA O 1
ATOM 2314 N N . ALA A 1 312 ? 20.681 -4.304 104.156 1.000 48.532 283 ALA AAA N 1
ATOM 2315 C CA . ALA A 1 312 ? 21.806 -3.349 104.086 1.000 48.643 283 ALA AAA CA 1
ATOM 2316 C C . ALA A 1 312 ? 21.688 -2.581 102.771 1.000 51.411 283 ALA AAA C 1
ATOM 2317 O O . ALA A 1 312 ? 21.828 -1.347 102.787 1.000 50.273 283 ALA AAA O 1
ATOM 2319 N N . LEU A 1 313 ? 21.397 -3.281 101.673 1.000 47.077 284 LEU AAA N 1
ATOM 2320 C CA . LEU A 1 313 ? 21.331 -2.630 100.331 1.000 52.290 284 LEU AAA CA 1
ATOM 2321 C C . LEU A 1 313 ? 20.017 -1.859 100.182 1.000 50.606 284 LEU AAA C 1
ATOM 2322 O O . LEU A 1 313 ? 20.051 -0.780 99.545 1.000 51.096 284 LEU AAA O 1
ATOM 2327 N N . ARG A 1 314 ? 18.949 -2.302 100.838 1.000 48.351 285 ARG AAA N 1
ATOM 2328 C CA . ARG A 1 314 ? 17.657 -1.574 100.830 1.000 50.155 285 ARG AAA CA 1
ATOM 2329 C C . ARG A 1 314 ? 17.906 -0.188 101.416 1.000 51.228 285 ARG AAA C 1
ATOM 2330 O O . ARG A 1 314 ? 17.565 0.793 100.761 1.000 53.002 285 ARG AAA O 1
ATOM 2338 N N . TYR A 1 315 ? 18.540 -0.108 102.578 1.000 53.385 286 TYR AAA N 1
ATOM 2339 C CA . TYR A 1 315 ? 18.851 1.178 103.243 1.000 49.138 286 TYR AAA CA 1
ATOM 2340 C C . TYR A 1 315 ? 19.842 2.019 102.431 1.000 51.108 286 TYR AAA C 1
ATOM 2341 O O . TYR A 1 315 ? 19.651 3.254 102.345 1.000 49.187 286 TYR AAA O 1
ATOM 2350 N N . GLU A 1 316 ? 20.927 1.408 101.949 1.000 49.468 287 GLU AAA N 1
ATOM 2351 C CA . GLU A 1 316 ? 22.026 2.151 101.279 1.000 49.946 287 GLU AAA CA 1
ATOM 2352 C C . GLU A 1 316 ? 21.506 2.769 99.970 1.000 49.067 287 GLU AAA C 1
ATOM 2353 O O . GLU A 1 316 ? 21.840 3.911 99.694 1.000 50.135 287 GLU AAA O 1
ATOM 2359 N N . THR A 1 317 ? 20.684 2.058 99.205 1.000 50.919 288 THR AAA N 1
ATOM 2360 C CA . THR A 1 317 ? 20.079 2.594 97.954 1.000 48.577 288 THR AAA CA 1
ATOM 2361 C C . THR A 1 317 ? 19.112 3.718 98.327 1.000 48.647 288 THR AAA C 1
ATOM 2362 O O . THR A 1 317 ? 19.251 4.802 97.754 1.000 52.335 288 THR AAA O 1
ATOM 2366 N N . ALA A 1 318 ? 18.289 3.534 99.356 1.000 49.342 289 ALA AAA N 1
ATOM 2367 C CA . ALA A 1 318 ? 17.320 4.555 99.825 1.000 48.493 289 ALA AAA CA 1
ATOM 2368 C C . ALA A 1 318 ? 18.049 5.856 100.156 1.000 50.359 289 ALA AAA C 1
ATOM 2369 O O . ALA A 1 318 ? 17.555 6.942 99.846 1.000 56.931 289 ALA AAA O 1
ATOM 2371 N N . LEU A 1 319 ? 19.204 5.747 100.783 1.000 51.716 290 LEU AAA N 1
ATOM 2372 C CA . LEU A 1 319 ? 19.978 6.913 101.260 1.000 51.369 290 LEU AAA CA 1
ATOM 2373 C C . LEU A 1 319 ? 20.570 7.661 100.052 1.000 49.562 290 LEU AAA C 1
ATOM 2374 O O . LEU A 1 319 ? 20.668 8.921 100.080 1.000 53.275 290 LEU AAA O 1
ATOM 2379 N N . SER A 1 320 ? 20.945 6.933 99.004 1.000 49.805 291 SER AAA N 1
ATOM 2380 C CA . SER A 1 320 ? 21.331 7.539 97.698 1.000 55.542 291 SER AAA CA 1
ATOM 2381 C C . SER A 1 320 ? 20.131 8.320 97.140 1.000 50.892 291 SER AAA C 1
ATOM 2382 O O . SER A 1 320 ? 20.266 9.548 97.001 1.000 54.675 291 SER AAA O 1
ATOM 2385 N N . LEU A 1 321 ? 18.968 7.681 96.981 1.000 51.279 292 LEU AAA N 1
ATOM 2386 C CA . LEU A 1 321 ? 17.755 8.357 96.428 1.000 57.934 292 LEU AAA CA 1
ATOM 2387 C C . LEU A 1 321 ? 17.495 9.639 97.220 1.000 50.865 292 LEU AAA C 1
ATOM 2388 O O . LEU A 1 321 ? 17.302 10.665 96.594 1.000 53.622 292 LEU AAA O 1
ATOM 2393 N N . ALA A 1 322 ? 17.485 9.571 98.550 1.000 50.331 293 ALA AAA N 1
ATOM 2394 C CA . ALA A 1 322 ? 17.076 10.701 99.403 1.000 44.336 293 ALA AAA CA 1
ATOM 2395 C C . ALA A 1 322 ? 18.049 11.859 99.215 1.000 50.972 293 ALA AAA C 1
ATOM 2396 O O . ALA A 1 322 ? 17.650 12.978 99.466 1.000 47.530 293 ALA AAA O 1
ATOM 2398 N N . ASN A 1 323 ? 19.291 11.594 98.813 1.000 50.601 294 ASN AAA N 1
ATOM 2399 C CA . ASN A 1 323 ? 20.346 12.641 98.730 1.000 49.742 294 ASN AAA CA 1
ATOM 2400 C C . ASN A 1 323 ? 20.527 13.106 97.284 1.000 47.553 294 ASN AAA C 1
ATOM 2401 O O . ASN A 1 323 ? 21.407 13.945 97.050 1.000 56.527 294 ASN AAA O 1
ATOM 2406 N N . GLY A 1 324 ? 19.729 12.603 96.349 1.000 48.440 295 GLY AAA N 1
ATOM 2407 C CA . GLY A 1 324 ? 19.696 13.134 94.975 1.000 47.286 295 GLY AAA CA 1
ATOM 2408 C C . GLY A 1 324 ? 20.597 12.345 94.058 1.000 50.242 295 GLY AAA C 1
ATOM 2409 O O . GLY A 1 324 ? 20.933 12.852 92.982 1.000 48.546 295 GLY AAA O 1
ATOM 2410 N N . ALA A 1 325 ? 20.928 11.113 94.435 1.000 50.166 296 ALA AAA N 1
ATOM 2411 C CA . ALA A 1 325 ? 21.914 10.286 93.719 1.000 50.901 296 ALA AAA CA 1
ATOM 2412 C C . ALA A 1 325 ? 21.210 9.084 93.093 1.000 47.633 296 ALA AAA C 1
ATOM 2413 O O . ALA A 1 325 ? 20.184 8.653 93.613 1.000 45.831 296 ALA AAA O 1
ATOM 2415 N N . ARG A 1 326 ? 21.761 8.599 91.989 1.000 47.926 297 ARG AAA N 1
ATOM 2416 C CA . ARG A 1 326 ? 21.475 7.260 91.428 1.000 48.010 297 ARG AAA CA 1
ATOM 2417 C C . ARG A 1 326 ? 22.257 6.222 92.244 1.000 51.481 297 ARG AAA C 1
ATOM 2418 O O . ARG A 1 326 ? 23.011 6.627 93.132 1.000 50.720 297 ARG AAA O 1
ATOM 2426 N N . CYS A 1 327 ? 22.060 4.937 91.962 1.000 51.577 298 CYS AAA N 1
ATOM 2427 C CA . CYS A 1 327 ? 22.686 3.806 92.695 1.000 52.737 298 CYS AAA CA 1
ATOM 2428 C C . CYS A 1 327 ? 23.594 2.984 91.776 1.000 50.653 298 CYS AAA C 1
ATOM 2429 O O . CYS A 1 327 ? 23.246 2.787 90.615 1.000 47.734 298 CYS AAA O 1
ATOM 2432 N N . SER A 1 328 ? 24.751 2.565 92.290 1.000 48.240 299 SER AAA N 1
ATOM 2433 C CA . SER A 1 328 ? 25.555 1.460 91.718 1.000 45.420 299 SER AAA CA 1
ATOM 2434 C C . SER A 1 328 ? 25.840 0.450 92.838 1.000 47.832 299 SER AAA C 1
ATOM 2435 O O . SER A 1 328 ? 26.089 0.858 93.984 1.000 49.155 299 SER AAA O 1
ATOM 2438 N N . ILE A 1 329 ? 25.781 -0.836 92.520 1.000 49.265 300 ILE AAA N 1
ATOM 2439 C CA . ILE A 1 329 ? 26.200 -1.932 93.432 1.000 47.880 300 ILE AAA CA 1
ATOM 2440 C C . ILE A 1 329 ? 27.310 -2.709 92.731 1.000 48.547 300 ILE AAA C 1
ATOM 2441 O O . ILE A 1 329 ? 27.088 -3.203 91.611 1.000 48.225 300 ILE AAA O 1
ATOM 2446 N N . GLY A 1 330 ? 28.466 -2.773 93.379 1.000 43.690 301 GLY AAA N 1
ATOM 2447 C CA . GLY A 1 330 ? 29.631 -3.517 92.894 1.000 45.305 301 GLY AAA CA 1
ATOM 2448 C C . GLY A 1 330 ? 29.377 -5.009 92.953 1.000 48.443 301 GLY AAA C 1
ATOM 2449 O O . GLY A 1 330 ? 28.748 -5.468 93.914 1.000 43.841 301 GLY AAA O 1
ATOM 2450 N N . ASP A 1 331 ? 29.912 -5.753 91.989 1.000 45.463 302 ASP AAA N 1
ATOM 2451 C CA . ASP A 1 331 ? 29.905 -7.240 91.986 1.000 46.355 302 ASP AAA CA 1
ATOM 2452 C C . ASP A 1 331 ? 31.229 -7.629 91.346 1.000 44.073 302 ASP AAA C 1
ATOM 2453 O O . ASP A 1 331 ? 31.917 -6.710 90.877 1.000 45.974 302 ASP AAA O 1
ATOM 2458 N N . GLN A 1 332 ? 31.644 -8.892 91.422 1.000 47.320 303 GLN AAA N 1
ATOM 2459 C CA . GLN A 1 332 ? 32.722 -9.391 90.533 1.000 48.367 303 GLN AAA CA 1
ATOM 2460 C C . GLN A 1 332 ? 32.206 -10.658 89.866 1.000 46.277 303 GLN AAA C 1
ATOM 2461 O O . GLN A 1 332 ? 31.758 -11.536 90.556 1.000 51.351 303 GLN AAA O 1
ATOM 2467 N N . LEU A 1 333 ? 32.268 -10.688 88.543 1.000 50.608 304 LEU AAA N 1
ATOM 2468 C CA . LEU A 1 333 ? 31.845 -11.846 87.735 1.000 52.661 304 LEU AAA CA 1
ATOM 2469 C C . LEU A 1 333 ? 32.876 -12.958 87.939 1.000 49.276 304 LEU AAA C 1
ATOM 2470 O O . LEU A 1 333 ? 34.091 -12.682 87.797 1.000 46.236 304 LEU AAA O 1
ATOM 2475 N N . HIS A 1 334 ? 32.417 -14.159 88.295 1.000 49.369 305 HIS AAA N 1
ATOM 2476 C CA . HIS A 1 334 ? 33.259 -15.382 88.331 1.000 47.182 305 HIS AAA CA 1
ATOM 2477 C C . HIS A 1 334 ? 34.039 -15.487 87.019 1.000 47.286 305 HIS AAA C 1
ATOM 2478 O O . HIS A 1 334 ? 33.500 -15.255 85.936 1.000 49.526 305 HIS AAA O 1
ATOM 2485 N N . PRO A 1 335 ? 35.332 -15.874 87.038 1.000 47.537 306 PRO AAA N 1
ATOM 2486 C CA . PRO A 1 335 ? 36.085 -16.049 85.798 1.000 49.801 306 PRO AAA CA 1
ATOM 2487 C C . PRO A 1 335 ? 35.365 -16.875 84.711 1.000 53.236 306 PRO AAA C 1
ATOM 2488 O O . PRO A 1 335 ? 35.587 -16.618 83.537 1.000 54.217 306 PRO AAA O 1
ATOM 2492 N N . GLY A 1 336 ? 34.531 -17.844 85.089 1.000 52.636 307 GLY AAA N 1
ATOM 2493 C CA . GLY A 1 336 ? 33.811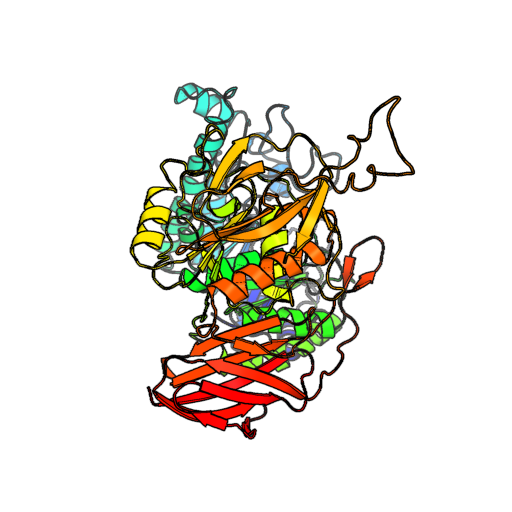 -18.703 84.129 1.000 51.604 307 GLY AAA CA 1
ATOM 2494 C C . GLY A 1 336 ? 32.720 -17.964 83.368 1.000 54.281 307 GLY AAA C 1
ATOM 2495 O O . GLY A 1 336 ? 32.250 -18.494 82.334 1.000 57.771 307 GLY AAA O 1
ATOM 2496 N N . GLY A 1 337 ? 32.327 -16.775 83.823 1.000 51.584 308 GLY AAA N 1
ATOM 2497 C CA . GLY A 1 337 ? 31.377 -15.926 83.087 1.000 53.449 308 GLY AAA CA 1
ATOM 2498 C C . GLY A 1 337 ? 29.945 -16.136 83.523 1.000 51.261 308 GLY AAA C 1
ATOM 2499 O O . GLY A 1 337 ? 29.065 -15.376 83.035 1.000 54.862 308 GLY AAA O 1
ATOM 2500 N N . GLN A 1 338 ? 29.689 -17.078 84.437 1.000 53.350 309 GLN AAA N 1
ATOM 2501 C CA . GLN A 1 338 ? 28.316 -17.302 84.955 1.000 50.374 309 GLN AAA CA 1
ATOM 2502 C C . GLN A 1 338 ? 28.008 -16.265 86.031 1.000 49.659 309 GLN AAA C 1
ATOM 2503 O O . GLN A 1 338 ? 28.752 -16.192 87.008 1.000 51.807 309 GLN AAA O 1
ATOM 2509 N N . MET A 1 339 ? 26.943 -15.489 85.844 1.000 54.804 310 MET AAA N 1
ATOM 2510 C CA . MET A 1 339 ? 26.448 -14.509 86.833 1.000 49.953 310 MET AAA CA 1
ATOM 2511 C C . MET A 1 339 ? 25.824 -15.270 88.013 1.000 56.077 310 MET AAA C 1
ATOM 2512 O O . MET A 1 339 ? 25.068 -16.213 87.793 1.000 56.860 310 MET AAA O 1
ATOM 2517 N N . ASP A 1 340 ? 26.168 -14.871 89.236 1.000 57.100 311 ASP AAA N 1
ATOM 2518 C CA . ASP A 1 340 ? 25.817 -15.557 90.506 1.000 54.936 311 ASP AAA CA 1
ATOM 2519 C C . ASP A 1 340 ? 24.362 -15.250 90.902 1.000 49.990 311 ASP AAA C 1
ATOM 2520 O O . ASP A 1 340 ? 24.027 -14.089 91.188 1.000 57.357 311 ASP AAA O 1
ATOM 2525 N N . ARG A 1 341 ? 23.519 -16.267 91.010 1.000 49.835 312 ARG AAA N 1
ATOM 2526 C CA . ARG A 1 341 ? 22.078 -16.098 91.335 1.000 52.570 312 ARG AAA CA 1
ATOM 2527 C C . ARG A 1 341 ? 21.895 -15.406 92.697 1.000 52.817 312 ARG AAA C 1
ATOM 2528 O O . ARG A 1 341 ? 21.099 -14.440 92.780 1.000 52.541 312 ARG AAA O 1
ATOM 2536 N N . ALA A 1 342 ? 22.597 -15.857 93.740 1.000 48.874 313 ALA AAA N 1
ATOM 2537 C CA . ALA A 1 342 ? 22.484 -15.287 95.104 1.000 49.365 313 ALA AAA CA 1
ATOM 2538 C C . ALA A 1 342 ? 22.717 -13.776 95.053 1.000 49.868 313 ALA AAA C 1
ATOM 2539 O O . ALA A 1 342 ? 21.935 -13.007 95.678 1.000 51.767 313 ALA AAA O 1
ATOM 2541 N N . THR A 1 343 ? 23.738 -13.366 94.305 1.000 48.870 314 THR AAA N 1
ATOM 2542 C CA . THR A 1 343 ? 24.120 -11.941 94.144 1.000 49.036 314 THR AAA CA 1
ATOM 2543 C C . THR A 1 343 ? 22.969 -11.133 93.557 1.000 44.061 314 THR AAA C 1
ATOM 2544 O O . THR A 1 343 ? 22.700 -10.049 94.088 1.000 45.214 314 THR AAA O 1
ATOM 2548 N N . TYR A 1 344 ? 22.319 -11.618 92.496 1.000 51.283 315 TYR AAA N 1
ATOM 2549 C CA . TYR A 1 344 ? 21.278 -10.842 91.760 1.000 52.492 315 TYR AAA CA 1
ATOM 2550 C C . TYR A 1 344 ? 19.940 -10.986 92.497 1.000 52.687 315 TYR AAA C 1
ATOM 2551 O O . TYR A 1 344 ? 19.141 -10.011 92.445 1.000 55.930 315 TYR AAA O 1
ATOM 2560 N N . GLU A 1 345 ? 19.741 -12.062 93.264 1.000 51.794 316 GLU AAA N 1
ATOM 2561 C CA . GLU A 1 345 ? 18.675 -12.082 94.302 1.000 50.468 316 GLU AAA CA 1
ATOM 2562 C C . GLU A 1 345 ? 18.883 -10.909 95.267 1.000 52.772 316 GLU AAA C 1
ATOM 2563 O O . GLU A 1 345 ? 17.932 -10.124 95.507 1.000 50.854 316 GLU AAA O 1
ATOM 2569 N N . LEU A 1 346 ? 20.094 -10.799 95.819 1.000 53.364 317 LEU AAA N 1
ATOM 2570 C CA . LEU A 1 346 ? 20.431 -9.758 96.810 1.000 52.397 317 LEU AAA CA 1
ATOM 2571 C C . LEU A 1 346 ? 20.225 -8.371 96.164 1.000 53.365 317 LEU AAA C 1
ATOM 2572 O O . LEU A 1 346 ? 19.511 -7.545 96.759 1.000 53.257 317 LEU AAA O 1
ATOM 2577 N N . ILE A 1 347 ? 20.759 -8.126 94.963 1.000 49.026 318 ILE AAA N 1
ATOM 2578 C CA . ILE A 1 347 ? 20.651 -6.787 94.312 1.000 50.023 318 ILE AAA CA 1
ATOM 2579 C C . ILE A 1 347 ? 19.164 -6.485 94.030 1.000 53.257 318 ILE AAA C 1
ATOM 2580 O O . ILE A 1 347 ? 18.714 -5.339 94.281 1.000 50.441 318 ILE AAA O 1
ATOM 2585 N N . GLY A 1 348 ? 18.400 -7.483 93.580 1.000 53.922 319 GLY AAA N 1
ATOM 2586 C CA . GLY A 1 348 ? 16.982 -7.296 93.212 1.000 54.779 319 GLY AAA CA 1
ATOM 2587 C C . GLY A 1 348 ? 16.147 -6.863 94.397 1.000 54.105 319 GLY AAA C 1
ATOM 2588 O O . GLY A 1 348 ? 15.234 -6.022 94.228 1.000 55.917 319 GLY AAA O 1
ATOM 2589 N N . LYS A 1 349 ? 16.457 -7.368 95.589 1.000 54.288 320 LYS AAA N 1
ATOM 2590 C CA . LYS A 1 349 ? 15.654 -7.005 96.781 1.000 53.942 320 LYS AAA CA 1
ATOM 2591 C C . LYS A 1 349 ? 15.766 -5.502 97.036 1.000 56.544 320 LYS AAA C 1
ATOM 2592 O O . LYS A 1 349 ? 14.766 -4.913 97.460 1.000 72.588 320 LYS AAA O 1
ATOM 2598 N N . ALA A 1 350 ? 16.891 -4.879 96.696 1.000 54.654 321 ALA AAA N 1
ATOM 2599 C CA . ALA A 1 350 ? 17.058 -3.415 96.829 1.000 53.474 321 ALA AAA CA 1
ATOM 2600 C C . ALA A 1 350 ? 16.459 -2.722 95.601 1.000 49.277 321 ALA AAA C 1
ATOM 2601 O O . ALA A 1 350 ? 15.715 -1.732 95.757 1.000 52.938 321 ALA AAA O 1
ATOM 2603 N N . TYR A 1 351 ? 16.779 -3.227 94.419 1.000 49.727 322 TYR AAA N 1
ATOM 2604 C CA . TYR A 1 351 ? 16.526 -2.522 93.141 1.000 57.156 322 TYR AAA CA 1
ATOM 2605 C C . TYR A 1 351 ? 15.047 -2.620 92.735 1.000 56.166 322 TYR AAA C 1
ATOM 2606 O O . TYR A 1 351 ? 14.590 -1.616 92.131 1.000 55.716 322 TYR AAA O 1
ATOM 2615 N N . ALA A 1 352 ? 14.292 -3.659 93.115 1.000 53.176 323 ALA AAA N 1
ATOM 2616 C CA . ALA A 1 352 ? 12.814 -3.669 92.876 1.000 57.444 323 ALA AAA CA 1
ATOM 2617 C C . ALA A 1 352 ? 12.206 -2.425 93.534 1.000 54.260 323 ALA AAA C 1
ATOM 2618 O O . ALA A 1 352 ? 11.439 -1.724 92.887 1.000 63.712 323 ALA AAA O 1
ATOM 2620 N N . GLU A 1 353 ? 12.603 -2.117 94.765 1.000 56.773 324 GLU AAA N 1
ATOM 2621 C CA . GLU A 1 353 ? 12.092 -0.933 95.496 1.000 59.162 324 GLU AAA CA 1
ATOM 2622 C C . GLU A 1 353 ? 12.589 0.367 94.838 1.000 59.741 324 GLU AAA C 1
ATOM 2623 O O . GLU A 1 353 ? 11.806 1.318 94.817 1.000 58.204 324 GLU AAA O 1
ATOM 2629 N N . VAL A 1 354 ? 13.824 0.435 94.323 1.000 57.678 325 VAL AAA N 1
ATOM 2630 C CA . VAL A 1 354 ? 14.345 1.679 93.669 1.000 59.082 325 VAL AAA CA 1
ATOM 2631 C C . VAL A 1 354 ? 13.509 1.980 92.402 1.000 59.006 325 VAL AAA C 1
ATOM 2632 O O . VAL A 1 354 ? 13.126 3.155 92.181 1.000 54.717 325 VAL AAA O 1
ATOM 2636 N N . GLU A 1 355 ? 13.228 0.960 91.599 1.000 56.582 326 GLU AAA N 1
ATOM 2637 C CA . GLU A 1 355 ? 12.368 1.043 90.385 1.000 62.755 326 GLU AAA CA 1
ATOM 2638 C C . GLU A 1 355 ? 11.057 1.789 90.688 1.000 64.669 326 GLU AAA C 1
ATOM 2639 O O . GLU A 1 355 ? 10.743 2.733 89.957 1.000 58.910 326 GLU AAA O 1
ATOM 2645 N N . ALA A 1 356 ? 10.352 1.422 91.760 1.000 57.056 327 ALA AAA N 1
ATOM 2646 C CA . ALA A 1 356 ? 9.037 1.992 92.136 1.000 54.356 327 ALA AAA CA 1
ATOM 2647 C C . ALA A 1 356 ? 9.172 3.434 92.645 1.000 58.114 327 ALA AAA C 1
ATOM 2648 O O . ALA A 1 356 ? 8.142 4.108 92.708 1.000 59.780 327 ALA AAA O 1
ATOM 2650 N N . LYS A 1 357 ? 10.369 3.909 93.002 1.000 56.952 328 LYS AAA N 1
ATOM 2651 C CA . LYS A 1 357 ? 10.516 5.235 93.663 1.000 59.101 328 LYS AAA CA 1
ATOM 2652 C C . LYS A 1 357 ? 11.170 6.284 92.758 1.000 58.333 328 LYS AAA C 1
ATOM 2653 O O . LYS A 1 357 ? 11.146 7.473 93.137 1.000 57.913 328 LYS AAA O 1
ATOM 2659 N N . GLU A 1 358 ? 11.803 5.862 91.661 1.000 60.789 329 GLU AAA N 1
ATOM 2660 C CA . GLU A 1 358 ? 12.651 6.716 90.781 1.000 61.221 329 GLU AAA CA 1
ATOM 2661 C C . GLU A 1 358 ? 11.918 8.001 90.401 1.000 58.990 329 GLU AAA C 1
ATOM 2662 O O . GLU A 1 358 ? 12.546 9.084 90.397 1.000 60.274 329 GLU AAA O 1
ATOM 2668 N N . ALA A 1 359 ? 10.643 7.855 90.051 1.000 56.743 330 ALA AAA N 1
ATOM 2669 C CA . ALA A 1 359 ? 9.749 8.924 89.547 1.000 55.298 330 ALA AAA CA 1
ATOM 2670 C C . ALA A 1 359 ? 9.815 10.127 90.490 1.000 55.687 330 ALA AAA C 1
ATOM 2671 O O . ALA A 1 359 ? 9.739 11.257 90.018 1.000 54.202 330 ALA AAA O 1
ATOM 2673 N N . TRP A 1 360 ? 9.969 9.881 91.794 1.000 59.469 331 TRP AAA N 1
ATOM 2674 C CA . TRP A 1 360 ? 9.960 10.946 92.823 1.000 58.778 331 TRP AAA CA 1
ATOM 2675 C C . TRP A 1 360 ? 11.368 11.465 93.139 1.000 57.601 331 TRP AAA C 1
ATOM 2676 O O . TRP A 1 360 ? 11.462 12.373 93.992 1.000 58.179 331 TRP AAA O 1
ATOM 2687 N N . CYS A 1 361 ? 12.392 11.026 92.400 1.000 56.079 332 CYS AAA N 1
ATOM 2688 C CA . CYS A 1 361 ? 13.820 11.393 92.647 1.000 57.937 332 CYS AAA CA 1
ATOM 2689 C C . CYS A 1 361 ? 14.427 12.199 91.484 1.000 58.770 332 CYS AAA C 1
ATOM 2690 O O . CYS A 1 361 ? 15.241 13.082 91.770 1.000 63.472 332 CYS AAA O 1
ATOM 2693 N N . VAL A 1 362 ? 14.006 11.960 90.237 1.000 59.705 333 VAL AAA N 1
ATOM 2694 C CA . VAL A 1 362 ? 14.526 12.627 89.002 1.000 58.833 333 VAL AAA CA 1
ATOM 2695 C C . VAL A 1 362 ? 14.336 14.142 89.117 1.000 57.008 333 VAL AAA C 1
ATOM 2696 O O . VAL A 1 362 ? 13.325 14.572 89.659 1.000 60.931 333 VAL AAA O 1
ATOM 2700 N N . ASN A 1 363 ? 15.350 14.897 88.695 1.000 58.583 334 ASN AAA N 1
ATOM 2701 C CA . ASN A 1 363 ? 15.409 16.381 88.668 1.000 60.800 334 ASN AAA CA 1
ATOM 2702 C C . ASN A 1 363 ? 15.092 16.994 90.024 1.000 62.753 334 ASN AAA C 1
ATOM 2703 O O . ASN A 1 363 ? 14.416 18.027 90.033 1.000 64.263 334 ASN AAA O 1
ATOM 2708 N N . ALA A 1 364 ? 15.558 16.402 91.119 1.000 63.539 335 ALA AAA N 1
ATOM 2709 C CA . ALA A 1 364 ? 15.237 16.883 92.480 1.000 58.196 335 ALA AAA CA 1
ATOM 2710 C C . ALA A 1 364 ? 16.311 17.866 92.942 1.000 55.857 335 ALA AAA C 1
ATOM 2711 O O . ALA A 1 364 ? 17.448 17.726 92.546 1.000 57.369 335 ALA AAA O 1
ATOM 2713 N N . VAL A 1 365 ? 15.936 18.886 93.699 1.000 55.117 336 VAL AAA N 1
ATOM 2714 C CA . VAL A 1 365 ? 16.894 19.879 94.245 1.000 57.389 336 VAL AAA CA 1
ATOM 2715 C C . VAL A 1 365 ? 16.671 19.910 95.755 1.000 62.209 336 VAL AAA C 1
ATOM 2716 O O . VAL A 1 365 ? 15.516 19.847 96.174 1.000 63.780 336 VAL AAA O 1
ATOM 2720 N N . ASN A 1 366 ? 17.750 19.995 96.530 1.000 59.699 337 ASN AAA N 1
ATOM 2721 C CA . ASN A 1 366 ? 17.701 19.885 98.004 1.000 55.220 337 ASN AAA CA 1
ATOM 2722 C C . ASN A 1 366 ? 17.307 21.245 98.569 1.000 50.828 337 ASN AAA C 1
ATOM 2723 O O . ASN A 1 366 ? 17.870 22.260 98.120 1.000 49.903 337 ASN AAA O 1
ATOM 2728 N N . LEU A 1 367 ? 16.397 21.243 99.535 1.000 49.733 338 LEU AAA N 1
ATOM 2729 C CA . LEU A 1 367 ? 16.061 22.422 100.365 1.000 53.306 338 LEU AAA CA 1
ATOM 2730 C C . LEU A 1 367 ? 16.847 22.295 101.680 1.000 54.961 338 LEU AAA C 1
ATOM 2731 O O . LEU A 1 367 ? 16.751 21.271 102.349 1.000 52.717 338 LEU AAA O 1
ATOM 2736 N N . ALA A 1 368 ? 17.672 23.287 101.998 1.000 51.470 339 ALA AAA N 1
ATOM 2737 C CA . ALA A 1 368 ? 18.613 23.275 103.125 1.000 53.266 339 ALA AAA CA 1
ATOM 2738 C C . ALA A 1 368 ? 18.503 24.593 103.879 1.000 54.886 339 ALA AAA C 1
ATOM 2739 O O . ALA A 1 368 ? 18.393 25.598 103.217 1.000 53.655 339 ALA AAA O 1
ATOM 2741 N N . ASP A 1 369 ? 18.582 24.569 105.207 1.000 52.722 340 ASP AAA N 1
ATOM 2742 C CA . ASP A 1 369 ? 18.652 25.790 106.038 1.000 51.435 340 ASP AAA CA 1
ATOM 2743 C C . ASP A 1 369 ? 20.109 26.183 106.274 1.000 57.270 340 ASP AAA C 1
ATOM 2744 O O . ASP A 1 369 ? 20.364 27.357 106.630 1.000 56.905 340 ASP AAA O 1
ATOM 2749 N N . VAL A 1 370 ? 21.031 25.229 106.119 1.000 59.641 341 VAL AAA N 1
ATOM 2750 C CA . VAL A 1 370 ? 22.405 25.310 106.692 1.000 53.290 341 VAL AAA CA 1
ATOM 2751 C C . VAL A 1 370 ? 23.419 24.933 105.616 1.000 49.699 341 VAL AAA C 1
ATOM 2752 O O . VAL A 1 370 ? 23.226 23.926 104.938 1.000 49.467 341 VAL AAA O 1
ATOM 2756 N N . ALA A 1 371 ? 24.451 25.758 105.483 1.000 50.096 342 ALA AAA N 1
ATOM 2757 C CA . ALA A 1 371 ? 25.644 25.524 104.663 1.000 50.091 342 ALA AAA CA 1
ATOM 2758 C C . ALA A 1 371 ? 26.743 25.070 105.615 1.000 47.608 342 ALA AAA C 1
ATOM 2759 O O . ALA A 1 371 ? 26.993 25.796 106.575 1.000 48.990 342 ALA AAA O 1
ATOM 2761 N N . LEU A 1 372 ? 27.343 23.908 105.358 1.000 50.983 343 LEU AAA N 1
ATOM 2762 C CA . LEU A 1 372 ? 28.532 23.438 106.111 1.000 50.619 343 LEU AAA CA 1
ATOM 2763 C C . LEU A 1 372 ? 29.759 23.622 105.217 1.000 46.870 343 LEU AAA C 1
ATOM 2764 O O . LEU A 1 372 ? 29.849 22.966 104.186 1.000 48.064 343 LEU AAA O 1
ATOM 2769 N N . LEU A 1 373 ? 30.635 24.544 105.581 1.000 46.451 344 LEU AAA N 1
ATOM 2770 C CA . LEU A 1 373 ? 31.943 24.705 104.916 1.000 46.587 344 LEU AAA CA 1
ATOM 2771 C C . LEU A 1 373 ? 32.871 23.674 105.554 1.000 44.580 344 LEU AAA C 1
ATOM 2772 O O . LEU A 1 373 ? 33.262 23.900 106.706 1.000 48.088 344 LEU AAA O 1
ATOM 2777 N N . THR A 1 374 ? 33.144 22.560 104.871 1.000 49.824 345 THR AAA N 1
ATOM 2778 C CA . THR A 1 374 ? 34.000 21.494 105.433 1.000 49.069 345 THR AAA CA 1
ATOM 2779 C C . THR A 1 374 ? 35.400 22.070 105.568 1.000 52.081 345 THR AAA C 1
ATOM 2780 O O . THR A 1 374 ? 35.758 22.970 104.797 1.000 53.230 345 THR AAA O 1
ATOM 2784 N N . VAL A 1 375 ? 36.150 21.575 106.539 1.000 49.925 346 VAL AAA N 1
ATOM 2785 C CA . VAL A 1 375 ? 37.617 21.823 106.618 1.000 50.669 346 VAL AAA CA 1
ATOM 2786 C C . VAL A 1 375 ? 38.248 21.419 105.275 1.000 48.607 346 VAL AAA C 1
ATOM 2787 O O . VAL A 1 375 ? 39.137 22.132 104.769 1.000 52.616 346 VAL AAA O 1
ATOM 2791 N N . GLU A 1 376 ? 37.827 20.310 104.686 1.000 48.719 347 GLU AAA N 1
ATOM 2792 C CA . GLU A 1 376 ? 38.414 19.854 103.405 1.000 50.726 347 GLU AAA CA 1
ATOM 2793 C C . GLU A 1 376 ? 38.156 20.920 102.315 1.000 56.389 347 GLU AAA C 1
ATOM 2794 O O . GLU A 1 376 ? 39.108 21.290 101.617 1.000 54.768 347 GLU AAA O 1
ATOM 2800 N N . ALA A 1 377 ? 36.921 21.407 102.160 1.000 53.853 348 ALA AAA N 1
ATOM 2801 C CA . ALA A 1 377 ? 36.545 22.391 101.121 1.000 50.145 348 ALA AAA CA 1
ATOM 2802 C C . ALA A 1 377 ? 37.327 23.688 101.336 1.000 52.299 348 ALA AAA C 1
ATOM 2803 O O . ALA A 1 377 ? 37.679 24.360 100.357 1.000 59.820 348 ALA AAA O 1
ATOM 2805 N N . ALA A 1 378 ? 37.558 24.074 102.577 1.000 51.961 349 ALA AAA N 1
ATOM 2806 C CA . ALA A 1 378 ? 38.234 25.348 102.882 1.000 50.905 349 ALA AAA CA 1
ATOM 2807 C C . ALA A 1 378 ? 39.749 25.225 102.685 1.000 55.233 349 ALA AAA C 1
ATOM 2808 O O . ALA A 1 378 ? 40.426 26.246 102.820 1.000 61.727 349 ALA AAA O 1
ATOM 2810 N N . GLY A 1 379 ? 40.269 24.021 102.415 1.000 58.015 350 GLY AAA N 1
ATOM 2811 C CA . GLY A 1 379 ? 41.699 23.777 102.132 1.000 56.358 350 GLY AAA CA 1
ATOM 2812 C C . GLY A 1 379 ? 42.578 23.923 103.371 1.000 65.819 350 GLY AAA C 1
ATOM 2813 O O . GLY A 1 379 ? 43.672 24.490 103.251 1.000 74.009 350 GLY AAA O 1
ATOM 2814 N N . VAL A 1 380 ? 42.134 23.412 104.518 1.000 65.748 351 VAL AAA N 1
ATOM 2815 C CA . VAL A 1 380 ? 42.784 23.577 105.853 1.000 67.064 351 VAL AAA CA 1
ATOM 2816 C C . VAL A 1 380 ? 43.124 22.166 106.356 1.000 68.475 351 VAL AAA C 1
ATOM 2817 O O . VAL A 1 380 ? 42.327 21.253 106.111 1.000 73.162 351 VAL AAA O 1
ATOM 2821 N N . GLN A 1 381 ? 44.246 21.988 107.046 1.000 75.058 352 GLN AAA N 1
ATOM 2822 C CA . GLN A 1 381 ? 44.680 20.666 107.571 1.000 80.071 352 GLN AAA CA 1
ATOM 2823 C C . GLN A 1 381 ? 43.669 20.148 108.614 1.000 80.510 352 GLN AAA C 1
ATOM 2824 O O . GLN A 1 381 ? 43.184 20.974 109.462 1.000 66.080 352 GLN AAA O 1
ATOM 2830 N N . GLN A 1 382 ? 43.346 18.843 108.562 1.000 71.778 353 GLN AAA N 1
ATOM 2831 C CA . GLN A 1 382 ? 42.648 18.131 109.671 1.000 77.995 353 GLN AAA CA 1
ATOM 2832 C C . GLN A 1 382 ? 43.197 16.710 109.848 1.000 75.235 353 GLN AAA C 1
ATOM 2833 O O . GLN A 1 382 ? 43.788 16.144 108.899 1.000 64.935 353 GLN AAA O 1
ATOM 2839 N N . GLU A 1 383 ? 43.000 16.191 111.063 1.000 72.969 354 GLU AAA N 1
ATOM 2840 C CA . GLU A 1 383 ? 43.122 14.766 111.456 1.000 72.057 354 GLU AAA CA 1
ATOM 2841 C C . GLU A 1 383 ? 42.200 13.915 110.585 1.000 61.778 354 GLU AAA C 1
ATOM 2842 O O . GLU A 1 383 ? 41.008 14.242 110.484 1.000 58.517 354 GLU AAA O 1
ATOM 2848 N N . SER A 1 384 ? 42.749 12.872 109.972 1.000 60.304 355 SER AAA N 1
ATOM 2849 C CA . SER A 1 384 ? 41.976 11.822 109.268 1.000 64.828 355 SER AAA CA 1
ATOM 2850 C C . SER A 1 384 ? 41.179 11.019 110.304 1.000 60.975 355 SER AAA C 1
ATOM 2851 O O . SER A 1 384 ? 41.756 10.711 111.357 1.000 62.965 355 SER AAA O 1
ATOM 2854 N N . GLY A 1 385 ? 39.897 10.742 110.045 1.000 63.218 356 GLY AAA N 1
ATOM 2855 C CA . GLY A 1 385 ? 39.045 9.892 110.912 1.000 66.328 356 GLY AAA CA 1
ATOM 2856 C C . GLY A 1 385 ? 38.575 8.622 110.208 1.000 64.138 356 GLY AAA C 1
ATOM 2857 O O . GLY A 1 385 ? 37.961 7.762 110.863 1.000 66.435 356 GLY AAA O 1
ATOM 2858 N N . ALA A 1 386 ? 38.845 8.526 108.904 1.000 65.993 357 ALA AAA N 1
ATOM 2859 C CA . ALA A 1 386 ? 38.551 7.381 108.014 1.000 63.517 357 ALA AAA CA 1
ATOM 2860 C C . ALA A 1 386 ? 39.368 7.575 106.729 1.000 67.226 357 ALA AAA C 1
ATOM 2861 O O . ALA A 1 386 ? 40.008 8.639 106.605 1.000 63.176 357 ALA AAA O 1
ATOM 2863 N N . MET A 1 387 ? 39.342 6.607 105.809 1.000 61.977 358 MET AAA N 1
ATOM 2864 C CA . MET A 1 387 ? 40.256 6.556 104.635 1.000 68.912 358 MET AAA CA 1
ATOM 2865 C C . MET A 1 387 ? 40.243 7.889 103.854 1.000 64.393 358 MET AAA C 1
ATOM 2866 O O . MET A 1 387 ? 41.329 8.328 103.437 1.000 57.237 358 MET AAA O 1
ATOM 2871 N N . TYR A 1 388 ? 39.076 8.498 103.635 1.000 58.819 359 TYR AAA N 1
ATOM 2872 C CA . TYR A 1 388 ? 38.924 9.751 102.839 1.000 63.774 359 TYR AAA CA 1
ATOM 2873 C C . TYR A 1 388 ? 38.051 10.806 103.558 1.000 65.526 359 TYR AAA C 1
ATOM 2874 O O . TYR A 1 388 ? 37.565 11.690 102.858 1.000 64.671 359 TYR AAA O 1
ATOM 2883 N N . SER A 1 389 ? 37.870 10.747 104.889 1.000 64.537 360 SER AAA N 1
ATOM 2884 C CA . SER A 1 389 ? 37.108 11.753 105.685 1.000 61.360 360 SER AAA CA 1
ATOM 2885 C C . SER A 1 389 ? 37.953 12.220 106.866 1.000 61.631 360 SER AAA C 1
ATOM 2886 O O . SER A 1 389 ? 38.630 11.366 107.484 1.000 53.075 360 SER AAA O 1
ATOM 2889 N N . GLY A 1 390 ? 37.877 13.519 107.181 1.000 54.703 361 GLY AAA N 1
ATOM 2890 C CA . GLY A 1 390 ? 38.567 14.134 108.330 1.000 49.947 361 GLY AAA CA 1
ATOM 2891 C C . GLY A 1 390 ? 37.660 14.185 109.542 1.000 46.880 361 GLY AAA C 1
ATOM 2892 O O . GLY A 1 390 ? 36.405 14.142 109.379 1.000 48.653 361 GLY AAA O 1
ATOM 2893 N N . LYS A 1 391 ? 38.258 14.314 110.718 1.000 47.356 362 LYS AAA N 1
ATOM 2894 C CA . LYS A 1 391 ? 37.542 14.180 112.005 1.000 48.338 362 LYS AAA CA 1
ATOM 2895 C C . LYS A 1 391 ? 36.583 15.356 112.202 1.000 50.165 362 LYS AAA C 1
ATOM 2896 O O . LYS A 1 391 ? 35.460 15.115 112.654 1.000 43.727 362 LYS AAA O 1
ATOM 2902 N N . VAL A 1 392 ? 37.001 16.590 111.927 1.000 45.002 363 VAL AAA N 1
ATOM 2903 C CA . VAL A 1 392 ? 36.077 17.746 112.088 1.000 43.191 363 VAL AAA CA 1
ATOM 2904 C C . VAL A 1 392 ? 34.864 17.499 111.171 1.000 45.751 363 VAL AAA C 1
ATOM 2905 O O . VAL A 1 392 ? 33.733 17.557 111.670 1.000 47.984 363 VAL AAA O 1
ATOM 2909 N N . ASP A 1 393 ? 35.094 17.129 109.907 1.000 47.720 364 ASP AAA N 1
ATOM 2910 C CA . ASP A 1 393 ? 34.033 16.995 108.879 1.000 48.158 364 ASP AAA CA 1
ATOM 2911 C C . ASP A 1 393 ? 33.081 15.869 109.302 1.000 50.224 364 ASP AAA C 1
ATOM 2912 O O . ASP A 1 393 ? 31.863 16.095 109.245 1.000 48.735 364 ASP AAA O 1
ATOM 2917 N N . MET A 1 394 ? 33.598 14.728 109.762 1.000 49.806 365 MET AAA N 1
ATOM 2918 C CA . MET A 1 394 ? 32.757 13.597 110.255 1.000 47.453 365 MET AAA CA 1
ATOM 2919 C C . MET A 1 394 ? 31.938 14.041 111.472 1.000 47.948 365 MET AAA C 1
ATOM 2920 O O . MET A 1 394 ? 30.728 13.731 111.556 1.000 45.735 365 MET AAA O 1
ATOM 2925 N N . 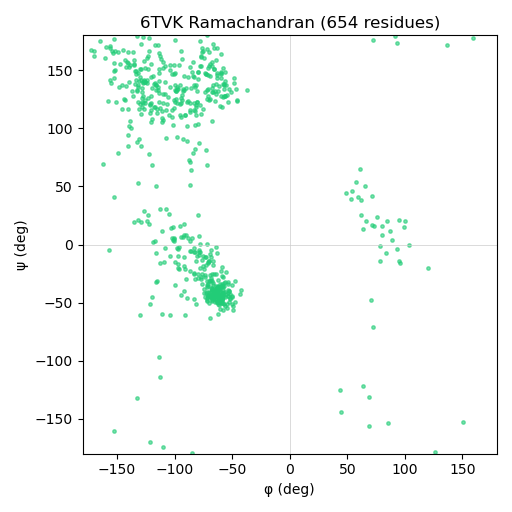GLY A 1 395 ? 32.577 14.722 112.417 1.000 43.588 366 GLY AAA N 1
ATOM 2926 C CA . GLY A 1 395 ? 31.869 15.304 113.566 1.000 48.656 366 GLY AAA CA 1
ATOM 2927 C C . GLY A 1 395 ? 30.647 16.100 113.140 1.000 48.832 366 GLY AAA C 1
ATOM 2928 O O . GLY A 1 395 ? 29.531 15.883 113.696 1.000 46.624 366 GLY AAA O 1
ATOM 2929 N N . ALA A 1 396 ? 30.840 17.039 112.218 1.000 49.559 367 ALA AAA N 1
ATOM 2930 C CA . ALA A 1 396 ? 29.774 17.982 111.802 1.000 46.743 367 ALA AAA CA 1
ATOM 2931 C C . ALA A 1 396 ? 28.652 17.207 111.086 1.000 43.744 367 ALA AAA C 1
ATOM 2932 O O . ALA A 1 396 ? 27.487 17.381 111.431 1.000 47.550 367 ALA AAA O 1
ATOM 2934 N N . VAL A 1 397 ? 28.989 16.314 110.171 1.000 43.781 368 VAL AAA N 1
ATOM 2935 C CA . VAL A 1 397 ? 27.968 15.591 109.369 1.000 51.105 368 VAL AAA CA 1
ATOM 2936 C C . VAL A 1 397 ? 27.153 14.710 110.315 1.000 48.133 368 VAL AAA C 1
ATOM 2937 O O . VAL A 1 397 ? 25.922 14.624 110.135 1.000 53.080 368 VAL AAA O 1
ATOM 2941 N N . ARG A 1 398 ? 27.802 14.096 111.303 1.000 49.571 369 ARG AAA N 1
ATOM 2942 C CA . ARG A 1 398 ? 27.122 13.207 112.277 1.000 44.160 369 ARG AAA CA 1
ATOM 2943 C C . ARG A 1 398 ? 26.071 14.035 113.003 1.000 47.541 369 ARG AAA C 1
ATOM 2944 O O . ARG A 1 398 ? 24.934 13.559 113.111 1.000 44.347 369 ARG AAA O 1
ATOM 2952 N N . MET A 1 399 ? 26.444 15.219 113.489 1.000 46.701 370 MET AAA N 1
ATOM 2953 C CA . MET A 1 399 ? 25.501 16.069 114.253 1.000 48.241 370 MET AAA CA 1
ATOM 2954 C C . MET A 1 399 ? 24.340 16.520 113.359 1.000 47.799 370 MET AAA C 1
ATOM 2955 O O . MET A 1 399 ? 23.182 16.475 113.847 1.000 49.436 370 MET AAA O 1
ATOM 2960 N N . LEU A 1 400 ? 24.616 16.892 112.107 1.000 48.065 371 LEU AAA N 1
ATOM 2961 C CA . LEU A 1 400 ? 23.585 17.403 111.160 1.000 48.105 371 LEU AAA CA 1
ATOM 2962 C C . LEU A 1 400 ? 22.580 16.298 110.828 1.000 49.600 371 LEU AAA C 1
ATOM 2963 O O . LEU A 1 400 ? 21.355 16.603 110.785 1.000 50.827 371 LEU AAA O 1
ATOM 2968 N N . LEU A 1 401 ? 23.050 15.072 110.624 1.000 51.706 372 LEU AAA N 1
ATOM 2969 C CA . LEU A 1 401 ? 22.179 13.924 110.249 1.000 50.714 372 LEU AAA CA 1
ATOM 2970 C C . LEU A 1 401 ? 21.344 13.510 111.456 1.000 52.550 372 LEU AAA C 1
ATOM 2971 O O . LEU A 1 401 ? 20.144 13.287 111.289 1.000 51.476 372 LEU AAA O 1
ATOM 2976 N N . GLU A 1 402 ? 21.981 13.363 112.614 1.000 54.248 373 GLU AAA N 1
ATOM 2977 C CA . GLU A 1 402 ? 21.319 12.927 113.870 1.000 53.710 373 GLU AAA CA 1
ATOM 2978 C C . GLU A 1 402 ? 20.327 14.026 114.308 1.000 54.157 373 GLU AAA C 1
ATOM 2979 O O . GLU A 1 402 ? 19.249 13.699 114.830 1.000 51.076 373 GLU AAA O 1
ATOM 2985 N N . GLY A 1 403 ? 20.667 15.290 114.064 1.000 49.458 374 GLY AAA N 1
ATOM 2986 C CA . GLY A 1 403 ? 19.824 16.443 114.419 1.000 51.916 374 GLY AAA CA 1
ATOM 2987 C C . GLY A 1 403 ? 18.730 16.770 113.409 1.000 55.429 374 GLY AAA C 1
ATOM 2988 O O . GLY A 1 403 ? 17.937 17.655 113.733 1.000 54.865 374 GLY AAA O 1
ATOM 2989 N N . LYS A 1 404 ? 18.673 16.116 112.237 1.000 55.171 375 LYS AAA N 1
ATOM 2990 C CA . LYS A 1 404 ? 17.612 16.335 111.205 1.000 57.785 375 LYS AAA CA 1
ATOM 2991 C C . LYS A 1 404 ? 17.662 17.788 110.691 1.000 52.581 375 LYS AAA C 1
ATOM 2992 O O . LYS A 1 404 ? 16.641 18.308 110.240 1.000 55.791 375 LYS AAA O 1
ATOM 2998 N N . ILE A 1 405 ? 18.821 18.420 110.773 1.000 48.113 376 ILE AAA N 1
ATOM 2999 C CA . ILE A 1 405 ? 19.098 19.747 110.161 1.000 48.045 376 ILE AAA CA 1
ATOM 3000 C C . ILE A 1 405 ? 19.177 19.529 108.652 1.000 51.314 376 ILE AAA C 1
ATOM 3001 O O . ILE A 1 405 ? 19.840 18.563 108.226 1.000 55.773 376 ILE AAA O 1
ATOM 3006 N N . LEU A 1 406 ? 18.509 20.365 107.860 1.000 51.791 377 LEU AAA N 1
ATOM 3007 C CA . LEU A 1 406 ? 18.557 20.272 106.381 1.000 45.169 377 LEU AAA CA 1
ATOM 3008 C C . LEU A 1 406 ? 19.763 21.077 105.906 1.000 49.625 377 LEU AAA C 1
ATOM 3009 O O . LEU A 1 406 ? 19.895 22.294 106.261 1.000 49.726 377 LEU AAA O 1
ATOM 3014 N N . PHE A 1 407 ? 20.675 20.420 105.189 1.000 48.913 378 PHE AAA N 1
ATOM 3015 C CA . PHE A 1 407 ? 22.001 21.028 104.944 1.000 48.482 378 PHE AAA CA 1
ATOM 3016 C C . PHE A 1 407 ? 22.479 20.685 103.549 1.000 45.771 378 PHE AAA C 1
ATOM 3017 O O . PHE A 1 407 ? 22.066 19.707 102.948 1.000 46.131 378 PHE AAA O 1
ATOM 3025 N N . ASP A 1 408 ? 23.396 21.515 103.077 1.000 47.947 379 ASP AAA N 1
ATOM 3026 C CA . ASP A 1 408 ? 24.266 21.193 101.929 1.000 50.437 379 ASP AAA CA 1
ATOM 3027 C C . ASP A 1 408 ? 25.698 21.346 102.422 1.000 48.340 379 ASP AAA C 1
ATOM 3028 O O . ASP A 1 408 ? 25.914 22.030 103.436 1.000 46.861 379 ASP AAA O 1
ATOM 3033 N N . ILE A 1 409 ? 26.647 20.742 101.719 1.000 48.900 380 ILE AAA N 1
ATOM 3034 C CA . ILE A 1 409 ? 28.076 21.079 101.927 1.000 48.819 380 ILE AAA CA 1
ATOM 3035 C C . ILE A 1 409 ? 28.464 22.036 100.798 1.000 46.534 380 ILE AAA C 1
ATOM 3036 O O . ILE A 1 409 ? 27.975 21.833 99.690 1.000 45.214 380 ILE AAA O 1
ATOM 3041 N N . VAL A 1 410 ? 29.214 23.088 101.135 1.000 45.823 381 VAL AAA N 1
ATOM 3042 C CA . VAL A 1 410 ? 29.583 24.188 100.212 1.000 47.763 381 VAL AAA CA 1
ATOM 3043 C C . VAL A 1 410 ? 31.104 24.347 100.242 1.000 52.389 381 VAL AAA C 1
ATOM 3044 O O . VAL A 1 410 ? 31.720 23.904 101.230 1.000 46.848 381 VAL AAA O 1
ATOM 3048 N N . ASP A 1 411 ? 31.663 24.936 99.180 1.000 49.487 382 ASP AAA N 1
ATOM 3049 C CA . ASP A 1 411 ? 33.081 25.351 99.121 1.000 53.218 382 ASP AAA CA 1
ATOM 3050 C C . ASP A 1 411 ? 33.126 26.870 98.862 1.000 51.870 382 ASP AAA C 1
ATOM 3051 O O . ASP A 1 411 ? 32.090 27.552 99.025 1.000 50.491 382 ASP AAA O 1
ATOM 3056 N N . LEU A 1 412 ? 34.310 27.397 98.566 1.000 50.858 383 LEU AAA N 1
ATOM 3057 C CA . LEU A 1 412 ? 34.535 28.852 98.400 1.000 54.730 383 LEU AAA CA 1
ATOM 3058 C C . LEU A 1 412 ? 33.970 29.338 97.053 1.000 57.858 383 LEU AAA C 1
ATOM 3059 O O . LEU A 1 412 ? 33.874 30.559 96.881 1.000 56.429 383 LEU AAA O 1
ATOM 3064 N N . GLU A 1 413 ? 33.570 28.421 96.166 1.000 59.904 384 GLU AAA N 1
ATOM 3065 C CA . GLU A 1 413 ? 33.004 28.721 94.829 1.000 64.629 384 GLU AAA CA 1
ATOM 3066 C C . GLU A 1 413 ? 31.485 28.676 94.921 1.000 57.490 384 GLU AAA C 1
ATOM 3067 O O . GLU A 1 413 ? 30.863 29.064 93.965 1.000 61.328 384 GLU AAA O 1
ATOM 3073 N N . SER A 1 414 ? 30.920 28.089 95.968 1.000 56.470 385 SER AAA N 1
ATOM 3074 C CA . SER A 1 414 ? 29.447 27.972 96.135 1.000 53.456 385 SER AAA CA 1
ATOM 3075 C C . SER A 1 414 ? 28.856 29.369 96.363 1.000 53.165 385 SER AAA C 1
ATOM 3076 O O . SER A 1 414 ? 29.555 30.267 96.894 1.000 56.572 385 SER AAA O 1
ATOM 3079 N N . ASP A 1 415 ? 27.577 29.525 96.063 1.000 55.263 386 ASP AAA N 1
ATOM 3080 C CA . ASP A 1 415 ? 26.804 30.740 96.421 1.000 57.347 386 ASP AAA CA 1
ATOM 3081 C C . ASP A 1 415 ? 26.171 30.498 97.796 1.000 51.962 386 ASP AAA C 1
ATOM 3082 O O . ASP A 1 415 ? 25.274 29.657 97.883 1.000 56.935 386 ASP AAA O 1
ATOM 3087 N N . TRP A 1 416 ? 26.627 31.216 98.827 1.000 57.597 387 TRP AAA N 1
ATOM 3088 C CA . TRP A 1 416 ? 26.162 31.032 100.227 1.000 56.409 387 TRP AAA CA 1
ATOM 3089 C C . TRP A 1 416 ? 24.826 31.774 100.461 1.000 63.092 387 TRP AAA C 1
ATOM 3090 O O . TRP A 1 416 ? 24.144 31.474 101.477 1.000 56.456 387 TRP AAA O 1
ATOM 3101 N N . SER A 1 417 ? 24.416 32.686 99.563 1.000 58.945 388 SER AAA N 1
ATOM 3102 C CA . SER A 1 417 ? 23.365 33.697 99.875 1.000 57.111 388 SER AAA CA 1
ATOM 3103 C C . SER A 1 417 ? 22.013 33.008 100.109 1.000 51.705 388 SER AAA C 1
ATOM 3104 O O . SER A 1 417 ? 21.240 33.538 100.907 1.000 57.671 388 SER AAA O 1
ATOM 3107 N N . GLY A 1 418 ? 21.786 31.816 99.553 1.000 57.722 389 GLY AAA N 1
ATOM 3108 C CA . GLY A 1 418 ? 20.536 31.042 99.767 1.000 58.101 389 GLY AAA CA 1
ATOM 3109 C C . GLY A 1 418 ? 20.465 30.317 101.116 1.000 60.390 389 GLY AAA C 1
ATOM 3110 O O . GLY A 1 418 ? 19.448 29.642 101.355 1.000 60.098 389 GLY AAA O 1
ATOM 3111 N N . TYR A 1 419 ? 21.489 30.428 101.977 1.000 56.768 390 TYR AAA N 1
ATOM 3112 C CA . TYR A 1 419 ? 21.607 29.642 103.234 1.000 58.722 390 TYR AAA CA 1
ATOM 3113 C C . TYR A 1 419 ? 21.403 30.585 104.422 1.000 55.934 390 TYR AAA C 1
ATOM 3114 O O . TYR A 1 419 ? 22.071 31.634 104.506 1.000 59.719 390 TYR AAA O 1
ATOM 3123 N N . LYS A 1 420 ? 20.524 30.213 105.346 1.000 52.968 391 LYS AAA N 1
ATOM 3124 C CA . LYS A 1 420 ? 20.287 31.023 106.573 1.000 58.250 391 LYS AAA CA 1
ATOM 3125 C C . LYS A 1 420 ? 21.505 30.999 107.498 1.000 56.457 391 LYS AAA C 1
ATOM 3126 O O . LYS A 1 420 ? 21.836 32.056 108.086 1.000 58.224 391 LYS AAA O 1
ATOM 3132 N N . VAL A 1 421 ? 22.133 29.834 107.651 1.000 58.931 392 VAL AAA N 1
ATOM 3133 C CA . VAL A 1 421 ? 23.258 29.631 108.608 1.000 52.918 392 VAL AAA CA 1
ATOM 3134 C C . VAL A 1 421 ? 24.422 28.993 107.858 1.000 51.200 392 VAL AAA C 1
ATOM 3135 O O . VAL A 1 421 ? 24.203 28.020 107.126 1.000 51.300 392 VAL AAA O 1
ATOM 3139 N N . LEU A 1 422 ? 25.613 29.522 108.095 1.000 49.937 393 LEU AAA N 1
ATOM 3140 C CA . LEU A 1 422 ? 26.892 28.939 107.664 1.000 52.851 393 LEU AAA CA 1
ATOM 3141 C C . LEU A 1 422 ? 27.552 28.337 108.905 1.000 57.391 393 LEU AAA C 1
ATOM 3142 O O . LEU A 1 422 ? 27.698 29.088 109.907 1.000 51.768 393 LEU AAA O 1
ATOM 3147 N N . ILE A 1 423 ? 27.946 27.057 108.851 1.000 52.897 394 ILE AAA N 1
ATOM 3148 C CA . ILE A 1 423 ? 28.784 26.436 109.920 1.000 48.884 394 ILE AAA CA 1
ATOM 3149 C C . ILE A 1 423 ? 30.255 26.551 109.525 1.000 47.402 394 ILE AAA C 1
ATOM 3150 O O . ILE A 1 423 ? 30.603 26.114 108.436 1.000 51.445 394 ILE AAA O 1
ATOM 3155 N N . LEU A 1 424 ? 31.064 27.144 110.396 1.000 51.472 395 LEU AAA N 1
ATOM 3156 C CA . LEU A 1 424 ? 32.548 27.155 110.331 1.000 53.423 395 LEU AAA CA 1
ATOM 3157 C C . LEU A 1 424 ? 33.090 26.237 111.435 1.000 54.378 395 LEU AAA C 1
ATOM 3158 O O . LEU A 1 424 ? 33.304 26.668 112.571 1.000 47.094 395 LEU AAA O 1
ATOM 3163 N N . PRO A 1 425 ? 33.331 24.937 111.141 1.000 52.027 396 PRO AAA N 1
ATOM 3164 C CA . PRO A 1 425 ? 33.732 23.981 112.171 1.000 51.061 396 PRO AAA CA 1
ATOM 3165 C C . PRO A 1 425 ? 35.232 23.974 112.526 1.000 46.852 396 PRO AAA C 1
ATOM 3166 O O . PRO A 1 425 ? 36.095 23.669 111.711 1.000 48.834 396 PRO AAA O 1
ATOM 3170 N N . ASP A 1 426 ? 35.503 24.354 113.767 1.000 45.130 397 ASP AAA N 1
ATOM 3171 C CA . ASP A 1 426 ? 36.737 24.069 114.548 1.000 46.674 397 ASP AAA CA 1
ATOM 3172 C C . ASP A 1 426 ? 37.934 24.846 114.015 1.000 47.838 397 ASP AAA C 1
ATOM 3173 O O . ASP A 1 426 ? 38.687 25.410 114.848 1.000 47.406 397 ASP AAA O 1
ATOM 3178 N N . SER A 1 427 ? 38.161 24.844 112.709 1.000 48.588 398 SER AAA N 1
ATOM 3179 C CA . SER A 1 427 ? 39.491 25.247 112.186 1.000 51.712 398 SER AAA CA 1
ATOM 3180 C C . SER A 1 427 ? 39.423 26.188 110.980 1.000 48.159 398 SER AAA C 1
ATOM 3181 O O . SER A 1 427 ? 40.467 26.326 110.353 1.000 50.918 398 SER AAA O 1
ATOM 3184 N N . ILE A 1 428 ? 38.304 26.878 110.726 1.000 47.086 399 ILE AAA N 1
ATOM 3185 C CA . ILE A 1 428 ? 38.210 27.812 109.562 1.000 52.988 399 ILE AAA CA 1
ATOM 3186 C C . ILE A 1 428 ? 38.803 29.164 109.969 1.000 49.732 399 ILE AAA C 1
ATOM 3187 O O . ILE A 1 428 ? 38.053 30.051 110.358 1.000 50.947 399 ILE AAA O 1
ATOM 3192 N N . VAL A 1 429 ? 40.122 29.256 109.972 1.000 47.852 400 VAL AAA N 1
ATOM 3193 C CA . VAL A 1 429 ? 40.852 30.535 110.168 1.000 57.767 400 VAL AAA CA 1
ATOM 3194 C C . VAL A 1 429 ? 40.505 31.476 109.002 1.000 56.876 400 VAL AAA C 1
ATOM 3195 O O . VAL A 1 429 ? 40.291 30.985 107.883 1.000 55.752 400 VAL AAA O 1
ATOM 3199 N N . MET A 1 430 ? 40.469 32.788 109.245 1.000 63.433 401 MET AAA N 1
ATOM 3200 C CA . MET A 1 430 ? 40.026 33.793 108.236 1.000 65.554 401 MET AAA CA 1
ATOM 3201 C C . MET A 1 430 ? 41.207 34.233 107.365 1.000 60.908 401 MET AAA C 1
ATOM 3202 O O . MET A 1 430 ? 41.660 35.367 107.510 1.000 63.724 401 MET AAA O 1
ATOM 3207 N N . LYS A 1 431 ? 41.653 33.352 106.470 1.000 58.023 402 LYS AAA N 1
ATOM 3208 C CA . LYS A 1 431 ? 42.695 33.659 105.462 1.000 64.647 402 LYS AAA CA 1
ATOM 3209 C C . LYS A 1 431 ? 42.071 34.500 104.337 1.000 68.623 402 LYS AAA C 1
ATOM 3210 O O . LYS A 1 431 ? 40.803 34.654 104.294 1.000 60.119 402 LYS AAA O 1
ATOM 3216 N N . ASP A 1 432 ? 42.927 35.054 103.473 1.000 65.851 403 ASP AAA N 1
ATOM 3217 C CA . ASP A 1 432 ? 42.532 35.971 102.367 1.000 68.477 403 ASP AAA CA 1
ATOM 3218 C C . ASP A 1 432 ? 41.429 35.339 101.516 1.000 58.823 403 ASP AAA C 1
ATOM 3219 O O . ASP A 1 432 ? 40.508 36.051 101.179 1.000 61.665 403 ASP AAA O 1
ATOM 3224 N N . THR A 1 433 ? 41.488 34.037 101.233 1.000 63.804 404 THR AAA N 1
ATOM 3225 C CA . THR A 1 433 ? 40.509 33.338 100.359 1.000 57.902 404 THR AAA CA 1
ATOM 3226 C C . THR A 1 433 ? 39.140 33.164 101.035 1.000 51.920 404 THR AAA C 1
ATOM 3227 O O . THR A 1 433 ? 38.195 32.794 100.306 1.000 52.206 404 THR AAA O 1
ATOM 3231 N N . ILE A 1 434 ? 38.994 33.421 102.341 1.000 53.780 405 ILE AAA N 1
ATOM 3232 C CA . ILE A 1 434 ? 37.748 33.067 103.094 1.000 52.583 405 ILE AAA CA 1
ATOM 3233 C C . ILE A 1 434 ? 37.065 34.298 103.702 1.000 50.484 405 ILE AAA C 1
ATOM 3234 O O . ILE A 1 434 ? 35.816 34.361 103.641 1.000 54.037 405 ILE AAA O 1
ATOM 3239 N N . LEU A 1 435 ? 37.805 35.208 104.334 1.000 53.198 406 LEU AAA N 1
ATOM 3240 C CA . LEU A 1 435 ? 37.178 36.264 105.176 1.000 55.279 406 LEU AAA CA 1
ATOM 3241 C C . LEU A 1 435 ? 36.191 37.111 104.364 1.000 56.515 406 LEU AAA C 1
ATOM 3242 O O . LEU A 1 435 ? 35.060 37.301 104.807 1.000 61.827 406 LEU AAA O 1
ATOM 3247 N N . PRO A 1 436 ? 36.552 37.659 103.177 1.000 54.302 407 PRO AAA N 1
ATOM 3248 C CA . PRO A 1 436 ? 35.616 38.476 102.398 1.000 53.386 407 PRO AAA CA 1
ATOM 3249 C C . PRO A 1 436 ? 34.290 37.753 102.131 1.000 57.901 407 PRO AAA C 1
ATOM 3250 O O . PRO A 1 436 ? 33.226 38.336 102.345 1.000 57.380 407 PRO AAA O 1
ATOM 3254 N N . LYS A 1 437 ? 34.352 36.480 101.746 1.000 53.464 408 LYS AAA N 1
ATOM 3255 C CA . LYS A 1 437 ? 33.105 35.736 101.443 1.000 55.060 408 LYS AAA CA 1
ATOM 3256 C C . LYS A 1 437 ? 32.293 35.569 102.738 1.000 57.049 408 LYS AAA C 1
ATOM 3257 O O . LYS A 1 437 ? 31.059 35.621 102.666 1.000 59.981 408 LYS AAA O 1
ATOM 3263 N N . VAL A 1 438 ? 32.927 35.423 103.905 1.000 55.836 409 VAL AAA N 1
ATOM 3264 C CA . VAL A 1 438 ? 32.150 35.327 105.177 1.000 56.465 409 VAL AAA CA 1
ATOM 3265 C C . VAL A 1 438 ? 31.581 36.712 105.508 1.000 54.041 409 VAL AAA C 1
ATOM 3266 O O . VAL A 1 438 ? 30.460 36.785 105.996 1.000 50.187 409 VAL AAA O 1
ATOM 3270 N N . GLU A 1 439 ? 32.361 37.771 105.331 1.000 59.267 410 GLU AAA N 1
ATOM 3271 C CA . GLU A 1 439 ? 31.911 39.147 105.687 1.000 63.910 410 GLU AAA CA 1
ATOM 3272 C C . GLU A 1 439 ? 30.700 39.501 104.827 1.000 64.282 410 GLU AAA C 1
ATOM 3273 O O . GLU A 1 439 ? 29.749 40.039 105.401 1.000 63.377 410 GLU AAA O 1
ATOM 3279 N N . ALA A 1 440 ? 30.710 39.109 103.548 1.000 59.637 411 ALA AAA N 1
ATOM 3280 C CA . ALA A 1 440 ? 29.627 39.389 102.578 1.000 62.935 411 ALA AAA CA 1
ATOM 3281 C C . ALA A 1 440 ? 28.366 38.630 102.980 1.000 63.426 411 ALA AAA C 1
ATOM 3282 O O . ALA A 1 440 ? 27.274 39.223 102.948 1.000 66.112 411 ALA AAA O 1
ATOM 3284 N N . PHE A 1 441 ? 28.513 37.360 103.352 1.000 64.353 412 PHE AAA N 1
ATOM 3285 C CA . PHE A 1 441 ? 27.410 36.499 103.857 1.000 61.969 412 PHE AAA CA 1
ATOM 3286 C C . PHE A 1 441 ? 26.753 37.114 105.114 1.000 57.926 412 PHE AAA C 1
ATOM 3287 O O . PHE A 1 441 ? 25.521 37.071 105.217 1.000 57.027 412 PHE AAA O 1
ATOM 3295 N N . LEU A 1 442 ? 27.542 37.623 106.065 1.000 56.094 413 LEU AAA N 1
ATOM 3296 C CA . LEU A 1 442 ? 27.034 38.281 107.302 1.000 61.116 413 LEU AAA CA 1
ATOM 3297 C C . LEU A 1 442 ? 26.350 39.611 106.948 1.000 65.969 413 LEU AAA C 1
ATOM 3298 O O . LEU A 1 442 ? 25.257 39.863 107.474 1.000 62.956 413 LEU AAA O 1
ATOM 3303 N N . ALA A 1 443 ? 26.957 40.431 106.084 1.000 66.455 414 ALA AAA N 1
ATOM 3304 C CA . ALA A 1 443 ? 26.399 41.745 105.666 1.000 66.849 414 ALA AAA CA 1
ATOM 3305 C C . ALA A 1 443 ? 25.017 41.535 105.033 1.000 67.606 414 ALA AAA C 1
ATOM 3306 O O . ALA A 1 443 ? 24.122 42.356 105.278 1.000 67.899 414 ALA AAA O 1
ATOM 3308 N N . ALA A 1 444 ? 24.823 40.439 104.300 1.000 64.958 415 ALA AAA N 1
ATOM 3309 C CA . ALA A 1 444 ? 23.574 40.148 103.562 1.000 63.478 415 ALA AAA CA 1
ATOM 3310 C C . ALA A 1 444 ? 22.538 39.479 104.469 1.000 61.206 415 ALA AAA C 1
ATOM 3311 O O . ALA A 1 444 ? 21.530 39.033 103.923 1.000 61.204 415 ALA AAA O 1
ATOM 3313 N N . GLY A 1 445 ? 22.803 39.349 105.775 1.000 62.150 416 GLY AAA N 1
ATOM 3314 C CA . GLY A 1 445 ? 21.832 38.836 106.763 1.000 64.676 416 GLY AAA CA 1
ATOM 3315 C C . GLY A 1 445 ? 22.028 37.363 107.113 1.000 72.170 416 GLY AAA C 1
ATOM 3316 O O . GLY A 1 445 ? 21.109 36.780 107.724 1.000 65.215 416 GLY AAA O 1
ATOM 3317 N N . GLY A 1 446 ? 23.172 36.760 106.773 1.000 67.779 417 GLY AAA N 1
ATOM 3318 C CA . GLY A 1 446 ? 23.455 35.360 107.143 1.000 68.104 417 GLY AAA CA 1
ATOM 3319 C C . GLY A 1 446 ? 23.882 35.249 108.602 1.000 58.833 417 GLY AAA C 1
ATOM 3320 O O . GLY A 1 446 ? 24.457 36.215 109.134 1.000 56.171 417 GLY AAA O 1
ATOM 3321 N N . LYS A 1 447 ? 23.661 34.103 109.238 1.000 59.547 418 LYS AAA N 1
ATOM 3322 C CA . LYS A 1 447 ? 24.231 33.840 110.591 1.000 63.792 418 LYS AAA CA 1
ATOM 3323 C C . LYS A 1 447 ? 25.267 32.707 110.546 1.000 57.531 418 LYS AAA C 1
ATOM 3324 O O . LYS A 1 447 ? 25.134 31.794 109.733 1.000 59.392 418 LYS AAA O 1
ATOM 3330 N N . VAL A 1 448 ? 26.280 32.796 111.400 1.000 57.346 419 VAL AAA N 1
ATOM 3331 C CA . VAL A 1 448 ? 27.387 31.809 111.458 1.000 62.264 419 VAL AAA CA 1
ATOM 3332 C C . VAL A 1 448 ? 27.344 31.068 112.805 1.000 64.437 419 VAL AAA C 1
ATOM 3333 O O . VAL A 1 448 ? 27.113 31.695 113.857 1.000 53.270 419 VAL AAA O 1
ATOM 3337 N N . LEU A 1 449 ? 27.510 29.747 112.760 1.000 59.496 420 LEU AAA N 1
ATOM 3338 C CA . LEU A 1 449 ? 27.918 28.950 113.933 1.000 52.468 420 LEU AAA CA 1
ATOM 3339 C C . LEU A 1 449 ? 29.395 28.643 113.740 1.000 47.761 420 LEU AAA C 1
ATOM 3340 O O . LEU A 1 449 ? 29.726 27.971 112.772 1.000 52.136 420 LEU AAA O 1
ATOM 3345 N N . ALA A 1 450 ? 30.242 29.144 114.620 1.000 46.825 421 ALA AAA N 1
ATOM 3346 C CA . ALA A 1 450 ? 31.703 28.929 114.590 1.000 45.943 421 ALA AAA CA 1
ATOM 3347 C C . ALA A 1 450 ? 32.139 28.210 115.870 1.000 48.645 421 ALA AAA C 1
ATOM 3348 O O . ALA A 1 450 ? 31.581 28.494 116.915 1.000 51.996 421 ALA AAA O 1
ATOM 3350 N N . SER A 1 451 ? 33.139 27.339 115.792 1.000 52.702 422 SER AAA N 1
ATOM 3351 C CA . SER A 1 451 ? 33.756 26.702 116.979 1.000 50.223 422 SER AAA CA 1
ATOM 3352 C C . SER A 1 451 ? 35.275 26.827 116.916 1.000 46.947 422 SER AAA C 1
ATOM 3353 O O . SER A 1 451 ? 35.842 26.920 115.822 1.000 53.947 422 SER AAA O 1
ATOM 3356 N N . GLY A 1 452 ? 35.903 26.862 118.080 1.000 48.547 423 GLY AAA N 1
ATOM 3357 C CA . GLY A 1 452 ? 37.353 26.689 118.222 1.000 50.387 423 GLY AAA CA 1
ATOM 3358 C C . GLY A 1 452 ? 38.115 27.798 117.536 1.000 55.784 423 GLY AAA C 1
ATOM 3359 O O . GLY A 1 452 ? 37.888 28.986 117.899 1.000 54.242 423 GLY AAA O 1
ATOM 3360 N N . ARG A 1 453 ? 38.979 27.423 116.592 1.000 51.005 424 ARG AAA N 1
ATOM 3361 C CA . ARG A 1 453 ? 39.841 28.361 115.841 1.000 52.022 424 ARG AAA CA 1
ATOM 3362 C C . ARG A 1 453 ? 39.018 29.102 114.776 1.000 56.484 424 ARG AAA C 1
ATOM 3363 O O . ARG A 1 453 ? 39.541 30.079 114.251 1.000 51.728 424 ARG AAA O 1
ATOM 3371 N N . SER A 1 454 ? 37.792 28.669 114.455 1.000 51.402 425 SER AAA N 1
ATOM 3372 C CA . SER A 1 454 ? 36.988 29.307 113.387 1.000 53.569 425 SER AAA CA 1
ATOM 3373 C C . SER A 1 454 ? 36.825 30.803 113.686 1.000 54.751 425 SER AAA C 1
ATOM 3374 O O . SER A 1 454 ? 36.425 31.164 114.811 1.000 53.057 425 SER AAA O 1
ATOM 3377 N N . GLY A 1 455 ? 37.151 31.642 112.700 1.000 54.453 426 GLY AAA N 1
ATOM 3378 C CA . GLY A 1 455 ? 37.003 33.099 112.787 1.000 53.307 426 GLY AAA CA 1
ATOM 3379 C C . GLY A 1 455 ? 38.292 33.777 113.205 1.000 61.351 426 GLY AAA C 1
ATOM 3380 O O . GLY A 1 455 ? 38.395 35.004 113.024 1.000 59.946 426 GLY AAA O 1
ATOM 3381 N N . LEU A 1 456 ? 39.263 33.040 113.744 1.000 55.122 427 LEU AAA N 1
ATOM 3382 C CA . LEU A 1 456 ? 40.560 33.645 114.120 1.000 54.628 427 LEU AAA CA 1
ATOM 3383 C C . LEU A 1 456 ? 41.293 34.083 112.855 1.000 53.285 427 LEU AAA C 1
ATOM 3384 O O . LEU A 1 456 ? 41.102 33.464 111.808 1.000 53.554 427 LEU AAA O 1
ATOM 3389 N N . ASN A 1 457 ? 42.167 35.078 112.981 1.000 60.850 428 ASN AAA N 1
ATOM 3390 C CA . ASN A 1 457 ? 43.167 35.387 111.934 1.000 61.805 428 ASN AAA CA 1
ATOM 3391 C C . ASN A 1 457 ? 44.122 34.190 111.857 1.000 65.330 428 ASN AAA C 1
ATOM 3392 O O . ASN A 1 457 ? 44.067 33.308 112.751 1.000 61.409 428 ASN AAA O 1
ATOM 3397 N N . VAL A 1 458 ? 44.960 34.160 110.824 1.000 60.472 429 VAL AAA N 1
ATOM 3398 C CA . VAL A 1 458 ? 45.892 33.038 110.537 1.000 66.898 429 VAL AAA CA 1
ATOM 3399 C C . VAL A 1 458 ? 46.857 32.885 111.712 1.000 62.714 429 VAL AAA C 1
ATOM 3400 O O . VAL A 1 458 ? 47.191 31.740 112.037 1.000 68.413 429 VAL AAA O 1
ATOM 3404 N N . GLU A 1 459 ? 47.267 34.006 112.313 1.000 66.292 430 GLU AAA N 1
ATOM 3405 C CA . GLU A 1 459 ? 48.268 34.101 113.410 1.000 64.006 430 GLU AAA CA 1
ATOM 3406 C C . GLU A 1 459 ? 47.666 33.539 114.705 1.000 60.318 430 GLU AAA C 1
ATOM 3407 O O . GLU A 1 459 ? 48.426 33.354 115.647 1.000 59.679 430 GLU AAA O 1
ATOM 3413 N N . LEU A 1 460 ? 46.344 33.364 114.754 1.000 57.380 431 LEU AAA N 1
ATOM 3414 C CA . LEU A 1 460 ? 45.548 32.868 115.913 1.000 57.609 431 LEU AAA CA 1
ATOM 3415 C C . LEU A 1 460 ? 45.693 33.825 117.099 1.000 58.570 431 LEU AAA C 1
ATOM 3416 O O . LEU A 1 460 ? 45.784 33.355 118.226 1.000 64.128 431 LEU AAA O 1
ATOM 3421 N N . THR A 1 461 ? 45.726 35.133 116.863 1.000 59.338 432 THR AAA N 1
ATOM 3422 C CA . THR A 1 461 ? 45.859 36.131 117.948 1.000 58.359 432 THR AAA CA 1
ATOM 3423 C C . THR A 1 461 ? 44.585 36.953 118.072 1.000 59.064 432 THR AAA C 1
ATOM 3424 O O . THR A 1 461 ? 44.451 37.575 119.103 1.000 59.238 432 THR AAA O 1
ATOM 3428 N N . ARG A 1 462 ? 43.685 36.945 117.085 1.000 62.874 433 ARG AAA N 1
ATOM 3429 C CA . ARG A 1 462 ? 42.506 37.859 117.100 1.000 67.579 433 ARG AAA CA 1
ATOM 3430 C C . ARG A 1 462 ? 41.310 37.210 116.408 1.000 57.292 433 ARG AAA C 1
ATOM 3431 O O . ARG A 1 462 ? 41.488 36.648 115.312 1.000 55.922 433 ARG AAA O 1
ATOM 3439 N N . GLN A 1 463 ? 40.133 37.314 117.021 1.000 54.463 434 GLN AAA N 1
ATOM 3440 C CA . GLN A 1 463 ? 38.859 36.858 116.408 1.000 57.599 434 GLN AAA CA 1
ATOM 3441 C C . GLN A 1 463 ? 38.385 37.950 115.445 1.000 62.146 434 GLN AAA C 1
ATOM 3442 O O . GLN A 1 463 ? 38.211 39.080 115.907 1.000 63.028 434 GLN AAA O 1
ATOM 3448 N N . MET A 1 464 ? 38.191 37.626 114.162 1.000 62.893 435 MET AAA N 1
ATOM 3449 C CA . MET A 1 464 ? 37.915 38.613 113.081 1.000 59.851 435 MET AAA CA 1
ATOM 3450 C C . MET A 1 464 ? 36.416 38.737 112.805 1.000 62.294 435 MET AAA C 1
ATOM 3451 O O . MET A 1 464 ? 36.047 39.638 112.041 1.000 65.956 435 MET AAA O 1
ATOM 3456 N N . LEU A 1 465 ? 35.576 37.876 113.365 1.000 57.808 436 LEU AAA N 1
ATOM 3457 C CA . LEU A 1 465 ? 34.113 37.942 113.126 1.000 61.487 436 LEU AAA CA 1
ATOM 3458 C C . LEU A 1 465 ? 33.461 38.645 114.312 1.000 67.594 436 LEU AAA C 1
ATOM 3459 O O . LEU A 1 465 ? 33.927 38.496 115.433 1.000 64.742 436 LEU AAA O 1
ATOM 3464 N N . PRO A 1 466 ? 32.359 39.405 114.111 1.000 80.280 437 PRO AAA N 1
ATOM 3465 C CA . PRO A 1 466 ? 31.677 40.103 115.202 1.000 78.860 437 PRO AAA CA 1
ATOM 3466 C C . PRO A 1 466 ? 30.723 39.170 115.965 1.000 73.974 437 PRO AAA C 1
ATOM 3467 O O . PRO A 1 466 ? 29.525 39.164 115.695 1.000 71.017 437 PRO AAA O 1
ATOM 3471 N N . LEU A 1 467 ? 31.274 38.389 116.897 1.000 68.390 438 LEU AAA N 1
ATOM 3472 C CA . LEU A 1 467 ? 30.544 37.282 117.563 1.000 67.622 438 LEU AAA CA 1
ATOM 3473 C C . LEU A 1 467 ? 30.405 37.543 119.062 1.000 63.624 438 LEU AAA C 1
ATOM 3474 O O . LEU A 1 467 ? 29.861 36.673 119.748 1.000 66.675 438 LEU AAA O 1
ATOM 3479 N N . GLY A 1 468 ? 30.877 38.697 119.535 1.000 62.478 439 GLY AAA N 1
ATOM 3480 C CA . GLY A 1 468 ? 30.477 39.268 120.832 1.000 59.306 439 GLY AAA CA 1
ATOM 3481 C C . GLY A 1 468 ? 31.482 39.027 121.936 1.000 58.552 439 GLY AAA C 1
ATOM 3482 O O . GLY A 1 468 ? 31.092 39.164 123.098 1.000 57.105 439 GLY AAA O 1
ATOM 3483 N N . PHE A 1 469 ? 32.741 38.736 121.610 1.000 52.411 440 PHE AAA N 1
ATOM 3484 C CA . PHE A 1 469 ? 33.764 38.466 122.642 1.000 56.910 440 PHE AAA CA 1
ATOM 3485 C C . PHE A 1 469 ? 35.123 38.803 122.051 1.000 51.541 440 PHE AAA C 1
ATOM 3486 O O . PHE A 1 469 ? 35.172 38.924 120.837 1.000 52.795 440 PHE AAA O 1
ATOM 3494 N N . THR A 1 470 ? 36.170 38.893 122.872 1.000 53.810 441 THR AAA N 1
ATOM 3495 C CA . THR A 1 470 ? 37.573 38.927 122.396 1.000 58.074 441 THR AAA CA 1
ATOM 3496 C C . THR A 1 470 ? 38.242 37.612 122.782 1.000 58.550 441 THR AAA C 1
ATOM 3497 O O . THR A 1 470 ? 37.839 37.027 123.812 1.000 59.486 441 THR AAA O 1
ATOM 3501 N N . ASP A 1 471 ? 39.239 37.212 121.999 1.000 54.797 442 ASP AAA N 1
ATOM 3502 C CA . ASP A 1 471 ? 39.999 35.954 122.184 1.000 61.434 442 ASP AAA CA 1
ATOM 3503 C C . ASP A 1 471 ? 41.162 36.247 123.124 1.000 61.264 442 ASP AAA C 1
ATOM 3504 O O . ASP A 1 471 ? 41.976 37.110 122.800 1.000 61.443 442 ASP AAA O 1
ATOM 3509 N N . SER A 1 472 ? 41.257 35.513 124.226 1.000 60.499 443 SER AAA N 1
ATOM 3510 C CA . SER A 1 472 ? 42.366 35.641 125.200 1.000 60.323 443 SER AAA CA 1
ATOM 3511 C C . SER A 1 472 ? 43.346 34.468 125.058 1.000 60.845 443 SER AAA C 1
ATOM 3512 O O . SER A 1 472 ? 44.009 34.153 126.043 1.000 61.794 443 SER AAA O 1
ATOM 3515 N N . GLY A 1 473 ? 43.444 33.843 123.881 1.000 61.923 444 GLY AAA N 1
ATOM 3516 C CA . GLY A 1 473 ? 44.479 32.823 123.596 1.000 60.472 444 GLY AAA CA 1
ATOM 3517 C C . GLY A 1 473 ? 44.027 31.389 123.859 1.000 52.577 444 GLY AAA C 1
ATOM 3518 O O . GLY A 1 473 ? 42.915 31.174 124.393 1.000 55.841 444 GLY AAA O 1
ATOM 3519 N N . LEU A 1 474 ? 44.889 30.444 123.486 1.000 53.700 445 LEU AAA N 1
ATOM 3520 C CA . LEU A 1 474 ? 44.765 28.986 123.732 1.000 54.034 445 LEU AAA CA 1
ATOM 3521 C C . LEU A 1 474 ? 44.351 28.771 125.190 1.000 52.075 445 LEU AAA C 1
ATOM 3522 O O . LEU A 1 474 ? 45.036 29.294 126.074 1.000 54.315 445 LEU AAA O 1
ATOM 3527 N N . ASN A 1 475 ? 43.246 28.074 125.446 1.000 51.411 446 ASN AAA N 1
ATOM 3528 C CA . ASN A 1 475 ? 42.836 27.795 126.842 1.000 54.300 446 ASN AAA CA 1
ATOM 3529 C C . ASN A 1 475 ? 43.930 26.952 127.486 1.000 52.852 446 ASN AAA C 1
ATOM 3530 O O . ASN A 1 475 ? 44.418 26.012 126.881 1.000 51.358 446 ASN AAA O 1
ATOM 3535 N N . PRO A 1 476 ? 44.412 27.287 128.693 1.000 50.657 447 PRO AAA N 1
ATOM 3536 C CA . PRO A 1 476 ? 45.541 26.557 129.264 1.000 56.414 447 PRO AAA CA 1
ATOM 3537 C C . PRO A 1 476 ? 45.160 25.285 130.045 1.000 54.220 447 PRO AAA C 1
ATOM 3538 O O . PRO A 1 476 ? 46.030 24.666 130.557 1.000 50.000 447 PRO AAA O 1
ATOM 3542 N N . PHE A 1 477 ? 43.889 24.895 130.105 1.000 58.608 448 PHE AAA N 1
ATOM 3543 C CA . PHE A 1 477 ? 43.467 23.566 130.645 1.000 53.616 448 PHE AAA CA 1
ATOM 3544 C C . PHE A 1 477 ? 42.817 22.737 129.529 1.000 52.081 448 PHE AAA C 1
ATOM 3545 O O . PHE A 1 477 ? 42.064 23.271 128.741 1.000 52.762 448 PHE AAA O 1
ATOM 3553 N N . ARG A 1 478 ? 43.149 21.458 129.449 1.000 46.989 449 ARG AAA N 1
ATOM 3554 C CA . ARG A 1 478 ? 42.510 20.472 128.545 1.000 50.025 449 ARG AAA CA 1
ATOM 3555 C C . ARG A 1 478 ? 42.756 19.087 129.135 1.000 51.576 449 ARG AAA C 1
ATOM 3556 O O . ARG A 1 478 ? 43.909 18.733 129.362 1.000 46.844 449 ARG AAA O 1
ATOM 3564 N N . PRO A 1 479 ? 41.717 18.269 129.421 1.000 48.770 450 PRO AAA N 1
ATOM 3565 C CA . PRO A 1 479 ? 40.319 18.665 129.296 1.000 45.326 450 PRO AAA CA 1
ATOM 3566 C C . PRO A 1 479 ? 39.881 19.757 130.279 1.000 43.914 450 PRO AAA C 1
ATOM 3567 O O . PRO A 1 479 ? 40.607 20.098 131.174 1.000 47.108 450 PRO AAA O 1
ATOM 3571 N N . ASP A 1 480 ? 38.658 20.245 130.093 1.000 43.770 451 ASP AAA N 1
ATOM 3572 C CA . ASP A 1 480 ? 37.993 21.180 131.026 1.000 47.883 451 ASP AAA CA 1
ATOM 3573 C C . ASP A 1 480 ? 36.477 20.981 130.885 1.000 47.432 451 ASP AAA C 1
ATOM 3574 O O . ASP A 1 480 ? 36.082 19.897 130.453 1.000 46.769 451 ASP AAA O 1
ATOM 3579 N N . TYR A 1 481 ? 35.667 21.952 131.308 1.000 47.505 452 TYR AAA N 1
ATOM 3580 C CA . TYR A 1 481 ? 34.206 21.777 131.497 1.000 50.381 452 TYR AAA CA 1
ATOM 3581 C C . TYR A 1 481 ? 33.416 22.934 130.879 1.000 52.406 452 TYR AAA C 1
ATOM 3582 O O . TYR A 1 481 ? 33.860 24.118 130.846 1.000 52.209 452 TYR AAA O 1
ATOM 3591 N N . PHE A 1 482 ? 32.220 22.577 130.434 1.000 50.969 453 PHE AAA N 1
ATOM 3592 C CA . PHE A 1 482 ? 31.196 23.498 129.909 1.000 54.270 453 PHE AAA CA 1
ATOM 3593 C C . PHE A 1 482 ? 29.966 23.341 130.788 1.000 56.470 453 PHE AAA C 1
ATOM 3594 O O . PHE A 1 482 ? 29.516 22.179 130.959 1.000 58.714 453 PHE AAA O 1
ATOM 3602 N N . ARG A 1 483 ? 29.446 24.458 131.308 1.000 55.101 454 ARG AAA N 1
ATOM 3603 C CA . ARG A 1 483 ? 28.150 24.467 132.034 1.000 55.625 454 ARG AAA CA 1
ATOM 3604 C C . ARG A 1 483 ? 27.107 25.255 131.246 1.000 55.172 454 ARG AAA C 1
ATOM 3605 O O . ARG A 1 483 ? 27.241 26.466 131.081 1.000 51.935 454 ARG AAA O 1
ATOM 3613 N N . PRO A 1 484 ? 26.010 24.606 130.794 1.000 52.133 455 PRO AAA N 1
ATOM 3614 C CA . PRO A 1 484 ? 24.942 25.302 130.093 1.000 60.137 455 PRO AAA CA 1
ATOM 3615 C C . PRO A 1 484 ? 24.330 26.317 131.067 1.000 64.558 455 PRO AAA C 1
ATOM 3616 O O . PRO A 1 484 ? 24.338 26.048 132.247 1.000 56.646 455 PRO AAA O 1
ATOM 3620 N N . LEU A 1 485 ? 23.927 27.491 130.574 1.000 62.547 456 LEU AAA N 1
ATOM 3621 C CA . LEU A 1 485 ? 23.252 28.515 131.411 1.000 68.135 456 LEU AAA CA 1
ATOM 3622 C C . LEU A 1 485 ? 21.826 28.734 130.917 1.000 64.893 456 LEU AAA C 1
ATOM 3623 O O . LEU A 1 485 ? 21.086 29.468 131.548 1.000 79.840 456 LEU AAA O 1
ATOM 3635 N N . ASP A 1 487 ? 18.097 26.765 129.818 1.000 80.086 458 ASP AAA N 1
ATOM 3636 C CA . ASP A 1 487 ? 17.315 25.542 129.896 1.000 85.179 458 ASP AAA CA 1
ATOM 3637 C C . ASP A 1 487 ? 17.209 24.917 128.501 1.000 77.745 458 ASP AAA C 1
ATOM 3638 O O . ASP A 1 487 ? 17.392 25.643 127.498 1.000 75.367 458 ASP AAA O 1
ATOM 3643 N N . GLY A 1 488 ? 16.902 23.619 128.450 1.000 66.126 459 GLY AAA N 1
ATOM 3644 C CA . GLY A 1 488 ? 16.608 22.889 127.203 1.000 63.808 459 GLY AAA CA 1
ATOM 3645 C C . GLY A 1 488 ? 17.844 22.617 126.351 1.000 62.763 459 GLY AAA C 1
ATOM 3646 O O . GLY A 1 488 ? 17.666 22.279 125.177 1.000 64.213 459 GLY AAA O 1
ATOM 3647 N N . MET A 1 489 ? 19.059 22.742 126.886 1.000 57.087 460 MET AAA N 1
ATOM 3648 C CA . MET A 1 489 ? 20.280 22.405 126.117 1.000 53.882 460 MET AAA CA 1
ATOM 3649 C C . MET A 1 489 ? 20.653 20.938 126.355 1.000 51.761 460 MET AAA C 1
ATOM 3650 O O . MET A 1 489 ? 20.671 20.186 125.386 1.000 57.213 460 MET AAA O 1
ATOM 3655 N N . ALA A 1 490 ? 20.924 20.542 127.595 1.000 53.522 461 ALA AAA N 1
ATOM 3656 C CA . ALA A 1 490 ? 21.361 19.167 127.951 1.000 57.663 461 ALA AAA CA 1
ATOM 3657 C C . ALA A 1 490 ? 20.160 18.389 128.467 1.000 51.066 461 ALA AAA C 1
ATOM 3658 O O . ALA A 1 490 ? 19.496 18.916 129.344 1.000 52.236 461 ALA AAA O 1
ATOM 3660 N N . ASN A 1 491 ? 19.946 17.156 128.003 1.000 51.640 462 ASN AAA N 1
ATOM 3661 C CA . ASN A 1 491 ? 18.783 16.335 128.435 1.000 53.214 462 ASN AAA CA 1
ATOM 3662 C C . ASN A 1 491 ? 18.775 16.144 129.963 1.000 57.316 462 ASN AAA C 1
ATOM 3663 O O . ASN A 1 491 ? 17.682 15.931 130.478 1.000 58.231 462 ASN AAA O 1
ATOM 3668 N N . LEU A 1 492 ? 19.922 16.163 130.664 1.000 53.692 463 LEU AAA N 1
ATOM 3669 C CA . LEU A 1 492 ? 19.968 15.925 132.138 1.000 56.202 463 LEU AAA CA 1
ATOM 3670 C C . LEU A 1 492 ? 20.025 17.256 132.899 1.000 57.819 463 LEU AAA C 1
ATOM 3671 O O . LEU A 1 492 ? 20.005 17.211 134.130 1.000 61.210 463 LEU AAA O 1
ATOM 3676 N N . GLY A 1 493 ? 20.084 18.393 132.210 1.000 59.058 464 GLY AAA N 1
ATOM 3677 C CA . GLY A 1 493 ? 20.034 19.714 132.857 1.000 56.866 464 GLY AAA CA 1
ATOM 3678 C C . GLY A 1 493 ? 21.398 20.186 133.333 1.000 61.260 464 GLY AAA C 1
ATOM 3679 O O . GLY A 1 493 ? 22.406 19.759 132.744 1.000 62.836 464 GLY AAA O 1
ATOM 3680 N N . GLU A 1 494 ? 21.421 21.038 134.366 1.000 57.431 465 GLU AAA N 1
ATOM 3681 C CA . GLU A 1 494 ? 22.619 21.795 134.804 1.000 61.390 465 GLU AAA CA 1
ATOM 3682 C C . GLU A 1 494 ? 23.651 20.806 135.347 1.000 57.850 465 GLU AAA C 1
ATOM 3683 O O . GLU A 1 494 ? 23.274 19.908 136.128 1.000 54.756 465 GLU AAA O 1
ATOM 3689 N N . ALA A 1 495 ? 24.890 20.953 134.882 1.000 56.784 466 ALA AAA N 1
ATOM 3690 C CA . ALA A 1 495 ? 26.079 20.176 135.281 1.000 51.325 466 ALA AAA CA 1
ATOM 3691 C C . ALA A 1 495 ? 27.285 20.816 134.622 1.000 54.034 466 ALA AAA C 1
ATOM 3692 O O . ALA A 1 495 ? 27.086 21.645 133.746 1.000 54.665 466 ALA AAA O 1
ATOM 3694 N N . ALA A 1 496 ? 28.480 20.439 135.052 1.000 50.157 467 ALA AAA N 1
ATOM 3695 C CA . ALA A 1 496 ? 29.735 20.756 134.360 1.000 48.407 467 ALA AAA CA 1
ATOM 3696 C C . ALA A 1 496 ? 30.045 19.539 133.479 1.000 59.075 467 ALA AAA C 1
ATOM 3697 O O . ALA A 1 496 ? 30.259 18.425 134.030 1.000 48.695 467 ALA AAA O 1
ATOM 3699 N N . TYR A 1 497 ? 29.951 19.711 132.158 1.000 52.183 468 TYR AAA N 1
ATOM 3700 C CA . TYR A 1 497 ? 30.166 18.619 131.181 1.000 50.372 468 TYR AAA CA 1
ATOM 3701 C C . TYR A 1 497 ? 31.597 18.714 130.666 1.000 49.841 468 TYR AAA C 1
ATOM 3702 O O . TYR A 1 497 ? 32.060 19.829 130.383 1.000 50.037 468 TYR AAA O 1
ATOM 3711 N N . VAL A 1 498 ? 32.283 17.576 130.577 1.000 47.048 469 VAL AAA N 1
ATOM 3712 C CA . VAL A 1 498 ? 33.715 17.546 130.177 1.000 45.368 469 VAL AAA CA 1
ATOM 3713 C C . VAL A 1 498 ? 33.837 17.817 128.682 1.000 44.385 469 VAL AAA C 1
ATOM 3714 O O . VAL A 1 498 ? 33.146 17.170 127.875 1.000 47.512 469 VAL AAA O 1
ATOM 3718 N N . MET A 1 499 ? 34.741 18.735 128.352 1.000 49.254 470 MET AAA N 1
ATOM 3719 C CA . MET A 1 499 ? 35.160 19.093 126.981 1.000 46.294 470 MET AAA CA 1
ATOM 3720 C C . MET A 1 499 ? 36.594 18.606 126.784 1.000 45.548 470 MET AAA C 1
ATOM 3721 O O . MET A 1 499 ? 37.459 19.022 127.567 1.000 46.906 470 MET AAA O 1
ATOM 3726 N N . TYR A 1 500 ? 36.832 17.750 125.789 1.000 47.113 471 TYR AAA N 1
ATOM 3727 C CA . TYR A 1 500 ? 38.171 17.178 125.489 1.000 49.060 471 TYR AAA CA 1
ATOM 3728 C C . TYR A 1 500 ? 38.890 17.972 124.393 1.000 45.863 471 TYR AAA C 1
ATOM 3729 O O . TYR A 1 500 ? 40.126 17.849 124.304 1.000 47.576 471 TYR AAA O 1
ATOM 3738 N N . GLY A 1 501 ? 38.159 18.731 123.582 1.000 50.038 472 GLY AAA N 1
ATOM 3739 C CA . GLY A 1 501 ? 38.731 19.524 122.471 1.000 50.469 472 GLY AAA CA 1
ATOM 3740 C C . GLY A 1 501 ? 39.629 20.630 122.985 1.000 46.660 472 GLY AAA C 1
ATOM 3741 O O . GLY A 1 501 ? 39.390 21.105 124.131 1.000 46.854 472 GLY AAA O 1
ATOM 3742 N N . ASP A 1 502 ? 40.636 21.034 122.200 1.000 53.282 473 ASP AAA N 1
ATOM 3743 C CA . ASP A 1 502 ? 41.402 22.283 122.476 1.000 53.902 473 ASP AAA CA 1
ATOM 3744 C C . ASP A 1 502 ? 40.412 23.450 122.550 1.000 49.795 473 ASP AAA C 1
ATOM 3745 O O . ASP A 1 502 ? 39.441 23.470 121.795 1.000 48.975 473 ASP AAA O 1
ATOM 3750 N N . GLY A 1 503 ? 40.635 24.365 123.479 1.000 50.324 474 GLY AAA N 1
ATOM 3751 C CA . GLY A 1 503 ? 39.739 25.503 123.707 1.000 54.712 474 GLY AAA CA 1
ATOM 3752 C C . GLY A 1 503 ? 40.393 26.824 123.360 1.000 53.037 474 GLY AAA C 1
ATOM 3753 O O . GLY A 1 503 ? 41.636 26.877 123.221 1.000 53.878 474 GLY AAA O 1
ATOM 3754 N N . ARG A 1 504 ? 39.570 27.861 123.244 1.000 51.472 475 ARG AAA N 1
ATOM 3755 C CA . ARG A 1 504 ? 40.028 29.272 123.279 1.000 52.361 475 ARG AAA CA 1
ATOM 3756 C C . ARG A 1 504 ? 39.458 29.887 124.545 1.000 46.447 475 ARG AAA C 1
ATOM 3757 O O . ARG A 1 504 ? 38.239 29.878 124.705 1.000 49.617 475 ARG AAA O 1
ATOM 3765 N N . ARG A 1 505 ? 40.316 30.416 125.418 1.000 54.657 476 ARG AAA N 1
ATOM 3766 C CA . ARG A 1 505 ? 39.842 31.310 126.498 1.000 52.329 476 ARG AAA CA 1
ATOM 3767 C C . ARG A 1 505 ? 39.323 32.602 125.848 1.000 57.707 476 ARG AAA C 1
ATOM 3768 O O . ARG A 1 505 ? 40.020 33.156 124.984 1.000 55.573 476 ARG AAA O 1
ATOM 3776 N N . ILE A 1 506 ? 38.125 33.044 126.232 1.000 57.497 477 ILE AAA N 1
ATOM 3777 C CA . ILE A 1 506 ? 37.470 34.246 125.647 1.000 61.347 477 ILE AAA CA 1
ATOM 3778 C C . ILE A 1 506 ? 36.851 35.138 126.731 1.000 64.381 477 ILE AAA C 1
ATOM 3779 O O . ILE A 1 506 ? 36.518 34.631 127.817 1.000 61.237 477 ILE AAA O 1
ATOM 3784 N N . GLU A 1 507 ? 36.644 36.417 126.385 1.000 65.062 478 GLU AAA N 1
ATOM 3785 C CA . GLU A 1 507 ? 36.117 37.486 127.275 1.000 66.303 478 GLU AAA CA 1
ATOM 3786 C C . GLU A 1 507 ? 34.913 38.154 126.601 1.000 59.164 478 GLU AAA C 1
ATOM 3787 O O . GLU A 1 507 ? 35.082 38.729 125.506 1.000 61.669 478 GLU AAA O 1
ATOM 3793 N N . LEU A 1 508 ? 33.734 38.035 127.210 1.000 60.592 479 LEU AAA N 1
ATOM 3794 C CA . LEU A 1 508 ? 32.473 38.683 126.750 1.000 63.109 479 LEU AAA CA 1
ATOM 3795 C C . LEU A 1 508 ? 32.703 40.192 126.559 1.000 67.151 479 LEU AAA C 1
ATOM 3796 O O . LEU A 1 508 ? 33.393 40.783 127.393 1.000 62.690 479 LEU AAA O 1
ATOM 3801 N N . THR A 1 509 ? 32.241 40.750 125.438 1.000 68.638 480 THR AAA N 1
ATOM 3802 C CA . THR A 1 509 ? 32.069 42.209 125.191 1.000 62.728 480 THR AAA CA 1
ATOM 3803 C C . THR A 1 509 ? 30.565 42.480 125.063 1.000 61.891 480 THR AAA C 1
ATOM 3804 O O . THR A 1 509 ? 29.894 42.489 126.114 1.000 63.596 480 THR AAA O 1
ATOM 3808 N N . ASP A 1 510 ? 30.011 42.536 123.850 1.000 64.902 481 ASP AAA N 1
ATOM 3809 C CA . ASP A 1 510 ? 28.566 42.857 123.667 1.000 67.953 481 ASP AAA CA 1
ATOM 3810 C C . ASP A 1 510 ? 27.716 41.592 123.527 1.000 64.836 481 ASP AAA C 1
ATOM 3811 O O . ASP A 1 510 ? 26.484 41.722 123.440 1.000 64.949 481 ASP AAA O 1
ATOM 3816 N N . GLY A 1 511 ? 28.314 40.404 123.534 1.000 64.817 482 GLY AAA N 1
ATOM 3817 C CA . GLY A 1 511 ? 27.561 39.150 123.347 1.000 55.541 482 GLY AAA CA 1
ATOM 3818 C C . GLY A 1 511 ? 26.770 38.747 124.578 1.000 57.398 482 GLY AAA C 1
ATOM 3819 O O . GLY A 1 511 ? 27.045 39.274 125.670 1.000 63.014 482 GLY AAA O 1
ATOM 3820 N N . THR A 1 512 ? 25.850 37.799 124.409 1.000 57.216 483 THR AAA N 1
ATOM 3821 C CA . THR A 1 512 ? 25.100 37.103 125.482 1.000 59.644 483 THR AAA CA 1
ATOM 3822 C C . THR A 1 512 ? 25.763 35.739 125.759 1.000 67.506 483 THR AAA C 1
ATOM 3823 O O . THR A 1 512 ? 25.998 34.977 124.793 1.000 59.910 483 THR AAA O 1
ATOM 3827 N N . GLU A 1 513 ? 26.011 35.415 127.032 1.000 65.261 484 GLU AAA N 1
ATOM 3828 C CA . GLU A 1 513 ? 26.607 34.127 127.479 1.000 60.377 484 GLU AAA CA 1
ATOM 3829 C C . GLU A 1 513 ? 25.521 33.039 127.532 1.000 58.328 484 GLU AAA C 1
ATOM 3830 O O . GLU A 1 513 ? 24.586 33.184 128.287 1.000 62.300 484 GLU AAA O 1
ATOM 3836 N N . LEU A 1 514 ? 25.649 31.951 126.777 1.000 55.262 485 LEU AAA N 1
ATOM 3837 C CA . LEU A 1 514 ? 24.660 30.840 126.825 1.000 59.166 485 LEU AAA CA 1
ATOM 3838 C C . LEU A 1 514 ? 25.177 29.686 127.692 1.000 56.444 485 LEU AAA C 1
ATOM 3839 O O . LEU A 1 514 ? 24.372 28.783 128.012 1.000 53.610 485 LEU AAA O 1
ATOM 3844 N N . GLY A 1 515 ? 26.472 29.685 128.005 1.000 49.465 486 GLY AAA N 1
ATOM 3845 C CA . GLY A 1 515 ? 27.075 28.740 128.962 1.000 51.672 486 GLY AAA CA 1
ATOM 3846 C C . GLY A 1 515 ? 28.489 29.164 129.282 1.000 52.040 486 GLY AAA C 1
ATOM 3847 O O . GLY A 1 515 ? 29.039 29.999 128.513 1.000 57.652 486 GLY AAA O 1
ATOM 3848 N N . ARG A 1 516 ? 29.088 28.601 130.326 1.000 54.259 487 ARG AAA N 1
ATOM 3849 C CA . ARG A 1 516 ? 30.421 29.055 130.795 1.000 57.803 487 ARG AAA CA 1
ATOM 3850 C C . ARG A 1 516 ? 31.422 27.897 130.812 1.000 55.405 487 ARG AAA C 1
ATOM 3851 O O . ARG A 1 516 ? 31.042 26.704 130.802 1.000 56.161 487 ARG AAA O 1
ATOM 3859 N N . ARG A 1 517 ? 32.679 28.297 130.855 1.000 53.092 488 ARG AAA N 1
ATOM 3860 C CA . ARG A 1 517 ? 33.851 27.424 131.003 1.000 56.435 488 ARG AAA CA 1
ATOM 3861 C C . ARG A 1 517 ? 34.129 27.287 132.499 1.000 59.620 488 ARG AAA C 1
ATOM 3862 O O . ARG A 1 517 ? 34.011 28.308 133.201 1.000 54.446 488 ARG AAA O 1
ATOM 3870 N N . GLU A 1 518 ? 34.391 26.067 132.983 1.000 55.268 489 GLU AAA N 1
ATOM 3871 C CA . GLU A 1 518 ? 34.969 25.854 134.338 1.000 54.017 489 GLU AAA CA 1
ATOM 3872 C C . GLU A 1 518 ? 36.321 25.167 134.179 1.000 48.400 489 GLU AAA C 1
ATOM 3873 O O . GLU A 1 518 ? 36.464 24.304 133.302 1.000 53.210 489 GLU AAA O 1
ATOM 3879 N N . ASP A 1 519 ? 37.292 25.612 134.963 1.000 50.559 490 ASP AAA N 1
ATOM 3880 C CA . ASP A 1 519 ? 38.668 25.070 134.990 1.000 51.203 490 ASP AAA CA 1
ATOM 3881 C C . ASP A 1 519 ? 38.681 23.846 135.889 1.000 52.792 490 ASP AAA C 1
ATOM 3882 O O . ASP A 1 519 ? 37.992 23.811 136.898 1.000 51.055 490 ASP AAA O 1
ATOM 3887 N N . PRO A 1 520 ? 39.473 22.816 135.541 1.000 48.532 491 PRO AAA N 1
ATOM 3888 C CA . PRO A 1 520 ? 39.775 21.752 136.483 1.000 54.605 491 PRO AAA CA 1
ATOM 3889 C C . PRO A 1 520 ? 40.721 22.309 137.556 1.000 58.598 491 PRO AAA C 1
ATOM 3890 O O . PRO A 1 520 ? 41.261 23.405 137.385 1.000 54.990 491 PRO AAA O 1
ATOM 3894 N N . TYR A 1 521 ? 40.921 21.557 138.631 1.000 50.194 492 TYR AAA N 1
ATOM 3895 C CA . TYR A 1 521 ? 41.889 21.924 139.689 1.000 47.872 492 TYR AAA CA 1
ATOM 3896 C C . TYR A 1 521 ? 43.262 22.059 139.056 1.000 48.580 492 TYR AAA C 1
ATOM 3897 O O . TYR A 1 521 ? 44.027 22.963 139.409 1.000 51.890 492 TYR AAA O 1
ATOM 3906 N N . PHE A 1 522 ? 43.574 21.179 138.119 1.000 51.596 493 PHE AAA N 1
ATOM 3907 C CA . PHE A 1 522 ? 44.893 21.176 137.451 1.000 48.674 493 PHE AAA CA 1
ATOM 3908 C C . PHE A 1 522 ? 44.825 20.214 136.266 1.000 46.116 493 PHE AAA C 1
ATOM 3909 O O . PHE A 1 522 ? 43.898 19.404 136.188 1.000 51.371 493 PHE AAA O 1
ATOM 3917 N N . ASN A 1 523 ? 45.766 20.330 135.338 1.000 47.888 494 ASN AAA N 1
ATOM 3918 C CA . ASN A 1 523 ? 45.951 19.343 134.249 1.000 50.407 494 ASN AAA CA 1
ATOM 3919 C C . ASN A 1 523 ? 46.573 18.066 134.831 1.000 49.390 494 ASN AAA C 1
ATOM 3920 O O . ASN A 1 523 ? 47.366 18.162 135.769 1.000 50.259 494 ASN AAA O 1
ATOM 3925 N N . ARG A 1 524 ? 46.221 16.917 134.265 1.000 48.490 495 ARG AAA N 1
ATOM 3926 C CA . ARG A 1 524 ? 46.816 15.610 134.603 1.000 46.081 495 ARG AAA CA 1
ATOM 3927 C C . ARG A 1 524 ? 48.309 15.680 134.287 1.000 49.724 495 ARG AAA C 1
ATOM 3928 O O . ARG A 1 524 ? 48.674 15.921 133.148 1.000 50.593 495 ARG AAA O 1
ATOM 3936 N N . GLN A 1 525 ? 49.151 15.492 135.286 1.000 51.603 496 GLN AAA N 1
ATOM 3937 C CA . GLN A 1 525 ? 50.614 15.547 135.092 1.000 53.955 496 GLN AAA CA 1
ATOM 3938 C C . GLN A 1 525 ? 51.303 14.742 136.191 1.000 51.117 496 GLN AAA C 1
ATOM 3939 O O . GLN A 1 525 ? 50.639 14.355 137.184 1.000 52.823 496 GLN AAA O 1
ATOM 3945 N N . ALA A 1 526 ? 52.603 14.541 136.045 1.000 51.756 497 ALA AAA N 1
ATOM 3946 C CA . ALA A 1 526 ? 53.429 13.884 137.071 1.000 53.287 497 ALA AAA CA 1
ATOM 3947 C C . ALA A 1 526 ? 53.265 14.681 138.360 1.000 61.312 497 ALA AAA C 1
ATOM 3948 O O . ALA A 1 526 ? 53.261 15.928 138.298 1.000 58.164 497 ALA AAA O 1
ATOM 3950 N N . PHE A 1 527 ? 53.045 14.005 139.481 1.000 57.973 498 PHE AAA N 1
ATOM 3951 C CA . PHE A 1 527 ? 53.029 14.659 140.814 1.000 60.677 498 PHE AAA CA 1
ATOM 3952 C C . PHE A 1 527 ? 51.716 15.395 141.066 1.000 50.973 498 PHE AAA C 1
ATOM 3953 O O . PHE A 1 527 ? 51.479 15.751 142.229 1.000 59.274 498 PHE AAA O 1
ATOM 3961 N N . ARG A 1 528 ? 50.909 15.626 140.047 1.000 50.455 499 ARG AAA N 1
ATOM 3962 C CA . ARG A 1 528 ? 49.576 16.261 140.211 1.000 54.467 499 ARG AAA CA 1
ATOM 3963 C C . ARG A 1 528 ? 48.550 15.592 139.296 1.000 49.199 499 ARG AAA C 1
ATOM 3964 O O . ARG A 1 528 ? 48.428 16.010 138.138 1.000 49.380 499 ARG AAA O 1
ATOM 3972 N N . PHE A 1 529 ? 47.820 14.610 139.823 1.000 46.933 500 PHE AAA N 1
ATOM 3973 C CA . PHE A 1 529 ? 46.737 13.911 139.096 1.000 44.765 500 PHE AAA CA 1
ATOM 3974 C C . PHE A 1 529 ? 45.718 13.418 140.106 1.000 43.338 500 PHE AAA C 1
ATOM 3975 O O . PHE A 1 529 ? 46.073 13.171 141.229 1.000 54.317 500 PHE AAA O 1
ATOM 3983 N N . CYS A 1 530 ? 44.466 13.330 139.685 1.000 50.586 501 CYS AAA N 1
ATOM 3984 C CA . CYS A 1 530 ? 43.324 12.945 140.534 1.000 50.758 501 CYS AAA CA 1
ATOM 3985 C C . CYS A 1 530 ? 42.579 11.843 139.795 1.000 48.404 501 CYS AAA C 1
ATOM 3986 O O . CYS A 1 530 ? 42.039 12.118 138.728 1.000 50.644 501 CYS AAA O 1
ATOM 3989 N N . SER A 1 531 ? 42.607 10.632 140.343 1.000 47.588 502 SER AAA N 1
ATOM 3990 C CA . SER A 1 531 ? 41.856 9.463 139.837 1.000 43.473 502 SER AAA CA 1
ATOM 3991 C C . SER A 1 531 ? 42.462 9.041 138.501 1.000 47.144 502 SER AAA C 1
ATOM 3992 O O . SER A 1 531 ? 43.699 9.265 138.262 1.000 48.282 502 SER AAA O 1
ATOM 3995 N N . HIS A 1 532 ? 41.669 8.366 137.685 1.000 44.014 503 HIS AAA N 1
ATOM 3996 C CA . HIS A 1 532 ? 42.169 7.637 136.501 1.000 45.131 503 HIS AAA CA 1
ATOM 3997 C C . HIS A 1 532 ? 42.420 8.571 135.319 1.000 46.703 503 HIS AAA C 1
ATOM 3998 O O . HIS A 1 532 ? 43.180 8.158 134.426 1.000 46.362 503 HIS AAA O 1
ATOM 4005 N N . GLN A 1 533 ? 41.739 9.719 135.257 1.000 49.163 504 GLN AAA N 1
ATOM 4006 C CA . GLN A 1 533 ? 41.720 10.591 134.046 1.000 47.174 504 GLN AAA CA 1
ATOM 4007 C C . GLN A 1 533 ? 41.974 12.055 134.468 1.000 45.665 504 GLN AAA C 1
ATOM 4008 O O . GLN A 1 533 ? 42.886 12.319 135.258 1.000 47.420 504 GLN AAA O 1
ATOM 4014 N N . HIS A 1 534 ? 41.170 12.992 133.986 1.000 47.995 505 HIS AAA N 1
ATOM 4015 C CA . HIS A 1 534 ? 41.324 14.435 134.276 1.000 44.211 505 HIS AAA CA 1
ATOM 4016 C C . HIS A 1 534 ? 40.862 14.740 135.691 1.000 48.586 505 HIS AAA C 1
ATOM 4017 O O . HIS A 1 534 ? 40.080 13.931 136.271 1.000 46.378 505 HIS AAA O 1
ATOM 4024 N N . ALA A 1 535 ? 41.311 15.882 136.207 1.000 43.649 506 ALA AAA N 1
ATOM 4025 C CA . ALA A 1 535 ? 40.899 16.401 137.518 1.000 44.541 506 ALA AAA CA 1
ATOM 4026 C C . ALA A 1 535 ? 39.461 16.882 137.428 1.000 48.286 506 ALA AAA C 1
ATOM 4027 O O . ALA A 1 535 ? 38.982 17.309 136.372 1.000 47.377 506 ALA AAA O 1
ATOM 4029 N N . PRO A 1 536 ? 38.694 16.718 138.520 1.000 49.701 507 PRO AAA N 1
ATOM 4030 C CA . PRO A 1 536 ? 37.324 17.219 138.561 1.000 53.985 507 PRO AAA CA 1
ATOM 4031 C C . PRO A 1 536 ? 37.296 18.756 138.445 1.000 52.966 507 PRO AAA C 1
ATOM 4032 O O . PRO A 1 536 ? 38.347 19.395 138.525 1.000 46.399 507 PRO AAA O 1
ATOM 4036 N N . SER A 1 537 ? 36.106 19.321 138.247 1.000 52.802 508 SER AAA N 1
ATOM 4037 C CA . SER A 1 537 ? 35.914 20.791 138.120 1.000 54.793 508 SER AAA CA 1
ATOM 4038 C C . SER A 1 537 ? 36.281 21.482 139.429 1.000 49.233 508 SER AAA C 1
ATOM 4039 O O . SER A 1 537 ? 35.808 21.033 140.469 1.000 52.097 508 SER AAA O 1
ATOM 4042 N N . SER A 1 538 ? 37.078 22.545 139.360 1.000 55.856 509 SER AAA N 1
ATOM 4043 C CA . SER A 1 538 ? 37.360 23.482 140.480 1.000 54.133 509 SER AAA CA 1
ATOM 4044 C C . SER A 1 538 ? 36.102 24.298 140.779 1.000 53.604 509 SER AAA C 1
ATOM 4045 O O . SER A 1 538 ? 36.066 24.951 141.798 1.000 59.369 509 SER AAA O 1
ATOM 4048 N N . GLU A 1 539 ? 35.124 24.276 139.888 1.000 54.908 510 GLU AAA N 1
ATOM 4049 C CA . GLU A 1 539 ? 33.880 25.083 139.972 1.000 63.415 510 GLU AAA CA 1
ATOM 4050 C C . GLU A 1 539 ? 34.208 26.578 139.894 1.000 65.196 510 GLU AAA C 1
ATOM 4051 O O . GLU A 1 539 ? 33.311 27.355 140.178 1.000 71.214 510 GLU AAA O 1
ATOM 4057 N N . GLN A 1 540 ? 35.433 26.945 139.499 1.000 71.739 511 GLN AAA N 1
ATOM 4058 C CA . GLN A 1 540 ? 35.864 28.337 139.203 1.000 73.687 511 GLN AAA CA 1
ATOM 4059 C C . GLN A 1 540 ? 35.538 28.652 137.735 1.000 76.876 511 GLN AAA C 1
ATOM 4060 O O . GLN A 1 540 ? 36.143 28.014 136.828 1.000 63.771 511 GLN AAA O 1
ATOM 4066 N N . GLU A 1 541 ? 34.615 29.596 137.527 1.000 74.443 512 GLU AAA N 1
ATOM 4067 C CA . GLU A 1 541 ? 34.314 30.296 136.248 1.000 62.160 512 GLU AAA CA 1
ATOM 4068 C C . GLU A 1 541 ? 35.626 30.530 135.482 1.000 59.586 512 GLU AAA C 1
ATOM 4069 O O . GLU A 1 541 ? 36.591 30.982 136.104 1.000 60.145 512 GLU AAA O 1
ATOM 4075 N N . GLY A 1 542 ? 35.669 30.224 134.182 1.000 57.297 513 GLY AAA N 1
ATOM 4076 C CA . GLY A 1 542 ? 36.837 30.456 133.306 1.000 54.705 513 GLY AAA CA 1
ATOM 4077 C C . GLY A 1 542 ? 36.440 31.250 132.070 1.000 60.610 513 GLY AAA C 1
ATOM 4078 O O . GLY A 1 542 ? 37.068 31.065 131.013 1.000 56.953 513 GLY AAA O 1
ATOM 4079 N N . GLY A 1 543 ? 35.409 32.094 132.200 1.000 60.879 514 GLY AAA N 1
ATOM 4080 C CA . GLY A 1 543 ? 34.890 32.945 131.115 1.000 56.772 514 GLY AAA CA 1
ATOM 4081 C C . GLY A 1 543 ? 33.782 32.220 130.367 1.000 57.537 514 GLY AAA C 1
ATOM 4082 O O . GLY A 1 543 ? 33.465 31.077 130.687 1.000 59.085 514 GLY AAA O 1
ATOM 4083 N N . PRO A 1 544 ? 33.168 32.853 129.347 1.000 57.761 515 PRO AAA N 1
ATOM 4084 C CA . PRO A 1 544 ? 32.096 32.207 128.603 1.000 53.943 515 PRO AAA CA 1
ATOM 4085 C C . PRO A 1 544 ? 32.644 31.047 127.771 1.000 51.692 515 PRO AAA C 1
ATOM 4086 O O . PRO A 1 544 ? 33.811 31.045 127.439 1.000 55.466 515 PRO AAA O 1
ATOM 4090 N N . GLY A 1 545 ? 31.767 30.098 127.476 1.000 51.929 516 GLY AAA N 1
ATOM 4091 C CA . GLY A 1 545 ? 32.054 28.944 126.614 1.000 54.530 516 GLY AAA CA 1
ATOM 4092 C C . GLY A 1 545 ? 31.230 28.972 125.341 1.000 56.453 516 GLY AAA C 1
ATOM 4093 O O . GLY A 1 545 ? 31.718 28.460 124.326 1.000 56.410 516 GLY AAA O 1
ATOM 4094 N N . MET A 1 546 ? 30.023 29.532 125.403 1.000 53.175 517 MET AAA N 1
ATOM 4095 C CA . MET A 1 546 ? 29.103 29.702 124.253 1.000 51.534 517 MET AAA CA 1
ATOM 4096 C C . MET A 1 546 ? 28.577 31.147 124.251 1.000 60.090 517 MET AAA C 1
ATOM 4097 O O . MET A 1 546 ? 28.019 31.579 125.266 1.000 61.514 517 MET AAA O 1
ATOM 4102 N N . VAL A 1 547 ? 28.779 31.897 123.164 1.000 63.326 518 VAL AAA N 1
ATOM 4103 C CA . VAL A 1 547 ? 28.396 33.339 123.094 1.000 56.835 518 VAL AAA CA 1
ATOM 4104 C C . VAL A 1 547 ? 27.498 33.556 121.883 1.000 56.537 518 VAL AAA C 1
ATOM 4105 O O . VAL A 1 547 ? 27.922 33.179 120.781 1.000 57.232 518 VAL AAA O 1
ATOM 4109 N N . GLU A 1 548 ? 26.301 34.120 122.099 1.000 58.481 519 GLU AAA N 1
ATOM 4110 C CA . GLU A 1 548 ? 25.348 34.570 121.039 1.000 58.181 519 GLU AAA CA 1
ATOM 4111 C C . GLU A 1 548 ? 25.531 36.068 120.757 1.000 56.514 519 GLU AAA C 1
ATOM 4112 O O . GLU A 1 548 ? 25.736 36.853 121.699 1.000 63.471 519 GLU AAA O 1
ATOM 4118 N N . SER A 1 549 ? 25.510 36.443 119.486 1.000 66.408 520 SER AAA N 1
ATOM 4119 C CA . SER A 1 549 ? 25.522 37.849 119.009 1.000 64.444 520 SER AAA CA 1
ATOM 4120 C C . SER A 1 549 ? 24.424 37.967 117.959 1.000 66.265 520 SER AAA C 1
ATOM 4121 O O . SER A 1 549 ? 23.775 36.930 117.702 1.000 58.299 520 SER AAA O 1
ATOM 4124 N N . ALA A 1 550 ? 24.227 39.157 117.378 1.000 72.958 521 ALA AAA N 1
ATOM 4125 C CA . ALA A 1 550 ? 23.220 39.417 116.317 1.000 68.284 521 ALA AAA CA 1
ATOM 4126 C C . ALA A 1 550 ? 23.496 38.519 115.104 1.000 68.321 521 ALA AAA C 1
ATOM 4127 O O . ALA A 1 550 ? 22.522 38.061 114.466 1.000 68.376 521 ALA AAA O 1
ATOM 4129 N N . GLN A 1 551 ? 24.768 38.266 114.795 1.000 67.196 522 GLN AAA N 1
ATOM 4130 C CA . GLN A 1 551 ? 25.167 37.531 113.564 1.000 79.124 522 GLN AAA CA 1
ATOM 4131 C C . GLN A 1 551 ? 25.558 36.062 113.840 1.000 75.278 522 GLN AAA C 1
ATOM 4132 O O . GLN A 1 551 ? 25.993 35.369 112.880 1.000 68.584 522 GLN AAA O 1
ATOM 4138 N N . GLY A 1 552 ? 25.407 35.559 115.066 1.000 70.395 523 GLY AAA N 1
ATOM 4139 C CA . GLY A 1 552 ? 25.475 34.101 115.288 1.000 70.994 523 GLY AAA CA 1
ATOM 4140 C C . GLY A 1 552 ? 25.988 33.668 116.651 1.000 60.729 523 GLY AAA C 1
ATOM 4141 O O . GLY A 1 552 ? 25.818 34.395 117.631 1.000 57.925 523 GLY AAA O 1
ATOM 4142 N N . ILE A 1 553 ? 26.576 32.478 116.705 1.000 61.097 524 ILE AAA N 1
ATOM 4143 C CA . ILE A 1 553 ? 26.933 31.773 117.968 1.000 56.236 524 ILE AAA CA 1
ATOM 4144 C C . ILE A 1 553 ? 28.324 31.171 117.821 1.000 50.475 524 ILE AAA C 1
ATOM 4145 O O . ILE A 1 553 ? 28.594 30.520 116.784 1.000 50.328 524 ILE AAA O 1
ATOM 4150 N N . TYR A 1 554 ? 29.166 31.393 118.828 1.000 50.838 525 TYR AAA N 1
ATOM 4151 C CA . TYR A 1 554 ? 30.536 30.835 118.924 1.000 49.351 525 TYR AAA CA 1
ATOM 4152 C C . TYR A 1 554 ? 30.605 29.853 120.093 1.000 50.640 525 TYR AAA C 1
ATOM 4153 O O . TYR A 1 554 ? 29.970 30.121 121.103 1.000 52.355 525 TYR AAA O 1
ATOM 4162 N N . ILE A 1 555 ? 31.315 28.740 119.916 1.000 52.870 526 ILE AAA N 1
ATOM 4163 C CA . ILE A 1 555 ? 31.543 27.681 120.950 1.000 51.528 526 ILE AAA CA 1
ATOM 4164 C C . ILE A 1 555 ? 33.050 27.586 121.132 1.000 50.121 526 ILE AAA C 1
ATOM 4165 O O . ILE A 1 555 ? 33.757 27.420 120.123 1.000 49.604 526 ILE AAA O 1
ATOM 4170 N N . ALA A 1 556 ? 33.536 27.817 122.345 1.000 50.221 527 ALA AAA N 1
ATOM 4171 C CA . ALA A 1 556 ? 34.966 28.069 122.605 1.000 50.625 527 ALA AAA CA 1
ATOM 4172 C C . ALA A 1 556 ? 35.790 26.766 122.637 1.000 50.588 527 ALA AAA C 1
ATOM 4173 O O . ALA A 1 556 ? 36.884 26.783 123.265 1.000 49.508 527 ALA AAA O 1
ATOM 4175 N N . TRP A 1 557 ? 35.338 25.700 121.971 1.000 46.703 528 TRP AAA N 1
ATOM 4176 C CA . TRP A 1 557 ? 36.062 24.394 121.919 1.000 48.447 528 TRP AAA CA 1
ATOM 4177 C C . TRP A 1 557 ? 35.990 23.810 120.516 1.000 48.923 528 TRP AAA C 1
ATOM 4178 O O . TRP A 1 557 ? 34.978 24.044 119.821 1.000 50.530 528 TRP AAA O 1
ATOM 4189 N N . ASN A 1 558 ? 36.969 22.970 120.170 1.000 49.730 529 ASN AAA N 1
ATOM 4190 C CA . ASN A 1 558 ? 36.920 22.118 118.954 1.000 47.561 529 ASN AAA CA 1
ATOM 4191 C C . ASN A 1 558 ? 35.890 20.990 119.172 1.000 47.406 529 ASN AAA C 1
ATOM 4192 O O . ASN A 1 558 ? 36.287 19.815 119.218 1.000 51.425 529 ASN AAA O 1
ATOM 4197 N N . VAL A 1 559 ? 34.603 21.320 119.244 1.000 48.757 530 VAL AAA N 1
ATOM 4198 C CA . VAL A 1 559 ? 33.516 20.357 119.599 1.000 47.390 530 VAL AAA CA 1
ATOM 4199 C C . VAL A 1 559 ? 33.289 19.309 118.504 1.000 46.053 530 VAL AAA C 1
ATOM 4200 O O . VAL A 1 559 ? 32.817 18.192 118.838 1.000 49.552 530 VAL AAA O 1
ATOM 4204 N N . PHE A 1 560 ? 33.508 19.650 117.241 1.000 50.087 531 PHE AAA N 1
ATOM 4205 C CA . PHE A 1 560 ? 33.221 18.742 116.105 1.000 49.825 531 PHE AAA CA 1
ATOM 4206 C C . PHE A 1 560 ? 34.254 17.601 116.087 1.000 49.506 531 PHE AAA C 1
ATOM 4207 O O . PHE A 1 560 ? 33.847 16.442 115.974 1.000 43.587 531 PHE AAA O 1
ATOM 4215 N N . GLU A 1 561 ? 35.539 17.912 116.195 1.000 44.931 532 GLU AAA N 1
ATOM 4216 C CA . GLU A 1 561 ? 36.597 16.883 116.334 1.000 49.391 532 GLU AAA CA 1
ATOM 4217 C C . GLU A 1 561 ? 36.379 16.082 117.634 1.000 47.545 532 GLU AAA C 1
ATOM 4218 O O . GLU A 1 561 ? 36.601 14.849 117.629 1.000 49.845 532 GLU AAA O 1
ATOM 4224 N N . ASP A 1 562 ? 35.945 16.731 118.705 1.000 45.125 533 ASP AAA N 1
ATOM 4225 C CA . ASP A 1 562 ? 35.634 16.028 119.970 1.000 47.477 533 ASP AAA CA 1
ATOM 4226 C C . ASP A 1 562 ? 34.550 14.978 119.686 1.000 48.254 533 ASP AAA C 1
ATOM 4227 O O . ASP A 1 562 ? 34.714 13.821 120.101 1.000 46.982 533 ASP AAA O 1
ATOM 4232 N N . TYR A 1 563 ? 33.501 15.322 118.959 1.000 48.341 534 TYR AAA N 1
ATOM 4233 C CA . TYR A 1 563 ? 32.368 14.390 118.730 1.000 45.212 534 TYR AAA CA 1
ATOM 4234 C C . TYR A 1 563 ? 32.802 13.215 117.860 1.000 45.971 534 TYR AAA C 1
ATOM 4235 O O . TYR A 1 563 ? 32.259 12.109 118.043 1.000 46.719 534 TYR AAA O 1
ATOM 4244 N N . ALA A 1 564 ? 33.744 13.424 116.946 1.000 45.878 535 ALA AAA N 1
ATOM 4245 C CA . ALA A 1 564 ? 34.277 12.334 116.103 1.000 46.404 535 ALA AAA CA 1
ATOM 4246 C C . ALA A 1 564 ? 35.354 11.544 116.854 1.000 46.224 535 ALA AAA C 1
ATOM 4247 O O . ALA A 1 564 ? 35.716 10.506 116.344 1.000 43.871 535 ALA AAA O 1
ATOM 4249 N N . THR A 1 565 ? 35.784 11.960 118.046 1.000 44.921 536 THR AAA N 1
ATOM 4250 C CA . THR A 1 565 ? 36.868 11.280 118.816 1.000 47.845 536 THR AAA CA 1
ATOM 4251 C C . THR A 1 565 ? 36.289 10.600 120.072 1.000 47.313 536 THR AAA C 1
ATOM 4252 O O . THR A 1 565 ? 36.346 9.366 120.173 1.000 45.882 536 THR AAA O 1
ATOM 4256 N N . LYS A 1 566 ? 35.667 11.354 120.960 1.000 45.803 537 LYS AAA N 1
ATOM 4257 C CA . LYS A 1 566 ? 35.105 10.829 122.226 1.000 43.538 537 LYS AAA CA 1
ATOM 4258 C C . LYS A 1 566 ? 33.629 10.483 122.060 1.000 43.945 537 LYS AAA C 1
ATOM 4259 O O . LYS A 1 566 ? 33.192 9.453 122.595 1.000 48.780 537 LYS AAA O 1
ATOM 4265 N N . GLY A 1 567 ? 32.876 11.347 121.401 1.000 46.084 538 GLY AAA N 1
ATOM 4266 C CA . GLY A 1 567 ? 31.462 11.104 121.056 1.000 48.327 538 GLY AAA CA 1
ATOM 4267 C C . GLY A 1 567 ? 30.530 11.473 122.181 1.000 43.584 538 GLY AAA C 1
ATOM 4268 O O . GLY A 1 567 ? 29.406 10.978 122.191 1.000 49.434 538 GLY AAA O 1
ATOM 4269 N N . SER A 1 568 ? 30.967 12.311 123.111 1.000 47.468 539 SER AAA N 1
ATOM 4270 C CA . SER A 1 568 ? 30.120 12.767 124.240 1.000 45.231 539 SER AAA CA 1
ATOM 4271 C C . SER A 1 568 ? 28.824 13.375 123.685 1.000 48.287 539 SER AAA C 1
ATOM 4272 O O . SER A 1 568 ? 28.916 14.237 122.820 1.000 45.614 539 SER AAA O 1
ATOM 4275 N N . LEU A 1 569 ? 27.662 12.943 124.171 1.000 47.288 540 LEU AAA N 1
ATOM 4276 C CA . LEU A 1 569 ? 26.346 13.420 123.686 1.000 50.777 540 LEU AAA CA 1
ATOM 4277 C C . LEU A 1 569 ? 26.228 14.938 123.867 1.000 51.094 540 LEU AAA C 1
ATOM 4278 O O . LEU A 1 569 ? 25.626 15.566 123.008 1.000 51.411 540 LEU AAA O 1
ATOM 4283 N N . ILE A 1 570 ? 26.786 15.498 124.930 1.000 47.807 541 ILE AAA N 1
ATOM 4284 C CA . ILE A 1 570 ? 26.717 16.950 125.237 1.000 51.095 541 ILE AAA CA 1
ATOM 4285 C C . ILE A 1 570 ? 27.214 17.772 124.042 1.000 54.781 541 ILE AAA C 1
ATOM 4286 O O . ILE A 1 570 ? 26.732 18.894 123.865 1.000 51.156 541 ILE AAA O 1
ATOM 4291 N N . LEU A 1 571 ? 28.163 17.256 123.264 1.000 51.212 542 LEU AAA N 1
ATOM 4292 C CA . LEU A 1 571 ? 28.763 18.006 122.129 1.000 49.817 542 LEU AAA CA 1
ATOM 4293 C C . LEU A 1 571 ? 27.681 18.249 121.078 1.000 52.756 542 LEU AAA C 1
ATOM 4294 O O . LEU A 1 571 ? 27.523 19.407 120.633 1.000 49.955 542 LEU AAA O 1
ATOM 4299 N N . LYS A 1 572 ? 26.958 17.197 120.700 1.000 45.021 543 LYS AAA N 1
ATOM 4300 C CA . LYS A 1 572 ? 25.800 17.314 119.790 1.000 49.638 543 LYS AAA CA 1
ATOM 4301 C C . LYS A 1 572 ? 24.727 18.237 120.391 1.000 53.548 543 LYS AAA C 1
ATOM 4302 O O . LYS A 1 572 ? 24.205 19.075 119.640 1.000 53.015 543 LYS AAA O 1
ATOM 4308 N N . GLU A 1 573 ? 24.382 18.084 121.669 1.000 51.515 544 GLU AAA N 1
ATOM 4309 C CA . GLU A 1 573 ? 23.311 18.895 122.305 1.000 51.897 544 GLU AAA CA 1
ATOM 4310 C C . GLU A 1 573 ? 23.717 20.380 122.261 1.000 51.227 544 GLU AAA C 1
ATOM 4311 O O . GLU A 1 573 ? 22.866 21.220 122.073 1.000 49.345 544 GLU AAA O 1
ATOM 4317 N N . MET A 1 574 ? 24.987 20.710 122.462 1.000 51.239 545 MET AAA N 1
ATOM 4318 C CA . MET A 1 574 ? 25.459 22.113 122.443 1.000 46.791 545 MET AAA CA 1
ATOM 4319 C C . MET A 1 574 ? 25.242 22.692 121.043 1.000 58.465 545 MET AAA C 1
ATOM 4320 O O . MET A 1 574 ? 24.716 23.810 120.928 1.000 59.514 545 MET AAA O 1
ATOM 4325 N N . VAL A 1 575 ? 25.674 21.954 120.018 1.000 54.115 546 VAL AAA N 1
ATOM 4326 C CA . VAL A 1 575 ? 25.659 22.397 118.600 1.000 48.884 546 VAL AAA CA 1
ATOM 4327 C C . VAL A 1 575 ? 24.206 22.530 118.117 1.000 51.353 546 VAL AAA C 1
ATOM 4328 O O . VAL A 1 575 ? 23.907 23.521 117.446 1.000 51.212 546 VAL AAA O 1
ATOM 4332 N N . LEU A 1 576 ? 23.348 21.556 118.380 1.000 47.933 547 LEU AAA N 1
ATOM 4333 C CA . LEU A 1 576 ? 21.980 21.532 117.824 1.000 52.397 547 LEU AAA CA 1
ATOM 4334 C C . LEU A 1 576 ? 21.159 22.615 118.530 1.000 57.845 547 LEU AAA C 1
ATOM 4335 O O . LEU A 1 576 ? 20.227 23.141 117.921 1.000 61.684 547 LEU AAA O 1
ATOM 4340 N N . PHE A 1 577 ? 21.469 22.902 119.794 1.000 58.304 548 PHE AAA N 1
ATOM 4341 C CA . PHE A 1 577 ? 20.850 24.017 120.542 1.000 57.216 548 PHE AAA CA 1
ATOM 4342 C C . PHE A 1 577 ? 21.237 25.329 119.861 1.000 58.111 548 PHE AAA C 1
ATOM 4343 O O . PHE A 1 577 ? 20.344 26.162 119.665 1.000 57.329 548 PHE AAA O 1
ATOM 4351 N N . ALA A 1 578 ? 22.501 25.502 119.483 1.000 48.079 549 ALA AAA N 1
ATOM 4352 C CA . ALA A 1 578 ? 22.957 26.776 118.900 1.000 55.190 549 ALA AAA CA 1
ATOM 4353 C C . ALA A 1 578 ? 22.312 26.939 117.517 1.000 55.734 549 ALA AAA C 1
ATOM 4354 O O . ALA A 1 578 ? 21.854 28.049 117.206 1.000 59.067 549 ALA AAA O 1
ATOM 4356 N N . LEU A 1 579 ? 22.226 25.869 116.736 1.000 57.278 550 LEU AAA N 1
ATOM 4357 C CA . LEU A 1 579 ? 21.666 25.903 115.363 1.000 57.972 550 LEU AAA CA 1
ATOM 4358 C C . LEU A 1 579 ? 20.170 26.199 115.439 1.000 62.395 550 LEU AAA C 1
ATOM 4359 O O . LEU A 1 579 ? 19.726 27.036 114.651 1.000 59.548 550 LEU AAA O 1
ATOM 4364 N N . ARG A 1 580 ? 19.429 25.491 116.297 1.000 54.570 551 ARG AAA N 1
ATOM 4365 C CA . ARG A 1 580 ? 17.972 25.726 116.500 1.000 61.965 551 ARG AAA CA 1
ATOM 4366 C C . ARG A 1 580 ? 17.706 27.166 116.948 1.000 59.739 551 ARG AAA C 1
ATOM 4367 O O . ARG A 1 580 ? 16.698 27.718 116.561 1.000 58.385 551 ARG AAA O 1
ATOM 4375 N N . ARG A 1 581 ? 18.579 27.733 117.758 1.000 60.555 552 ARG AAA N 1
ATOM 4376 C CA . ARG A 1 581 ? 18.450 29.131 118.203 1.000 64.938 552 ARG AAA CA 1
ATOM 4377 C C . ARG A 1 581 ? 18.667 30.058 117.010 1.000 64.904 552 ARG AAA C 1
ATOM 4378 O O . ARG A 1 581 ? 17.894 30.997 116.880 1.000 65.577 552 ARG AAA O 1
ATOM 4386 N N . LEU A 1 582 ? 19.681 29.789 116.183 1.000 59.146 553 LEU AAA N 1
ATOM 4387 C CA . LEU A 1 582 ? 20.023 30.643 115.029 1.000 58.536 553 LEU AAA CA 1
ATOM 4388 C C . LEU A 1 582 ? 18.880 30.571 114.020 1.000 62.934 553 LEU AAA C 1
ATOM 4389 O O . LEU A 1 582 ? 18.522 31.622 113.486 1.000 63.400 553 LEU AAA O 1
ATOM 4394 N N . LEU A 1 583 ? 18.301 29.396 113.801 1.000 56.226 554 LEU AAA N 1
ATOM 4395 C CA . LEU A 1 583 ? 17.237 29.225 112.782 1.000 58.950 554 LEU AAA CA 1
ATOM 4396 C C . LEU A 1 583 ? 15.891 29.716 113.328 1.000 59.143 554 LEU AAA C 1
ATOM 4397 O O . LEU A 1 583 ? 15.079 30.122 112.513 1.000 57.732 554 LEU AAA O 1
ATOM 4402 N N . GLY A 1 584 ? 15.670 29.651 114.643 1.000 67.431 555 GLY AAA N 1
ATOM 4403 C CA . GLY A 1 584 ? 14.424 30.055 115.326 1.000 58.867 555 GLY AAA CA 1
ATOM 4404 C C . GLY A 1 584 ? 13.186 29.580 114.590 1.000 64.141 555 GLY AAA C 1
ATOM 4405 O O . GLY A 1 584 ? 13.113 28.377 114.285 1.000 60.163 555 GLY AAA O 1
ATOM 4406 N N . GLU A 1 585 ? 12.281 30.511 114.252 1.000 74.001 556 GLU AAA N 1
ATOM 4407 C CA . GLU A 1 585 ? 10.942 30.233 113.646 1.000 79.320 556 GLU AAA CA 1
ATOM 4408 C C . GLU A 1 585 ? 11.076 29.851 112.161 1.000 72.509 556 GLU AAA C 1
ATOM 4409 O O . GLU A 1 585 ? 10.128 29.246 111.614 1.000 71.686 556 GLU AAA O 1
ATOM 4415 N N . GLN A 1 586 ? 12.213 30.164 111.532 1.000 67.353 557 GLN AAA N 1
ATOM 4416 C CA . GLN A 1 586 ? 12.464 29.896 110.090 1.000 72.112 557 GLN AAA CA 1
ATOM 4417 C C . GLN A 1 586 ? 12.836 28.423 109.852 1.000 75.113 557 GLN AAA C 1
ATOM 4418 O O . GLN A 1 586 ? 12.984 28.063 108.678 1.000 79.190 557 GLN AAA O 1
ATOM 4424 N N . ILE A 1 587 ? 13.028 27.594 110.881 1.000 65.664 558 ILE AAA N 1
ATOM 4425 C CA . ILE A 1 587 ? 13.468 26.193 110.634 1.000 64.820 558 ILE AAA CA 1
ATOM 4426 C C . ILE A 1 587 ? 12.431 25.537 109.712 1.000 63.345 558 ILE AAA C 1
ATOM 4427 O O . ILE A 1 587 ? 11.236 25.613 110.011 1.000 65.105 558 ILE AAA O 1
ATOM 4432 N N . THR A 1 588 ? 12.901 24.938 108.615 1.000 60.198 559 THR AAA N 1
ATOM 4433 C C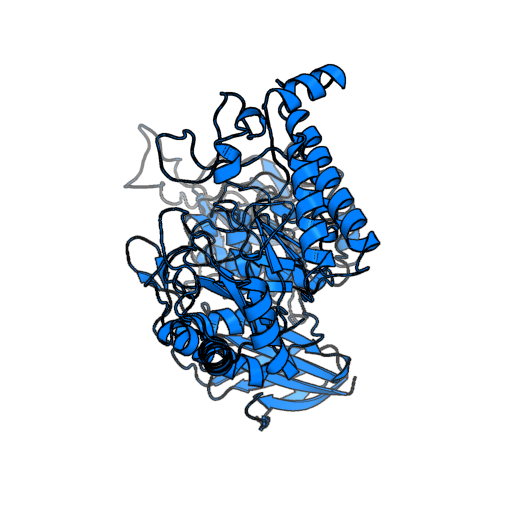A . THR A 1 588 ? 12.095 24.362 107.510 1.000 55.039 559 THR AAA CA 1
ATOM 4434 C C . THR A 1 588 ? 11.495 23.025 107.908 1.000 54.433 559 THR AAA C 1
ATOM 4435 O O . THR A 1 588 ? 10.516 22.636 107.267 1.000 59.296 559 THR AAA O 1
ATOM 4439 N N . LEU A 1 589 ? 12.106 22.307 108.854 1.000 55.529 560 LEU AAA N 1
ATOM 4440 C CA . LEU A 1 589 ? 11.663 20.931 109.220 1.000 57.195 560 LEU AAA CA 1
ATOM 4441 C C . LEU A 1 589 ? 11.871 20.704 110.717 1.000 56.221 560 LEU AAA C 1
ATOM 4442 O O . LEU A 1 589 ? 12.886 21.177 111.255 1.000 58.757 560 LEU AAA O 1
ATOM 4447 N N . LYS A 1 590 ? 10.881 20.082 111.356 1.000 57.338 561 LYS AAA N 1
ATOM 4448 C CA . LYS A 1 590 ? 10.957 19.494 112.712 1.000 58.629 561 LYS AAA CA 1
ATOM 4449 C C . LYS A 1 590 ? 10.300 18.124 112.621 1.000 58.511 561 LYS AAA C 1
ATOM 4450 O O . LYS A 1 590 ? 9.443 17.940 111.754 1.000 53.025 561 LYS AAA O 1
ATOM 4456 N N . THR A 1 591 ? 10.743 17.168 113.420 1.000 58.139 562 THR AAA N 1
ATOM 4457 C CA . THR A 1 591 ? 10.277 15.766 113.295 1.000 53.922 562 THR AAA CA 1
ATOM 4458 C C . THR A 1 591 ? 10.570 15.032 114.596 1.000 56.089 562 THR AAA C 1
ATOM 4459 O O . THR A 1 591 ? 11.407 15.525 115.375 1.000 50.697 562 THR AAA O 1
ATOM 4463 N N . THR A 1 592 ? 9.885 13.920 114.826 1.000 52.642 563 THR AAA N 1
ATOM 4464 C CA . THR A 1 592 ? 10.148 13.032 115.980 1.000 54.294 563 THR AAA CA 1
ATOM 4465 C C . THR A 1 592 ? 10.975 11.850 115.485 1.000 55.830 563 THR AAA C 1
ATOM 4466 O O . THR A 1 592 ? 11.179 10.914 116.258 1.000 55.709 563 THR AAA O 1
ATOM 4470 N N . LEU A 1 593 ? 11.395 11.860 114.222 1.000 56.970 564 LEU AAA N 1
ATOM 4471 C CA . LEU A 1 593 ? 12.290 10.797 113.716 1.000 52.566 564 LEU AAA CA 1
ATOM 4472 C C . LEU A 1 593 ? 13.477 10.765 114.668 1.000 52.192 564 LEU AAA C 1
ATOM 4473 O O . LEU A 1 593 ? 14.098 11.795 114.932 1.000 49.808 564 LEU AAA O 1
ATOM 4478 N N . PRO A 1 594 ? 13.776 9.611 115.297 1.000 53.000 565 PRO AAA N 1
ATOM 4479 C CA . PRO A 1 594 ? 14.833 9.576 116.309 1.000 54.811 565 PRO AAA CA 1
ATOM 4480 C C . PRO A 1 594 ? 16.255 9.715 115.721 1.000 50.482 565 PRO AAA C 1
ATOM 4481 O O . PRO A 1 594 ? 16.433 9.845 114.532 1.000 49.010 565 PRO AAA O 1
ATOM 4485 N N . ALA A 1 595 ? 17.257 9.694 116.581 1.000 48.816 566 ALA AAA N 1
ATOM 4486 C CA . ALA A 1 595 ? 18.636 10.149 116.285 1.000 52.233 566 ALA AAA CA 1
ATOM 4487 C C . ALA A 1 595 ? 19.270 9.363 115.140 1.000 49.279 566 ALA AAA C 1
ATOM 4488 O O . ALA A 1 595 ? 19.923 9.992 114.255 1.000 49.149 566 ALA AAA O 1
ATOM 4490 N N . GLN A 1 596 ? 19.104 8.041 115.119 1.000 47.974 567 GLN AAA N 1
ATOM 4491 C CA . GLN A 1 596 ? 19.818 7.212 114.111 1.000 49.200 567 GLN AAA CA 1
ATOM 4492 C C . GLN A 1 596 ? 19.172 7.419 112.738 1.000 52.818 567 GLN AAA C 1
ATOM 4493 O O . GLN A 1 596 ? 19.767 6.957 111.758 1.000 45.115 567 GLN AAA O 1
ATOM 4499 N N . GLY A 1 597 ? 18.001 8.073 112.671 1.000 51.791 568 GLY AAA N 1
ATOM 4500 C CA . GLY A 1 597 ? 17.237 8.248 111.422 1.000 53.217 568 GLY AAA CA 1
ATOM 4501 C C . GLY A 1 597 ? 17.847 9.326 110.550 1.000 54.328 568 GLY AAA C 1
ATOM 4502 O O . GLY A 1 597 ? 18.606 10.152 111.073 1.000 52.635 568 GLY AAA O 1
ATOM 4503 N N . VAL A 1 598 ? 17.503 9.336 109.267 1.000 53.383 569 VAL AAA N 1
ATOM 4504 C CA . VAL A 1 598 ? 17.926 10.399 108.314 1.000 56.526 569 VAL AAA CA 1
ATOM 4505 C C . VAL A 1 598 ? 16.680 10.982 107.633 1.000 52.797 569 VAL AAA C 1
ATOM 4506 O O . VAL A 1 598 ? 15.774 10.224 107.266 1.000 49.123 569 VAL AAA O 1
ATOM 4510 N N . THR A 1 599 ? 16.658 12.292 107.444 1.000 46.514 570 THR AAA N 1
ATOM 4511 C CA . THR A 1 599 ? 15.624 12.958 106.633 1.000 49.691 570 THR AAA CA 1
ATOM 4512 C C . THR A 1 599 ? 16.284 13.928 105.649 1.000 51.511 570 THR AAA C 1
ATOM 4513 O O . THR A 1 599 ? 17.353 14.496 105.965 1.000 57.948 570 THR AAA O 1
ATOM 4517 N N . THR A 1 600 ? 15.668 14.080 104.476 1.000 52.665 571 THR AAA N 1
ATOM 4518 C CA . THR A 1 600 ? 15.947 15.151 103.486 1.000 52.515 571 THR AAA CA 1
ATOM 4519 C C . THR A 1 600 ? 14.617 15.708 102.995 1.000 55.971 571 THR AAA C 1
ATOM 4520 O O . THR A 1 600 ? 13.610 14.982 103.057 1.000 53.532 571 THR AAA O 1
ATOM 4524 N N . LEU A 1 601 ? 14.638 16.948 102.531 1.000 58.796 572 LEU AAA N 1
ATOM 4525 C CA . LEU A 1 601 ? 13.504 17.574 101.809 1.000 59.929 572 LEU AAA CA 1
ATOM 4526 C C . LEU A 1 601 ? 13.981 17.999 100.418 1.000 51.497 572 LEU AAA C 1
ATOM 4527 O O . LEU A 1 601 ? 14.709 19.007 100.294 1.000 60.908 572 LEU AAA O 1
ATOM 4532 N N . GLN A 1 602 ? 13.570 17.237 99.420 1.000 51.124 573 GLN AAA N 1
ATOM 4533 C CA . GLN A 1 602 ? 13.890 17.443 97.988 1.000 54.713 573 GLN AAA CA 1
ATOM 4534 C C . GLN A 1 602 ? 12.674 18.069 97.281 1.000 61.215 573 GLN AAA C 1
ATOM 4535 O O . GLN A 1 602 ? 11.505 17.790 97.658 1.000 60.087 573 GLN AAA O 1
ATOM 4541 N N . HIS A 1 603 ? 12.968 18.900 96.286 1.000 60.618 574 HIS AAA N 1
ATOM 4542 C CA . HIS A 1 603 ? 12.019 19.708 95.490 1.000 60.005 574 HIS AAA CA 1
ATOM 4543 C C . HIS A 1 603 ? 12.057 19.220 94.043 1.000 57.827 574 HIS AAA C 1
ATOM 4544 O O . HIS A 1 603 ? 13.135 19.286 93.438 1.000 54.666 574 HIS AAA O 1
ATOM 4551 N N . GLN A 1 604 ? 10.945 18.690 93.533 1.000 57.388 575 GLN AAA N 1
ATOM 4552 C CA . GLN A 1 604 ? 10.708 18.508 92.077 1.000 61.245 575 GLN AAA CA 1
ATOM 4553 C C . GLN A 1 604 ? 9.850 19.697 91.597 1.000 66.920 575 GLN AAA C 1
ATOM 4554 O O . GLN A 1 604 ? 8.612 19.628 91.720 1.000 61.332 575 GLN AAA O 1
ATOM 4560 N N . ALA A 1 605 ? 10.483 20.771 91.122 1.000 62.588 576 ALA AAA N 1
ATOM 4561 C CA . ALA A 1 605 ? 9.818 22.025 90.679 1.000 70.278 576 ALA AAA CA 1
ATOM 4562 C C . ALA A 1 605 ? 8.802 21.724 89.565 1.000 63.408 576 ALA AAA C 1
ATOM 4563 O O . ALA A 1 605 ? 7.619 22.040 89.731 1.000 74.714 576 ALA AAA O 1
ATOM 4565 N N . ALA A 1 606 ? 9.251 21.099 88.485 1.000 65.721 577 ALA AAA N 1
ATOM 4566 C CA . ALA A 1 606 ? 8.423 20.659 87.342 1.000 67.303 577 ALA AAA CA 1
ATOM 4567 C C . ALA A 1 606 ? 7.109 20.039 87.837 1.000 77.071 577 ALA AAA C 1
ATOM 4568 O O . ALA A 1 606 ? 6.070 20.271 87.201 1.000 79.647 577 ALA AAA O 1
ATOM 4570 N N . GLU A 1 607 ? 7.138 19.270 88.923 1.000 68.002 578 GLU AAA N 1
ATOM 4571 C CA . GLU A 1 607 ? 5.984 18.438 89.340 1.000 60.704 578 GLU AAA CA 1
ATOM 4572 C C . GLU A 1 607 ? 5.245 19.143 90.469 1.000 53.358 578 GLU AAA C 1
ATOM 4573 O O . GLU A 1 607 ? 4.316 18.555 91.003 1.000 61.060 578 GLU AAA O 1
ATOM 4579 N N . ARG A 1 608 ? 5.664 20.360 90.810 1.000 56.212 579 ARG AAA N 1
ATOM 4580 C CA . ARG A 1 608 ? 5.043 21.246 91.830 1.000 68.342 579 ARG AAA CA 1
ATOM 4581 C C . ARG A 1 608 ? 4.803 20.456 93.125 1.000 75.630 579 ARG AAA C 1
ATOM 4582 O O . ARG A 1 608 ? 3.730 20.631 93.771 1.000 77.282 579 ARG AAA O 1
ATOM 4590 N N . ARG A 1 609 ? 5.807 19.674 93.535 1.000 68.073 580 ARG AAA N 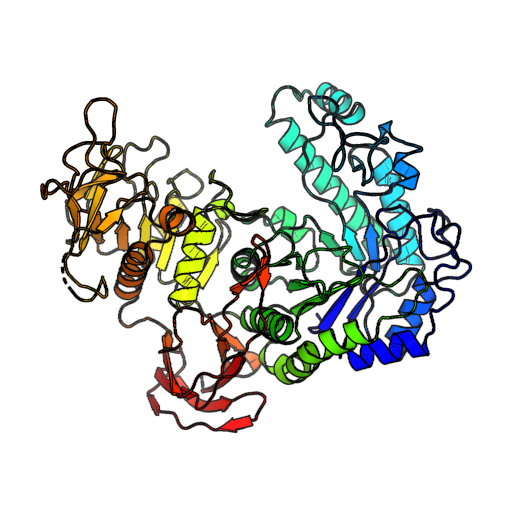1
ATOM 4591 C CA . ARG A 1 609 ? 5.790 18.917 94.810 1.000 63.469 580 ARG AAA CA 1
ATOM 4592 C C . ARG A 1 609 ? 7.163 18.894 95.486 1.000 62.589 580 ARG AAA C 1
ATOM 4593 O O . ARG A 1 609 ? 8.192 19.022 94.790 1.000 61.310 580 ARG AAA O 1
ATOM 4601 N N . TYR A 1 610 ? 7.129 18.755 96.814 1.000 60.844 581 TYR AAA N 1
ATOM 4602 C CA . TYR A 1 610 ? 8.278 18.428 97.686 1.000 57.905 581 TYR AAA CA 1
ATOM 4603 C C . TYR A 1 610 ? 8.232 16.936 98.053 1.000 61.731 581 TYR AAA C 1
ATOM 4604 O O . TYR A 1 610 ? 7.130 16.375 98.174 1.000 63.698 581 TYR AAA O 1
ATOM 4613 N N . ILE A 1 611 ? 9.403 16.307 98.214 1.000 57.426 582 ILE AAA N 1
ATOM 4614 C CA . ILE A 1 611 ? 9.528 14.923 98.750 1.000 57.354 582 ILE AAA CA 1
ATOM 4615 C C . ILE A 1 611 ? 10.374 14.983 100.030 1.000 63.339 582 ILE AAA C 1
ATOM 4616 O O . ILE A 1 611 ? 11.602 15.287 99.960 1.000 56.865 582 ILE AAA O 1
ATOM 4621 N N . ASN A 1 612 ? 9.692 14.788 101.161 1.000 61.283 583 ASN AAA N 1
ATOM 4622 C CA . ASN A 1 612 ? 10.274 14.475 102.488 1.000 57.765 583 ASN AAA CA 1
ATOM 4623 C C . ASN A 1 612 ? 10.689 12.997 102.514 1.000 60.421 583 ASN AAA C 1
ATOM 4624 O O . ASN A 1 612 ? 9.797 12.116 102.389 1.000 54.021 583 ASN AAA O 1
ATOM 4629 N N . HIS A 1 613 ? 12.000 12.742 102.571 1.000 56.249 584 HIS AAA N 1
ATOM 4630 C CA . HIS A 1 613 ? 12.595 11.380 102.711 1.000 54.371 584 HIS AAA CA 1
ATOM 4631 C C . HIS A 1 613 ? 12.850 11.121 104.194 1.000 45.159 584 HIS AAA C 1
ATOM 4632 O O . HIS A 1 613 ? 13.429 11.980 104.856 1.000 49.924 584 HIS AAA O 1
ATOM 4639 N N . LEU A 1 614 ? 12.332 10.015 104.706 1.000 45.484 585 LEU AAA N 1
ATOM 4640 C CA . LEU A 1 614 ? 12.501 9.588 106.113 1.000 46.795 585 LEU AAA CA 1
ATOM 4641 C C . LEU A 1 614 ? 13.117 8.188 106.068 1.000 50.919 585 LEU AAA C 1
ATOM 4642 O O . LEU A 1 614 ? 12.558 7.325 105.338 1.000 53.274 585 LEU AAA O 1
ATOM 4647 N N . LEU A 1 615 ? 14.248 7.987 106.753 1.000 48.442 586 LEU AAA N 1
ATOM 4648 C CA . LEU A 1 615 ? 14.925 6.672 106.815 1.000 51.936 586 LEU AAA CA 1
ATOM 4649 C C . LEU A 1 615 ? 15.229 6.345 108.268 1.000 50.978 586 LEU AAA C 1
ATOM 4650 O O . LEU A 1 615 ? 15.534 7.300 109.004 1.000 54.037 586 LEU AAA O 1
ATOM 4655 N N . TYR A 1 616 ? 15.136 5.066 108.651 1.000 51.838 587 TYR AAA N 1
ATOM 4656 C CA . TYR A 1 616 ? 15.683 4.536 109.929 1.000 50.587 587 TYR AAA CA 1
ATOM 4657 C C . TYR A 1 616 ? 16.341 3.178 109.709 1.000 53.500 587 TYR AAA C 1
ATOM 4658 O O . TYR A 1 616 ? 15.646 2.143 109.522 1.000 49.771 587 TYR AAA O 1
ATOM 4667 N N . ALA A 1 617 ? 17.672 3.182 109.734 1.000 51.433 588 ALA AAA N 1
ATOM 4668 C CA . ALA A 1 617 ? 18.488 1.961 109.938 1.000 50.654 588 ALA AAA CA 1
ATOM 4669 C C . ALA A 1 617 ? 19.663 2.285 110.852 1.000 54.365 588 ALA AAA C 1
ATOM 4670 O O . ALA A 1 617 ? 20.088 3.452 110.921 1.000 60.832 588 ALA AAA O 1
ATOM 4672 N N . SER A 1 618 ? 20.143 1.275 111.562 1.000 52.793 589 SER AAA N 1
ATOM 4673 C CA . SER A 1 618 ? 21.129 1.446 112.642 1.000 52.857 589 SER AAA CA 1
ATOM 4674 C C . SER A 1 618 ? 22.249 0.445 112.436 1.000 52.116 589 SER AAA C 1
ATOM 4675 O O . SER A 1 618 ? 22.162 -0.675 112.904 1.000 50.828 589 SER AAA O 1
ATOM 4678 N N . PRO A 1 619 ? 23.331 0.783 111.718 1.000 50.674 590 PRO AAA N 1
ATOM 4679 C CA . PRO A 1 619 ? 24.394 -0.190 111.523 1.000 51.995 590 PRO AAA CA 1
ATOM 4680 C C . PRO A 1 619 ? 24.946 -0.596 112.888 1.000 45.263 590 PRO AAA C 1
ATOM 4681 O O . PRO A 1 619 ? 24.961 0.177 113.764 1.000 48.692 590 PRO AAA O 1
ATOM 4685 N N . VAL A 1 620 ? 25.385 -1.833 112.997 1.000 45.749 591 VAL AAA N 1
ATOM 4686 C CA . VAL A 1 620 ? 25.775 -2.442 114.285 1.000 48.320 591 VAL AAA CA 1
ATOM 4687 C C . VAL A 1 620 ? 27.134 -3.116 114.068 1.000 49.858 591 VAL AAA C 1
ATOM 4688 O O . VAL A 1 620 ? 27.364 -3.725 113.008 1.000 52.279 591 VAL AAA O 1
ATOM 4692 N N . LYS A 1 621 ? 28.040 -2.957 115.019 1.000 47.261 592 LYS AAA N 1
ATOM 4693 C CA . LYS A 1 621 ? 29.413 -3.451 114.860 1.000 45.477 592 LYS AAA CA 1
ATOM 4694 C C . LYS A 1 621 ? 29.417 -4.977 114.944 1.000 44.183 592 LYS AAA C 1
ATOM 4695 O O . LYS A 1 621 ? 28.946 -5.465 115.941 1.000 48.073 592 LYS AAA O 1
ATOM 4701 N N . ARG A 1 622 ? 29.952 -5.670 113.942 1.000 40.784 593 ARG AAA N 1
ATOM 4702 C CA . ARG A 1 622 ? 30.214 -7.136 113.975 1.000 46.156 593 ARG AAA CA 1
ATOM 4703 C C . ARG A 1 622 ? 31.680 -7.365 113.582 1.000 46.852 593 ARG AAA C 1
ATOM 4704 O O . ARG A 1 622 ? 32.381 -6.375 113.328 1.000 48.131 593 ARG AAA O 1
ATOM 4712 N N . GLY A 1 623 ? 32.152 -8.608 113.571 1.000 44.804 594 GLY AAA N 1
ATOM 4713 C CA . GLY A 1 623 ? 33.599 -8.909 113.493 1.000 45.435 594 GLY AAA CA 1
ATOM 4714 C C . GLY A 1 623 ? 34.408 -8.030 114.436 1.000 49.554 594 GLY AAA C 1
ATOM 4715 O O . GLY A 1 623 ? 33.930 -7.731 115.534 1.000 44.496 594 GLY AAA O 1
ATOM 4716 N N . GLU A 1 624 ? 35.612 -7.621 114.033 1.000 51.942 595 GLU AAA N 1
ATOM 4717 C CA . GLU A 1 624 ? 36.426 -6.641 114.794 1.000 51.003 595 GLU AAA CA 1
ATOM 4718 C C . GLU A 1 624 ? 35.816 -5.237 114.696 1.000 54.869 595 GLU AAA C 1
ATOM 4719 O O . GLU A 1 624 ? 35.750 -4.591 115.726 1.000 59.875 595 GLU AAA O 1
ATOM 4725 N N . ARG A 1 625 ? 35.378 -4.754 113.533 1.000 54.142 596 ARG AAA N 1
ATOM 4726 C CA . ARG A 1 625 ? 34.966 -3.325 113.451 1.000 57.084 596 ARG AAA CA 1
ATOM 4727 C C . ARG A 1 625 ? 33.988 -3.039 112.304 1.000 58.087 596 ARG AAA C 1
ATOM 4728 O O . ARG A 1 625 ? 33.533 -1.890 112.249 1.000 61.192 596 ARG AAA O 1
ATOM 4736 N N . VAL A 1 626 ? 33.666 -4.002 111.436 1.000 51.779 597 VAL AAA N 1
ATOM 4737 C CA . VAL A 1 626 ? 32.744 -3.770 110.289 1.000 50.636 597 VAL AAA CA 1
ATOM 4738 C C . VAL A 1 626 ? 31.352 -3.432 110.861 1.000 51.623 597 VAL AAA C 1
ATOM 4739 O O . VAL A 1 626 ? 30.912 -4.116 111.786 1.000 50.897 597 VAL AAA O 1
ATOM 4743 N N . GLU A 1 627 ? 30.720 -2.348 110.414 1.000 48.464 598 GLU AAA N 1
ATOM 4744 C CA . GLU A 1 627 ? 29.355 -1.960 110.855 1.000 46.395 598 GLU AAA CA 1
ATOM 4745 C C . GLU A 1 627 ? 28.362 -2.394 109.782 1.000 50.632 598 GLU AAA C 1
ATOM 4746 O O . GLU A 1 627 ? 28.459 -1.901 108.646 1.000 48.499 598 GLU AAA O 1
ATOM 4752 N N . ILE A 1 628 ? 27.445 -3.295 110.136 1.000 48.060 599 ILE AAA N 1
ATOM 4753 C CA . ILE A 1 628 ? 26.576 -4.026 109.170 1.000 45.698 599 ILE AAA CA 1
ATOM 4754 C C . ILE A 1 628 ? 25.100 -3.764 109.493 1.000 44.980 599 ILE AAA C 1
ATOM 4755 O O . ILE A 1 628 ? 24.752 -3.229 110.562 1.000 45.727 599 ILE AAA O 1
ATOM 4760 N N . ILE A 1 629 ? 24.234 -4.113 108.560 1.000 52.133 600 ILE AAA N 1
ATOM 4761 C CA . ILE A 1 629 ? 22.760 -3.992 108.745 1.000 52.198 600 ILE AAA CA 1
ATOM 4762 C C . ILE A 1 629 ? 22.158 -5.354 108.460 1.000 45.413 600 ILE AAA C 1
ATOM 4763 O O . ILE A 1 629 ? 22.414 -5.867 107.357 1.000 49.687 600 ILE AAA O 1
ATOM 4768 N N . GLU A 1 630 ? 21.445 -5.912 109.443 1.000 52.516 601 GLU AAA N 1
ATOM 4769 C CA . GLU A 1 630 ? 20.652 -7.164 109.308 1.000 51.647 601 GLU AAA CA 1
ATOM 4770 C C . GLU A 1 630 ? 19.196 -6.854 109.635 1.000 49.712 601 GLU AAA C 1
ATOM 4771 O O . GLU A 1 630 ? 18.352 -7.210 108.832 1.000 52.742 601 GLU AAA O 1
ATOM 4777 N N . ASP A 1 631 ? 18.931 -6.219 110.771 1.000 48.149 602 ASP AAA N 1
ATOM 4778 C CA . ASP A 1 631 ? 17.544 -5.860 111.161 1.000 53.568 602 ASP AAA CA 1
ATOM 4779 C C . ASP A 1 631 ? 17.081 -4.641 110.376 1.000 53.071 602 ASP AAA C 1
ATOM 4780 O O . ASP A 1 631 ? 17.938 -3.834 109.971 1.000 56.446 602 ASP AAA O 1
ATOM 4785 N N . MET A 1 632 ? 15.770 -4.530 110.185 1.000 50.738 603 MET AAA N 1
ATOM 4786 C CA . MET A 1 632 ? 15.106 -3.301 109.684 1.000 56.495 603 MET AAA CA 1
ATOM 4787 C C . MET A 1 632 ? 13.809 -3.135 110.478 1.000 59.405 603 MET AAA C 1
ATOM 4788 O O . MET A 1 632 ? 12.854 -3.870 110.230 1.000 62.973 603 MET AAA O 1
ATOM 4793 N N . ILE A 1 633 ? 13.833 -2.229 111.449 1.000 56.569 604 ILE AAA N 1
ATOM 4794 C CA . ILE A 1 633 ? 12.800 -2.092 112.503 1.000 57.119 604 ILE AAA CA 1
ATOM 4795 C C . ILE A 1 633 ? 11.825 -1.031 112.039 1.000 50.188 604 ILE AAA C 1
ATOM 4796 O O . ILE A 1 633 ? 12.223 0.105 111.812 1.000 54.484 604 ILE AAA O 1
ATOM 4801 N N . PRO A 1 634 ? 10.530 -1.369 111.898 1.000 55.071 605 PRO AAA N 1
ATOM 4802 C CA . PRO A 1 634 ? 9.502 -0.357 111.654 1.000 55.818 605 PRO AAA CA 1
ATOM 4803 C C . PRO A 1 634 ? 9.430 0.743 112.732 1.000 57.625 605 PRO AAA C 1
ATOM 4804 O O . PRO A 1 634 ? 9.541 0.443 113.882 1.000 65.620 605 PRO AAA O 1
ATOM 4808 N N . LEU A 1 635 ? 9.259 2.000 112.335 1.000 56.572 606 LEU AAA N 1
ATOM 4809 C CA . LEU A 1 635 ? 8.827 3.098 113.239 1.000 56.126 606 LEU AAA CA 1
ATOM 4810 C C . LEU A 1 635 ? 7.349 3.421 112.984 1.000 60.875 606 LEU AAA C 1
ATOM 4811 O O . LEU A 1 635 ? 6.899 3.196 111.856 1.000 64.299 606 LEU AAA O 1
ATOM 4816 N N . GLN A 1 636 ? 6.644 3.966 113.982 1.000 60.122 607 GLN AAA N 1
ATOM 4817 C CA . GLN A 1 636 ? 5.182 4.252 113.952 1.000 62.896 607 GLN AAA CA 1
ATOM 4818 C C . GLN A 1 636 ? 4.974 5.716 114.311 1.000 61.294 607 GLN AAA C 1
ATOM 4819 O O . GLN A 1 636 ? 5.670 6.198 115.205 1.000 58.595 607 GLN AAA O 1
ATOM 4825 N N . GLN A 1 637 ? 4.029 6.381 113.654 1.000 59.041 608 GLN AAA N 1
ATOM 4826 C CA . GLN A 1 637 ? 3.567 7.721 114.074 1.000 57.902 608 GLN AAA CA 1
ATOM 4827 C C . GLN A 1 637 ? 4.758 8.678 114.106 1.000 59.783 608 GLN AAA C 1
ATOM 4828 O O . GLN A 1 637 ? 4.952 9.360 115.118 1.000 64.276 608 GLN AAA O 1
ATOM 4834 N N . VAL A 1 638 ? 5.479 8.759 112.995 1.000 59.842 609 VAL AAA N 1
ATOM 4835 C CA . VAL A 1 638 ? 6.582 9.739 112.800 1.000 62.639 609 VAL AAA CA 1
ATOM 4836 C C . VAL A 1 638 ? 5.941 11.067 112.410 1.000 56.224 609 VAL AAA C 1
ATOM 4837 O O . VAL A 1 638 ? 5.314 11.117 111.353 1.000 61.466 609 VAL AAA O 1
ATOM 4841 N N . GLU A 1 639 ? 6.128 12.097 113.224 1.000 55.752 610 GLU AAA N 1
ATOM 4842 C CA . GLU A 1 639 ? 5.503 13.426 113.038 1.000 60.375 610 GLU AAA CA 1
ATOM 4843 C C . GLU A 1 639 ? 6.514 14.336 112.353 1.000 64.948 610 GLU AAA C 1
ATOM 4844 O O . GLU A 1 639 ? 7.685 14.358 112.781 1.000 64.994 610 GLU AAA O 1
ATOM 4850 N N . VAL A 1 640 ? 6.056 15.057 111.333 1.000 63.203 611 VAL AAA N 1
ATOM 4851 C CA . VAL A 1 640 ? 6.846 16.076 110.602 1.000 57.004 611 VAL AAA CA 1
ATOM 4852 C C . VAL A 1 640 ? 6.049 17.377 110.588 1.000 56.827 611 VAL AAA C 1
ATOM 4853 O O . VAL A 1 640 ? 4.839 17.307 110.364 1.000 57.276 611 VAL AAA O 1
ATOM 4857 N N . GLN A 1 641 ? 6.725 18.503 110.795 1.000 59.082 612 GLN AAA N 1
ATOM 4858 C CA . GLN A 1 641 ? 6.211 19.863 110.513 1.000 60.526 612 GLN AAA CA 1
ATOM 4859 C C . GLN A 1 641 ? 7.149 20.520 109.504 1.000 61.105 612 GLN AAA C 1
ATOM 4860 O O . GLN A 1 641 ? 8.321 20.721 109.856 1.000 62.655 612 GLN AAA O 1
ATOM 4866 N N . LEU A 1 642 ? 6.652 20.819 108.303 1.000 60.013 613 LEU AAA N 1
ATOM 4867 C CA . LEU A 1 642 ? 7.417 21.510 107.238 1.000 61.562 613 LEU AAA CA 1
ATOM 4868 C C . LEU A 1 642 ? 7.033 22.991 107.216 1.000 57.464 613 LEU AAA C 1
ATOM 4869 O O . LEU A 1 642 ? 5.953 23.345 107.656 1.000 66.457 613 LEU AAA O 1
ATOM 4874 N N . GLN A 1 643 ? 7.935 23.823 106.728 1.000 61.898 614 GLN AAA N 1
ATOM 4875 C CA . GLN A 1 643 ? 7.691 25.252 106.443 1.000 62.308 614 GLN AAA CA 1
ATOM 4876 C C . GLN A 1 643 ? 8.257 25.509 105.040 1.000 61.949 614 GLN AAA C 1
ATOM 4877 O O . GLN A 1 643 ? 9.460 25.781 104.913 1.000 71.342 614 GLN AAA O 1
ATOM 4883 N N . LEU A 1 644 ? 7.415 25.296 104.026 1.000 61.856 615 LEU AAA N 1
ATOM 4884 C CA . LEU A 1 644 ? 7.721 25.393 102.576 1.000 62.804 615 LEU AAA CA 1
ATOM 4885 C C . LEU A 1 644 ? 7.499 26.827 102.101 1.000 70.242 615 LEU AAA C 1
ATOM 4886 O O . LEU A 1 644 ? 6.557 27.468 102.548 1.000 72.576 615 LEU AAA O 1
ATOM 4891 N N . PRO A 1 645 ? 8.301 27.375 101.155 1.000 74.412 616 PRO AAA N 1
ATOM 4892 C CA . PRO A 1 645 ? 8.062 28.722 100.632 1.000 72.014 616 PRO AAA CA 1
ATOM 4893 C C . PRO A 1 645 ? 7.044 28.613 99.487 1.000 72.581 616 PRO AAA C 1
ATOM 4894 O O . PRO A 1 645 ? 7.400 28.805 98.353 1.000 68.452 616 PRO AAA O 1
ATOM 4898 N N . VAL A 1 646 ? 5.827 28.192 99.814 1.000 68.667 617 VAL AAA N 1
ATOM 4899 C CA . VAL A 1 646 ? 4.685 28.104 98.866 1.000 69.817 617 VAL AAA CA 1
ATOM 4900 C C . VAL A 1 646 ? 3.445 28.656 99.576 1.000 71.759 617 VAL AAA C 1
ATOM 4901 O O . VAL A 1 646 ? 3.476 28.810 100.805 1.000 74.441 617 VAL AAA O 1
ATOM 4905 N N . THR A 1 647 ? 2.402 28.933 98.798 1.000 75.493 618 THR AAA N 1
ATOM 4906 C CA . THR A 1 647 ? 1.188 29.685 99.198 1.000 76.984 618 THR AAA CA 1
ATOM 4907 C C . THR A 1 647 ? 0.161 28.705 99.746 1.000 72.663 618 THR AAA C 1
ATOM 4908 O O . THR A 1 647 ? -0.411 28.991 100.798 1.000 71.563 618 THR AAA O 1
ATOM 4912 N N . ASP A 1 648 ? -0.043 27.594 99.044 1.000 68.692 619 ASP AAA N 1
ATOM 4913 C CA . ASP A 1 648 ? -1.214 26.710 99.247 1.000 84.749 619 ASP AAA CA 1
ATOM 4914 C C . ASP A 1 648 ? -0.772 25.263 99.004 1.000 78.993 619 ASP AAA C 1
ATOM 4915 O O . ASP A 1 648 ? -0.380 24.951 97.879 1.000 90.133 619 ASP AAA O 1
ATOM 4920 N N . VAL A 1 649 ? -0.846 24.421 100.034 1.000 83.306 620 VAL AAA N 1
ATOM 4921 C CA . VAL A 1 649 ? -0.561 22.957 99.969 1.000 74.261 620 VAL AAA CA 1
ATOM 4922 C C . VAL A 1 649 ? -1.823 22.245 99.478 1.000 67.279 620 VAL AAA C 1
ATOM 4923 O O . VAL A 1 649 ? -2.820 22.290 100.180 1.000 73.456 620 VAL AAA O 1
ATOM 4927 N N . LYS A 1 650 ? -1.772 21.611 98.314 1.000 76.405 621 LYS AAA N 1
ATOM 4928 C CA . LYS A 1 650 ? -2.920 20.865 97.733 1.000 80.391 621 LYS AAA CA 1
ATOM 4929 C C . LYS A 1 650 ? -3.176 19.606 98.574 1.000 80.682 621 LYS AAA C 1
ATOM 4930 O O . LYS A 1 650 ? -4.272 19.533 99.151 1.000 75.497 621 LYS AAA O 1
ATOM 4936 N N . ARG A 1 651 ? -2.219 18.661 98.632 1.000 75.593 622 ARG AAA N 1
ATOM 4937 C CA . ARG A 1 651 ? -2.387 17.348 99.319 1.000 74.554 622 ARG AAA CA 1
ATOM 4938 C C . ARG A 1 651 ? -1.045 16.780 99.817 1.000 77.403 622 ARG AAA C 1
ATOM 4939 O O . ARG A 1 651 ? 0.009 17.395 99.586 1.000 71.156 622 ARG AAA O 1
ATOM 4947 N N . VAL A 1 652 ? -1.104 15.638 100.507 1.000 70.357 623 VAL AAA N 1
ATOM 4948 C CA . VAL A 1 652 ? 0.064 14.957 101.128 1.000 64.916 623 VAL AAA CA 1
ATOM 4949 C C . VAL A 1 652 ? -0.152 13.451 100.990 1.000 69.032 623 VAL AAA C 1
ATOM 4950 O O . VAL A 1 652 ? -1.208 12.977 101.450 1.000 61.908 623 VAL AAA O 1
ATOM 4954 N N . TYR A 1 653 ? 0.806 12.717 100.407 1.000 65.185 624 TYR AAA N 1
ATOM 4955 C CA . TYR A 1 653 ? 0.646 11.256 100.199 1.000 64.997 624 TYR AAA CA 1
ATOM 4956 C C . TYR A 1 653 ? 1.978 10.486 100.292 1.000 63.510 624 TYR AAA C 1
ATOM 4957 O O . TYR A 1 653 ? 3.069 11.005 100.037 1.000 58.799 624 TYR AAA O 1
ATOM 4966 N N . LEU A 1 654 ? 1.847 9.207 100.627 1.000 61.345 625 LEU AAA N 1
ATOM 4967 C CA . LEU A 1 654 ? 2.948 8.225 100.661 1.000 64.391 625 LEU AAA CA 1
ATOM 4968 C C . LEU A 1 654 ? 3.147 7.699 99.241 1.000 66.247 625 LEU AAA C 1
ATOM 4969 O O . LEU A 1 654 ? 2.180 7.154 98.679 1.000 75.672 625 LEU AAA O 1
ATOM 4974 N N . ALA A 1 655 ? 4.354 7.868 98.697 1.000 61.300 626 ALA AAA N 1
ATOM 4975 C CA . ALA A 1 655 ? 4.832 7.276 97.425 1.000 55.387 626 ALA AAA CA 1
ATOM 4976 C C . ALA A 1 655 ? 5.861 6.187 97.739 1.000 60.269 626 ALA AAA C 1
ATOM 4977 O O . ALA A 1 655 ? 6.649 6.338 98.665 1.000 58.600 626 ALA AAA O 1
ATOM 4979 N N . PRO A 1 656 ? 5.859 5.031 97.038 1.000 57.736 627 PRO AAA N 1
ATOM 4980 C CA . PRO A 1 656 ? 4.983 4.791 95.890 1.000 56.461 627 PRO AAA CA 1
ATOM 4981 C C . PRO A 1 656 ? 3.628 4.126 96.182 1.000 59.526 627 PRO AAA C 1
ATOM 4982 O O . PRO A 1 656 ? 3.045 3.549 95.271 1.000 65.174 627 PRO AAA O 1
ATOM 4986 N N . GLN A 1 657 ? 3.183 4.132 97.438 1.000 60.816 628 GLN AAA N 1
ATOM 4987 C CA . GLN A 1 657 ? 1.935 3.422 97.828 1.000 69.236 628 GLN AAA CA 1
ATOM 4988 C C . GLN A 1 657 ? 0.741 4.172 97.214 1.000 70.574 628 GLN AAA C 1
ATOM 4989 O O . GLN A 1 657 ? -0.241 3.514 96.885 1.000 60.509 628 GLN AAA O 1
ATOM 4995 N N . MET A 1 658 ? 0.854 5.496 97.052 1.000 68.080 629 MET AAA N 1
ATOM 4996 C CA . MET A 1 658 ? -0.223 6.387 96.546 1.000 69.756 629 MET AAA CA 1
ATOM 4997 C C . MET A 1 658 ? -1.343 6.353 97.589 1.000 74.414 629 MET AAA C 1
ATOM 4998 O O . MET A 1 658 ? -2.494 6.076 97.235 1.000 80.450 629 MET AAA O 1
ATOM 5003 N N . THR A 1 659 ? -0.990 6.568 98.852 1.000 82.246 630 THR AAA N 1
ATOM 5004 C CA . THR A 1 659 ? -1.919 6.551 100.009 1.000 74.564 630 THR AAA CA 1
ATOM 5005 C C . THR A 1 659 ? -1.949 7.958 100.587 1.000 71.947 630 THR AAA C 1
ATOM 5006 O O . THR A 1 659 ? -0.909 8.411 101.078 1.000 63.447 630 THR AAA O 1
ATOM 5010 N N . GLU A 1 660 ? -3.098 8.623 100.468 1.000 72.111 631 GLU AAA N 1
ATOM 5011 C CA . GLU A 1 660 ? -3.350 9.950 101.066 1.000 70.291 631 GLU AAA CA 1
ATOM 5012 C C . GLU A 1 660 ? -3.163 9.785 102.566 1.000 70.500 631 GLU AAA C 1
ATOM 5013 O O . GLU A 1 660 ? -3.506 8.698 103.080 1.000 70.118 631 GLU AAA O 1
ATOM 5019 N N . ILE A 1 661 ? -2.611 10.800 103.224 1.000 65.688 632 ILE AAA N 1
ATOM 5020 C CA . ILE A 1 661 ? -2.585 10.872 104.707 1.000 65.593 632 ILE AAA CA 1
ATOM 5021 C C . ILE A 1 661 ? -3.199 12.211 105.109 1.000 65.450 632 ILE AAA C 1
ATOM 5022 O O . ILE A 1 661 ? -3.145 13.161 104.321 1.000 68.800 632 ILE AAA O 1
ATOM 5027 N N . GLU A 1 662 ? -3.789 12.256 106.297 1.000 67.719 633 GLU AAA N 1
ATOM 5028 C CA . GLU A 1 662 ? -4.382 13.485 106.856 1.000 70.593 633 GLU AAA CA 1
ATOM 5029 C C . GLU A 1 662 ? -3.237 14.475 107.044 1.000 69.666 633 GLU AAA C 1
ATOM 5030 O O . GLU A 1 662 ? -2.124 14.040 107.346 1.000 72.186 633 GLU AAA O 1
ATOM 5036 N N . PHE A 1 663 ? -3.507 15.756 106.861 1.000 63.926 634 PHE AAA N 1
ATOM 5037 C CA . PHE A 1 663 ? -2.550 16.834 107.171 1.000 63.091 634 PHE AAA CA 1
ATOM 5038 C C . PHE A 1 663 ? -3.317 18.076 107.587 1.000 65.652 634 PHE AAA C 1
ATOM 5039 O O . PHE A 1 663 ? -4.528 18.124 107.355 1.000 76.763 634 PHE AAA O 1
ATOM 5047 N N . LYS A 1 664 ? -2.618 19.034 108.180 1.000 64.053 635 LYS AAA N 1
ATOM 5048 C CA . LYS A 1 664 ? -3.163 20.372 108.506 1.000 72.021 635 LYS AAA CA 1
ATOM 5049 C C . LYS A 1 664 ? -2.196 21.379 107.905 1.000 76.191 635 LYS AAA C 1
ATOM 5050 O O . LYS A 1 664 ? -0.992 21.272 108.195 1.000 79.864 635 LYS AAA O 1
ATOM 5056 N N . ALA A 1 665 ? -2.685 22.248 107.029 1.000 73.516 636 ALA AAA N 1
ATOM 5057 C CA . ALA A 1 665 ? -1.847 23.237 106.320 1.000 79.645 636 ALA AAA CA 1
ATOM 5058 C C . ALA A 1 665 ? -2.393 24.637 106.584 1.000 73.868 636 ALA AAA C 1
ATOM 5059 O O . ALA A 1 665 ? -3.595 24.811 106.655 1.000 78.051 636 ALA AAA O 1
ATOM 5061 N N . SER A 1 666 ? -1.499 25.593 106.758 1.000 79.522 637 SER AAA N 1
ATOM 5062 C CA . SER A 1 666 ? -1.800 27.036 106.777 1.000 73.017 637 SER AAA CA 1
ATOM 5063 C C . SER A 1 666 ? -0.699 27.729 105.983 1.000 77.179 637 SER AAA C 1
ATOM 5064 O O . SER A 1 666 ? 0.409 27.929 106.526 1.000 76.423 637 SER AAA O 1
ATOM 5067 N N . GLY A 1 667 ? -1.004 28.059 104.733 1.000 75.202 638 GLY AAA N 1
ATOM 5068 C CA . GLY A 1 667 ? -0.025 28.542 103.749 1.000 73.089 638 GLY AAA CA 1
ATOM 5069 C C . GLY A 1 667 ? 0.933 27.421 103.366 1.000 74.463 638 GLY AAA C 1
ATOM 5070 O O . GLY A 1 667 ? 0.461 26.291 103.062 1.000 64.038 638 GLY AAA O 1
ATOM 5071 N N . GLY A 1 668 ? 2.235 27.713 103.403 1.000 73.627 639 GLY AAA N 1
ATOM 5072 C CA . GLY A 1 668 ? 3.319 26.731 103.205 1.000 75.816 639 GLY AAA CA 1
ATOM 5073 C C . GLY A 1 668 ? 3.671 25.944 104.465 1.000 67.605 639 GLY AAA C 1
ATOM 5074 O O . GLY A 1 668 ? 4.527 25.068 104.352 1.000 71.628 639 GLY AAA O 1
ATOM 5075 N N . ASP A 1 669 ? 3.042 26.227 105.613 1.000 65.705 640 ASP AAA N 1
ATOM 5076 C CA . ASP A 1 669 ? 3.269 25.513 106.901 1.000 62.458 640 ASP AAA CA 1
ATOM 5077 C C . ASP A 1 669 ? 2.353 24.288 106.957 1.000 69.288 640 ASP AAA C 1
ATOM 5078 O O . ASP A 1 669 ? 1.145 24.474 106.971 1.000 68.518 640 ASP AAA O 1
ATOM 5083 N N . VAL A 1 670 ? 2.918 23.077 106.989 1.000 69.505 641 VAL AAA N 1
ATOM 5084 C CA . VAL A 1 670 ? 2.135 21.809 106.973 1.000 66.797 641 VAL AAA CA 1
ATOM 5085 C C . VAL A 1 670 ? 2.678 20.859 108.054 1.000 71.725 641 VAL AAA C 1
ATOM 5086 O O . VAL A 1 670 ? 3.873 20.928 108.378 1.000 73.026 641 VAL AAA O 1
ATOM 5090 N N . GLN A 1 671 ? 1.788 20.062 108.648 1.000 67.601 642 GLN AAA N 1
ATOM 5091 C CA . GLN A 1 671 ? 2.090 19.026 109.664 1.000 68.518 642 GLN AAA CA 1
ATOM 5092 C C . GLN A 1 671 ? 1.384 17.758 109.221 1.000 64.049 642 GLN AAA C 1
ATOM 5093 O O . GLN A 1 671 ? 0.278 17.858 108.692 1.000 66.438 642 GLN AAA O 1
ATOM 5099 N N . PHE A 1 672 ? 2.034 16.619 109.390 1.000 60.804 643 PHE AAA N 1
ATOM 5100 C CA . PHE A 1 672 ? 1.481 15.288 109.049 1.000 56.770 643 PHE AAA CA 1
ATOM 5101 C C . PHE A 1 672 ? 2.162 14.248 109.941 1.000 60.131 643 PHE AAA C 1
ATOM 5102 O O . PHE A 1 672 ? 3.210 14.536 110.555 1.000 59.445 643 PHE AAA O 1
ATOM 5110 N N . THR A 1 673 ? 1.570 13.065 109.997 1.000 59.642 644 THR AAA N 1
ATOM 5111 C CA . THR A 1 673 ? 2.068 11.900 110.752 1.000 59.057 644 THR AAA CA 1
ATOM 5112 C C . THR A 1 673 ? 2.109 10.702 109.802 1.000 61.849 644 THR AAA C 1
ATOM 5113 O O . THR A 1 673 ? 1.073 10.370 109.206 1.000 66.110 644 THR AAA O 1
ATOM 5117 N N . VAL A 1 674 ? 3.284 10.098 109.647 1.000 62.998 645 VAL AAA N 1
ATOM 5118 C CA . VAL A 1 674 ? 3.470 8.838 108.876 1.000 62.323 645 VAL AAA CA 1
ATOM 5119 C C . VAL A 1 674 ? 3.088 7.681 109.797 1.000 60.636 645 VAL AAA C 1
ATOM 5120 O O . VAL A 1 674 ? 3.711 7.469 110.828 1.000 67.598 645 VAL AAA O 1
ATOM 5124 N N . PRO A 1 675 ? 1.986 6.970 109.516 1.000 62.744 646 PRO AAA N 1
ATOM 5125 C CA . PRO A 1 675 ? 1.586 5.821 110.318 1.000 65.550 646 PRO AAA CA 1
ATOM 5126 C C . PRO A 1 675 ? 2.743 4.846 110.552 1.000 60.459 646 PRO AAA C 1
ATOM 5127 O O . PRO A 1 675 ? 3.037 4.549 111.692 1.000 62.494 646 PRO AAA O 1
ATOM 5131 N N . GLN A 1 676 ? 3.356 4.366 109.476 1.000 63.392 647 GLN AAA N 1
ATOM 5132 C CA . GLN A 1 676 ? 4.428 3.344 109.548 1.000 68.979 647 GLN AAA CA 1
ATOM 5133 C C . GLN A 1 676 ? 5.535 3.697 108.536 1.000 69.726 647 GLN AAA C 1
ATOM 5134 O O . GLN A 1 676 ? 5.245 4.230 107.471 1.000 79.732 647 GLN AAA O 1
ATOM 5140 N N . LEU A 1 677 ? 6.779 3.509 108.955 1.000 63.967 648 LEU AAA N 1
ATOM 5141 C CA . LEU A 1 677 ? 8.025 3.749 108.199 1.000 58.500 648 LEU AAA CA 1
ATOM 5142 C C . LEU A 1 677 ? 8.810 2.454 108.326 1.000 54.349 648 LEU AAA C 1
ATOM 5143 O O . LEU A 1 677 ? 9.081 2.060 109.455 1.000 57.328 648 LEU AAA O 1
ATOM 5148 N N . GLU A 1 678 ? 9.087 1.791 107.218 1.000 54.235 649 GLU AAA N 1
ATOM 5149 C CA . GLU A 1 678 ? 9.997 0.636 107.203 1.000 59.596 649 GLU AAA CA 1
ATOM 5150 C C . GLU A 1 678 ? 11.135 0.958 106.226 1.000 60.131 649 GLU AAA C 1
ATOM 5151 O O . GLU A 1 678 ? 10.888 1.097 105.017 1.000 55.430 649 GLU AAA O 1
ATOM 5157 N N . CYS A 1 679 ? 12.342 1.114 106.767 1.000 56.797 650 CYS AAA N 1
ATOM 5158 C CA . CYS A 1 679 ? 13.598 1.390 106.035 1.000 51.093 650 CYS AAA CA 1
ATOM 5159 C C . CYS A 1 679 ? 13.580 2.835 105.516 1.000 53.290 650 CYS AAA C 1
ATOM 5160 O O . CYS A 1 679 ? 14.301 3.692 106.087 1.000 51.663 650 CYS AAA O 1
ATOM 5163 N N . HIS A 1 680 ? 12.740 3.090 104.510 1.000 54.334 651 HIS AAA N 1
ATOM 5164 C CA . HIS A 1 680 ? 12.605 4.377 103.780 1.000 54.486 651 HIS AAA CA 1
ATOM 5165 C C . HIS A 1 680 ? 11.125 4.612 103.470 1.000 58.739 651 HIS AAA C 1
ATOM 5166 O O . HIS A 1 680 ? 10.442 3.636 103.098 1.000 54.356 651 HIS AAA O 1
ATOM 5173 N N . GLN A 1 681 ? 10.641 5.837 103.674 1.000 54.537 652 GLN AAA N 1
ATOM 5174 C CA . GLN A 1 681 ? 9.304 6.275 103.210 1.000 52.113 652 GLN AAA CA 1
ATOM 5175 C C . GLN A 1 681 ? 9.456 7.661 102.606 1.000 54.442 652 GLN AAA C 1
ATOM 5176 O O . GLN A 1 681 ? 10.023 8.546 103.284 1.000 53.176 652 GLN AAA O 1
ATOM 5182 N N . MET A 1 682 ? 8.968 7.833 101.384 1.000 54.754 653 MET AAA N 1
ATOM 5183 C CA . MET A 1 682 ? 8.829 9.172 100.764 1.000 53.377 653 MET AAA CA 1
ATOM 5184 C C . MET A 1 682 ? 7.435 9.721 101.069 1.000 57.557 653 MET AAA C 1
ATOM 5185 O O . MET A 1 682 ? 6.424 8.965 100.966 1.000 53.992 653 MET AAA O 1
ATOM 5190 N N . VAL A 1 683 ? 7.392 10.971 101.500 1.000 55.824 654 VAL AAA N 1
ATOM 5191 C CA . VAL A 1 683 ? 6.121 11.707 101.731 1.000 61.057 654 VAL AAA CA 1
ATOM 5192 C C . VAL A 1 683 ? 6.113 12.879 100.760 1.000 61.292 654 VAL AAA C 1
ATOM 5193 O O . VAL A 1 683 ? 7.023 13.725 100.852 1.000 57.407 654 VAL AAA O 1
ATOM 5197 N N . VAL A 1 684 ? 5.122 12.897 99.870 1.000 62.881 655 VAL AAA N 1
ATOM 5198 C CA . VAL A 1 684 ? 4.959 13.913 98.790 1.000 63.286 655 VAL AAA CA 1
ATOM 5199 C C . VAL A 1 684 ? 3.941 14.967 99.239 1.000 64.014 655 VAL AAA C 1
ATOM 5200 O O . VAL A 1 684 ? 2.826 14.610 99.632 1.000 60.288 655 VAL AAA O 1
ATOM 5204 N N . VAL A 1 685 ? 4.366 16.220 99.194 1.000 60.742 656 VAL AAA N 1
ATOM 5205 C CA . VAL A 1 685 ? 3.553 17.421 99.478 1.000 62.768 656 VAL AAA CA 1
ATOM 5206 C C . VAL A 1 685 ? 3.378 18.147 98.145 1.000 65.759 656 VAL AAA C 1
ATOM 5207 O O . VAL A 1 685 ? 4.378 18.722 97.678 1.000 66.242 656 VAL AAA O 1
ATOM 5211 N N . GLU A 1 686 ? 2.182 18.070 97.546 1.000 70.226 657 GLU AAA N 1
ATOM 5212 C CA . GLU A 1 686 ? 1.788 18.823 96.316 1.000 70.103 657 GLU AAA CA 1
ATOM 5213 C C . GLU A 1 686 ? 1.343 20.231 96.711 1.000 67.134 657 GLU AAA C 1
ATOM 5214 O O . GLU A 1 686 ? 0.644 20.363 97.713 1.000 63.086 657 GLU AAA O 1
ATOM 5220 N N . TYR A 1 687 ? 1.754 21.248 95.959 1.000 68.280 658 TYR AAA N 1
ATOM 5221 C CA . TYR A 1 687 ? 1.419 22.657 96.272 1.000 73.618 658 TYR AAA CA 1
ATOM 5222 C C . TYR A 1 687 ? 0.831 23.364 95.041 1.000 81.746 658 TYR AAA C 1
ATOM 5223 O O . TYR A 1 687 ? 0.751 22.741 93.949 1.000 70.375 658 TYR AAA O 1
ATOM 5232 N N . ASN A 1 688 ? 0.355 24.598 95.281 1.000 84.266 659 ASN AAA N 1
ATOM 5233 C CA . ASN A 1 688 ? 0.184 25.722 94.317 1.000 84.451 659 ASN AAA CA 1
ATOM 5234 C C . ASN A 1 688 ? 1.119 26.846 94.784 1.000 87.499 659 ASN AAA C 1
ATOM 5235 O O . ASN A 1 688 ? 1.173 27.121 96.015 1.000 83.677 659 ASN AAA O 1
ATOM 5240 N N . GLU A 1 689 ? 1.885 27.428 93.863 1.000 98.760 660 GLU AAA N 1
ATOM 5241 C CA . GLU A 1 689 ? 3.078 28.260 94.186 1.000 107.131 660 GLU AAA CA 1
ATOM 5242 C C . GLU A 1 689 ? 2.651 29.470 95.026 1.000 108.614 660 GLU AAA C 1
ATOM 5243 O O . GLU A 1 689 ? 1.799 30.270 94.636 1.000 114.863 660 GLU AAA O 1
#

Secondary structure (P-SEA, 3-state):
cccbbbbcccccccccccccccccaaaaaaaaaaacccbbbbbcccccccccccccccccccccccaaaaaaaaaaaaabbbbbbbbbccccaaaaaaccccbbbccccccccccccccbbbbbbbcccaaaaaaaaaaaaaaacccccbbbbccccbbbbbcaaaaaaaaaaccccccaaaaaaaaaaaaaaaaaaaaaaaaaccccccccccccccccccccccccccccccccccccccccaaaaaaaaaccccccbbbbbbbccccccccccccccaaaaaaaaaaaaaabbbbbbbbbccccccccaaaaaaaaaaaaaaaacccccccccccccbbbbcccccbbbbbbccccccaaaaaaaaaaaaaccbbbbbccccccccccbbbbccccccccccaaaaaaaaaabbbbbcccccccccccccccccccccccccccccccccccccccccccccccccccccccccccccccccbbbbccccccccccccccccccccccccccccccccbbbbccaaaaaaaccccaaaaaaaaaaaaaaacccccccccccccbbbbbbbcccccbbbbbbbbbbbbbcccbbbbbcbbbbbcbbbbbbbccccccccccccccbbbbbbcccccbbbbbccccccbbbbbbbbcc

B-factor: mean 56.46, std 11.53, range [29.17, 139.79]